Protein AF-0000000065978478 (afdb_homodimer)

Organism: Pisum sativum (NCBI:txid3888)

Secondary structure (DSSP, 8-state):
---------------------EEEEEEEEEESS--TT-TTEEEEET-EE-TTS-EE-SSTTSSS------EEEEEEESSPEE-B-TTT--B-EEEEEEEEEEE-TT-S----EEEEEEE-TT--PPTT-SGGGTTT--TT------EEEEEESS--TTS-SS-EEEEEESSSS-SEEEE----TT-EEEEEEEEEGGGTEEEEEEE-TTS-EEEEEEE--HHHHS-SEEEEEEEEEESSS-EEEEEEEEEEEEEEEE--------/---------------------EEEEEEEEEESS--TT-TTEEEEET-EE-TTS-EE-SSTTSSS------EEEEEEESSPEE-B-TTT--B-EEEEEEEEEEE-TT-S-----EEEEEE-TT--PPTT-SGGGTTT--TT------EEEEEESS--TTS-SS-EEEEEESSSS-SEEEE----TT-EEEEEEEEEGGGTEEEEEEE-TTS-EEEEEEE--HHHHS-SEEEEEEEEEESSS-EEEEEEEEEEEEEEEE--------

Nearest PDB structures (foldseek):
  5kxd-assembly1_C  TM=9.407E-01  e=1.431E-25  Wisteria floribunda
  5kxb-assembly1_A  TM=9.320E-01  e=4.629E-25  Wisteria floribunda
  2gn3-assembly1_B  TM=9.327E-01  e=1.744E-23  Pterocarpus angolensis
  2gmp-assembly1_B  TM=9.156E-01  e=1.398E-22  Pterocarpus angolensis
  6xt6-assembly1_A  TM=8.685E-01  e=2.277E-23  Canavalia ensiformis

Solvent-accessible surface area (backbone atoms only — not comparable to full-atom values): 28072 Å² total; per-residue (Å²): 136,84,81,77,78,75,79,76,76,77,76,79,77,79,78,78,77,76,77,68,51,76,36,74,53,70,49,75,53,75,28,80,52,38,59,65,83,47,74,60,50,41,67,36,78,45,26,41,62,36,93,88,14,37,38,19,20,14,51,50,88,38,85,79,37,83,55,55,57,70,26,40,9,26,41,28,46,55,65,70,41,78,37,40,32,88,89,78,64,36,51,32,28,37,39,38,37,36,28,34,32,43,38,49,76,80,69,58,84,56,45,29,25,41,28,43,36,38,29,44,60,86,71,66,74,39,66,71,6,58,35,94,32,28,36,70,34,32,77,87,50,80,83,45,59,37,42,31,48,33,42,34,53,46,56,53,92,79,44,61,98,47,35,25,31,27,41,22,67,42,38,87,60,47,82,43,74,41,79,45,92,80,54,70,66,40,51,36,39,37,41,39,40,34,21,42,93,67,23,34,38,36,36,40,37,38,41,70,89,63,50,64,50,58,48,63,46,81,46,66,57,74,83,62,45,60,44,44,22,26,43,36,40,24,17,14,11,50,34,32,36,26,41,33,38,45,29,44,33,39,37,36,36,24,68,30,72,51,76,79,75,75,71,86,124,136,84,80,75,78,77,78,76,76,78,76,76,77,76,77,76,75,78,76,66,51,76,36,74,52,70,50,73,51,76,27,78,51,39,59,64,85,48,74,60,49,41,70,38,78,45,26,40,61,36,93,88,14,37,39,19,19,14,48,51,89,38,87,80,37,83,53,54,56,71,27,42,9,27,41,28,46,55,65,69,41,75,37,39,32,89,88,79,64,36,50,31,28,36,41,36,36,34,28,34,33,44,38,49,78,81,70,58,85,57,45,29,27,40,30,42,36,38,29,46,58,86,70,66,76,39,65,72,6,59,35,93,33,29,36,71,34,33,77,88,50,80,81,47,58,38,41,31,48,32,42,35,52,46,57,52,92,78,44,62,97,47,34,26,31,25,41,22,65,43,39,87,60,47,81,44,75,43,79,45,92,80,54,70,65,39,53,34,37,37,41,39,40,33,21,42,95,67,23,33,38,37,35,41,38,37,42,70,89,65,49,64,50,60,48,63,45,80,48,66,56,75,83,62,45,58,43,46,22,26,45,36,39,24,17,13,11,51,35,32,36,26,42,32,38,44,29,44,33,37,38,35,36,24,68,30,73,51,77,79,76,76,72,84,122

Structure (mmCIF, N/CA/C/O backbone):
data_AF-0000000065978478-model_v1
#
loop_
_entity.id
_entity.type
_entity.pdbx_description
1 polymer 'Non-seed lectin'
#
loop_
_atom_site.group_PDB
_atom_site.id
_atom_site.type_symbol
_atom_site.label_atom_id
_atom_site.label_alt_id
_atom_site.label_comp_id
_atom_site.label_asym_id
_atom_site.label_entity_id
_atom_site.label_seq_id
_atom_site.pdbx_PDB_ins_code
_atom_site.Cartn_x
_atom_site.Cartn_y
_atom_site.Cartn_z
_atom_site.occupancy
_atom_site.B_iso_or_equiv
_atom_site.auth_seq_id
_atom_site.auth_comp_id
_atom_site.auth_asym_id
_atom_site.auth_atom_id
_atom_site.pdbx_PDB_model_num
ATOM 1 N N . MET A 1 1 ? -64.812 -35.031 42.344 1 32.25 1 MET A N 1
ATOM 2 C CA . MET A 1 1 ? -63.469 -34.469 42.312 1 32.25 1 MET A CA 1
ATOM 3 C C . MET A 1 1 ? -63 -34.281 40.875 1 32.25 1 MET A C 1
ATOM 5 O O . MET A 1 1 ? -62.688 -35.25 40.188 1 32.25 1 MET A O 1
ATOM 9 N N . ALA A 1 2 ? -63.594 -33.219 40.156 1 39.66 2 ALA A N 1
ATOM 10 C CA . ALA A 1 2 ? -63.344 -32.875 38.75 1 39.66 2 ALA A CA 1
ATOM 11 C C . ALA A 1 2 ? -61.906 -32.438 38.531 1 39.66 2 ALA A C 1
ATOM 13 O O . ALA A 1 2 ? -61.344 -31.672 39.312 1 39.66 2 ALA A O 1
ATOM 14 N N . LEU A 1 3 ? -61.094 -33.281 37.844 1 37.06 3 LEU A N 1
ATOM 15 C CA . LEU A 1 3 ? -59.75 -33.094 37.344 1 37.06 3 LEU A CA 1
ATOM 16 C C . LEU A 1 3 ? -59.656 -31.844 36.469 1 37.06 3 LEU A C 1
ATOM 18 O O . LEU A 1 3 ? -60.281 -31.766 35.406 1 37.06 3 LEU A O 1
ATOM 22 N N . TYR A 1 4 ? -59.531 -30.641 36.969 1 40.62 4 TYR A N 1
ATOM 23 C CA . TYR A 1 4 ? -59.25 -29.422 36.188 1 40.62 4 TYR A CA 1
ATOM 24 C C . TYR A 1 4 ? -57.969 -29.562 35.438 1 40.62 4 TYR A C 1
ATOM 26 O O . TYR A 1 4 ? -56.906 -29.75 36.031 1 40.62 4 TYR A O 1
ATOM 34 N N . ARG A 1 5 ? -57.938 -30.047 34.219 1 39.91 5 ARG A N 1
ATOM 35 C CA . ARG A 1 5 ? -56.812 -30.016 33.281 1 39.91 5 ARG A CA 1
ATOM 36 C C . ARG A 1 5 ? -56.312 -28.594 33.094 1 39.91 5 ARG A C 1
ATOM 38 O O . ARG A 1 5 ? -57.062 -27.703 32.719 1 39.91 5 ARG A O 1
ATOM 45 N N . THR A 1 6 ? -55.312 -28.172 33.844 1 41.75 6 THR A N 1
ATOM 46 C CA . THR A 1 6 ? -54.594 -26.922 33.688 1 41.75 6 THR A CA 1
ATOM 47 C C . THR A 1 6 ? -54 -26.828 32.281 1 41.75 6 THR A C 1
ATOM 49 O O . THR A 1 6 ? -53.25 -27.703 31.875 1 41.75 6 THR A O 1
ATOM 52 N N . LYS A 1 7 ? -54.656 -26.141 31.328 1 45 7 LYS A N 1
ATOM 53 C CA . LYS A 1 7 ? -54.094 -25.781 30.031 1 45 7 LYS A CA 1
ATOM 54 C C . LYS A 1 7 ? -52.781 -25.031 30.188 1 45 7 LYS A C 1
ATOM 56 O O . LYS A 1 7 ? -52.75 -23.953 30.797 1 45 7 LYS A O 1
ATOM 61 N N . GLU A 1 8 ? -51.688 -25.734 30.328 1 45.84 8 GLU A N 1
ATOM 62 C CA . GLU A 1 8 ? -50.406 -25.062 30.219 1 45.84 8 GLU A CA 1
ATOM 63 C C . GLU A 1 8 ? -50.312 -24.281 28.906 1 45.84 8 GLU A C 1
ATOM 65 O O . GLU A 1 8 ? -50.469 -24.844 27.828 1 45.84 8 GLU A O 1
ATOM 70 N N . LEU A 1 9 ? -50.656 -23.031 28.859 1 46.94 9 LEU A N 1
ATOM 71 C CA . LEU A 1 9 ? -50.344 -22.125 27.75 1 46.94 9 LEU A CA 1
ATOM 72 C C . LEU A 1 9 ? -48.875 -22.109 27.453 1 46.94 9 LEU A C 1
ATOM 74 O O . LEU A 1 9 ? -48.062 -21.656 28.281 1 46.94 9 LEU A O 1
ATOM 78 N N . VAL A 1 10 ? -48.344 -22.984 26.625 1 49.81 10 VAL A N 1
ATOM 79 C CA . VAL A 1 10 ? -47 -22.844 26.047 1 49.81 10 VAL A CA 1
ATOM 80 C C . VAL A 1 10 ? -46.875 -21.516 25.328 1 49.81 10 VAL A C 1
ATOM 82 O O . VAL A 1 10 ? -47.594 -21.266 24.344 1 49.81 10 VAL A O 1
ATOM 85 N N . SER A 1 11 ? -46.562 -20.453 26.047 1 47.94 11 SER A N 1
ATOM 86 C CA . SER A 1 11 ? -46.156 -19.203 25.375 1 47.94 11 SER A CA 1
ATOM 87 C C . SER A 1 11 ? -45.062 -19.453 24.375 1 47.94 11 SER A C 1
ATOM 89 O O . SER A 1 11 ? -44 -19.969 24.734 1 47.94 11 SER A O 1
ATOM 91 N N . LEU A 1 12 ? -45.375 -19.641 23.141 1 49.38 12 LEU A N 1
ATOM 92 C CA . LEU A 1 12 ? -44.406 -19.625 22.047 1 49.38 12 LEU A CA 1
ATOM 93 C C . LEU A 1 12 ? -43.625 -18.312 22.062 1 49.38 12 LEU A C 1
ATOM 95 O O . LEU A 1 12 ? -44.188 -17.25 21.797 1 49.38 12 LEU A O 1
ATOM 99 N N . VAL A 1 13 ? -42.562 -18.234 22.812 1 50.62 13 VAL A N 1
ATOM 100 C CA . VAL A 1 13 ? -41.594 -17.156 22.688 1 50.62 13 VAL A CA 1
ATOM 101 C C . VAL A 1 13 ? -41.031 -17.141 21.266 1 50.62 13 VAL A C 1
ATOM 103 O O . VAL A 1 13 ? -40.344 -18.078 20.859 1 50.62 13 VAL A O 1
ATOM 106 N N . SER A 1 14 ? -41.625 -16.406 20.359 1 47.84 14 SER A N 1
ATOM 107 C CA . SER A 1 14 ? -41.031 -16.141 19.047 1 47.84 14 SER A CA 1
ATOM 108 C C . SER A 1 14 ? -39.625 -15.531 19.203 1 47.84 14 SER A C 1
ATOM 110 O O . SER A 1 14 ? -39.469 -14.445 19.766 1 47.84 14 SER A O 1
ATOM 112 N N . ILE A 1 15 ? -38.594 -16.344 19.141 1 51 15 ILE A N 1
ATOM 113 C CA . ILE A 1 15 ? -37.25 -15.836 19.031 1 51 15 ILE A CA 1
ATOM 114 C C . ILE A 1 15 ? -37.094 -15.07 17.719 1 51 15 ILE A C 1
ATOM 116 O O . ILE A 1 15 ? -37.188 -15.641 16.625 1 51 15 ILE A O 1
ATOM 120 N N . MET A 1 16 ? -37.312 -13.789 17.688 1 46.84 16 MET A N 1
ATOM 121 C CA . MET A 1 16 ? -36.969 -12.906 16.578 1 46.84 16 MET A CA 1
ATOM 122 C C . MET A 1 16 ? -35.469 -12.977 16.266 1 46.84 16 MET A C 1
ATOM 124 O O . MET A 1 16 ? -34.656 -12.602 17.078 1 46.84 16 MET A O 1
ATOM 128 N N . PHE A 1 17 ? -35.125 -13.82 15.328 1 49.94 17 PHE A N 1
ATOM 129 C CA . PHE A 1 17 ? -33.781 -13.75 14.789 1 49.94 17 PHE A CA 1
ATOM 130 C C . PHE A 1 17 ? -33.562 -12.453 14.023 1 49.94 17 PHE A C 1
ATOM 132 O O . PHE A 1 17 ? -34.156 -12.234 12.977 1 49.94 17 PHE A O 1
ATOM 139 N N . VAL A 1 18 ? -33.125 -11.445 14.648 1 49.72 18 VAL A N 1
ATOM 140 C CA . VAL A 1 18 ? -32.656 -10.227 13.984 1 49.72 18 VAL A CA 1
ATOM 141 C C . VAL A 1 18 ? -31.5 -10.555 13.055 1 49.72 18 VAL A C 1
ATOM 143 O O . VAL A 1 18 ? -30.438 -10.961 13.508 1 49.72 18 VAL A O 1
ATOM 146 N N . LEU A 1 19 ? -31.844 -10.977 11.859 1 52.22 19 LEU A N 1
ATOM 147 C CA . LEU A 1 19 ? -30.781 -11.031 10.852 1 52.22 19 LEU A CA 1
ATOM 148 C C . LEU A 1 19 ? -30.172 -9.648 10.633 1 52.22 19 LEU A C 1
ATOM 150 O O . LEU A 1 19 ? -30.812 -8.773 10.047 1 52.22 19 LEU A O 1
ATOM 154 N N . LEU A 1 20 ? -29.266 -9.281 11.438 1 53.94 20 LEU A N 1
ATOM 155 C CA . LEU A 1 20 ? -28.516 -8.055 11.211 1 53.94 20 LEU A CA 1
ATOM 156 C C . LEU A 1 20 ? -27.797 -8.094 9.867 1 53.94 20 LEU A C 1
ATOM 158 O O . LEU A 1 20 ? -26.891 -8.906 9.656 1 53.94 20 LEU A O 1
ATOM 162 N N . ALA A 1 21 ? -28.469 -7.535 8.844 1 62.34 21 ALA A N 1
ATOM 163 C CA . ALA A 1 21 ? -27.844 -7.398 7.531 1 62.34 21 ALA A CA 1
ATOM 164 C C . ALA A 1 21 ? -26.609 -6.516 7.602 1 62.34 21 ALA A C 1
ATOM 166 O O . ALA A 1 21 ? -26.641 -5.434 8.195 1 62.34 21 ALA A O 1
ATOM 167 N N . THR A 1 22 ? -25.422 -7.059 7.383 1 68.81 22 THR A N 1
ATOM 168 C CA . THR A 1 22 ? -24.172 -6.309 7.32 1 68.81 22 THR A CA 1
ATOM 169 C C . THR A 1 22 ? -24.109 -5.453 6.059 1 68.81 22 THR A C 1
ATOM 171 O O . THR A 1 22 ? -24.484 -5.914 4.973 1 68.81 22 THR A O 1
ATOM 174 N N . ASN A 1 23 ? -24.219 -4.062 6.352 1 80.38 23 ASN A N 1
ATOM 175 C CA . ASN A 1 23 ? -24.016 -3.137 5.242 1 80.38 23 ASN A CA 1
ATOM 176 C C . ASN A 1 23 ? -22.578 -2.615 5.199 1 80.38 23 ASN A C 1
ATOM 178 O O . ASN A 1 23 ? -21.953 -2.436 6.242 1 80.38 23 ASN A O 1
ATOM 182 N N . ILE A 1 24 ? -22.016 -2.623 4.012 1 81.94 24 ILE A N 1
ATOM 183 C CA . ILE A 1 24 ? -20.719 -2.01 3.822 1 81.94 24 ILE A CA 1
ATOM 184 C C . ILE A 1 24 ? -20.875 -0.527 3.496 1 81.94 24 ILE A C 1
ATOM 186 O O . ILE A 1 24 ? -21.562 -0.168 2.535 1 81.94 24 ILE A O 1
ATOM 190 N N . GLU A 1 25 ? -20.391 0.331 4.398 1 86.94 25 GLU A N 1
ATOM 191 C CA . GLU A 1 25 ? -20.281 1.757 4.105 1 86.94 25 GLU A CA 1
ATOM 192 C C . GLU A 1 25 ? -18.953 2.084 3.432 1 86.94 25 GLU A C 1
ATOM 194 O O . GLU A 1 25 ? -17.891 1.983 4.055 1 86.94 25 GLU A O 1
ATOM 199 N N . ALA A 1 26 ? -19.078 2.477 2.184 1 90.06 26 ALA A N 1
ATOM 200 C CA . ALA A 1 26 ? -17.891 2.807 1.408 1 90.06 26 ALA A CA 1
ATOM 201 C C . ALA A 1 26 ? -17.797 4.309 1.146 1 90.06 26 ALA A C 1
ATOM 203 O O . ALA A 1 26 ? -18.812 4.957 0.881 1 90.06 26 ALA A O 1
ATOM 204 N N . LEU A 1 27 ? -16.672 4.91 1.35 1 95.12 27 LEU A N 1
ATOM 205 C CA . LEU A 1 27 ? -16.375 6.289 0.987 1 95.12 27 LEU A CA 1
ATOM 206 C C . LEU A 1 27 ? -15.148 6.359 0.084 1 95.12 27 LEU A C 1
ATOM 208 O O . LEU A 1 27 ? -14.141 5.695 0.347 1 95.12 27 LEU A O 1
ATOM 212 N N . SER A 1 28 ? -15.359 7.113 -1.033 1 96.88 28 SER A N 1
ATOM 213 C CA . SER A 1 28 ? -14.25 7.227 -1.969 1 96.88 28 SER A CA 1
ATOM 214 C C . SER A 1 28 ? -14.227 8.602 -2.635 1 96.88 28 SER A C 1
ATOM 216 O O . SER A 1 28 ? -15.281 9.148 -2.965 1 96.88 28 SER A O 1
ATOM 218 N N . PHE A 1 29 ? -13.016 9.133 -2.75 1 96.75 29 PHE A N 1
ATOM 219 C CA . PHE A 1 29 ? -12.805 10.305 -3.592 1 96.75 29 PHE A CA 1
ATOM 220 C C . PHE A 1 29 ? -11.469 10.219 -4.316 1 96.75 29 PHE A C 1
ATOM 222 O O . PHE A 1 29 ? -10.57 9.484 -3.893 1 96.75 29 PHE A O 1
ATOM 229 N N . ASN A 1 30 ? -11.359 10.891 -5.398 1 96.44 30 ASN A N 1
ATOM 230 C CA . ASN A 1 30 ? -10.156 10.938 -6.227 1 96.44 30 ASN A CA 1
ATOM 231 C C . ASN A 1 30 ? -9.969 12.305 -6.863 1 96.44 30 ASN A C 1
ATOM 233 O O . ASN A 1 30 ? -10.758 12.719 -7.715 1 96.44 30 ASN A O 1
ATOM 237 N N . PHE A 1 31 ? -8.883 12.953 -6.453 1 97 31 PHE A N 1
ATOM 238 C CA . PHE A 1 31 ? -8.477 14.242 -7.016 1 97 31 PHE A CA 1
ATOM 239 C C . PHE A 1 31 ? -7.164 14.109 -7.777 1 97 31 PHE A C 1
ATOM 241 O O . PHE A 1 31 ? -6.094 14.375 -7.227 1 97 31 PHE A O 1
ATOM 248 N N . PRO A 1 32 ? -7.227 13.75 -9.039 1 94.62 32 PRO A N 1
ATOM 249 C CA . PRO A 1 32 ? -5.977 13.75 -9.805 1 94.62 32 PRO A CA 1
ATOM 250 C C . PRO A 1 32 ? -5.375 15.148 -9.938 1 94.62 32 PRO A C 1
ATOM 252 O O . PRO A 1 32 ? -4.16 15.281 -10.117 1 94.62 32 PRO A O 1
ATOM 255 N N . LYS A 1 33 ? -6.223 16.047 -9.938 1 91.44 33 LYS A N 1
ATOM 256 C CA . LYS A 1 33 ? -5.984 17.484 -9.797 1 91.44 33 LYS A CA 1
ATOM 257 C C . LYS A 1 33 ? -7.051 18.125 -8.914 1 91.44 33 LYS A C 1
ATOM 259 O O . LYS A 1 33 ? -8.156 17.594 -8.773 1 91.44 33 LYS A O 1
ATOM 264 N N . ILE A 1 34 ? -6.582 19.156 -8.266 1 90.69 34 ILE A N 1
ATOM 265 C CA . ILE A 1 34 ? -7.555 19.797 -7.391 1 90.69 34 ILE A CA 1
ATOM 266 C C . ILE A 1 34 ? -8.109 21.047 -8.07 1 90.69 34 ILE A C 1
ATOM 268 O O . ILE A 1 34 ? -7.371 22 -8.328 1 90.69 34 ILE A O 1
ATOM 272 N N . THR A 1 35 ? -9.297 21.016 -8.352 1 86.38 35 THR A N 1
ATOM 273 C CA . THR A 1 35 ? -9.938 22.141 -9.039 1 86.38 35 THR A CA 1
ATOM 274 C C . THR A 1 35 ? -10.188 23.297 -8.07 1 86.38 35 THR A C 1
ATOM 276 O O . THR A 1 35 ? -10.695 23.094 -6.965 1 86.38 35 THR A O 1
ATOM 279 N N . PRO A 1 36 ? -9.891 24.484 -8.555 1 85.12 36 PRO A N 1
ATOM 280 C CA . PRO A 1 36 ? -10.195 25.625 -7.695 1 85.12 36 PRO A CA 1
ATOM 281 C C . PRO A 1 36 ? -11.672 25.719 -7.332 1 85.12 36 PRO A C 1
ATOM 283 O O . PRO A 1 36 ? -12.539 25.453 -8.172 1 85.12 36 PRO A O 1
ATOM 286 N N . GLY A 1 37 ? -12 26.016 -6.137 1 83.31 37 GLY A N 1
ATOM 287 C CA . GLY A 1 37 ? -13.375 26.109 -5.676 1 83.31 37 GLY A CA 1
ATOM 288 C C . GLY A 1 37 ? -13.977 24.781 -5.301 1 83.31 37 GLY A C 1
ATOM 289 O O . GLY A 1 37 ? -15.18 24.672 -5.047 1 83.31 37 GLY A O 1
ATOM 290 N N . ASN A 1 38 ? -13.188 23.812 -5.293 1 85.81 38 ASN A N 1
ATOM 291 C CA . ASN A 1 38 ? -13.688 22.5 -4.906 1 85.81 38 ASN A CA 1
ATOM 292 C C . ASN A 1 38 ? -14.227 22.5 -3.48 1 85.81 38 ASN A C 1
ATOM 294 O O . ASN A 1 38 ? -13.469 22.641 -2.521 1 85.81 38 ASN A O 1
ATOM 298 N N . THR A 1 39 ? -15.469 22.281 -3.279 1 91.94 39 THR A N 1
ATOM 299 C CA . THR A 1 39 ? -16.109 22.359 -1.969 1 91.94 39 THR A CA 1
ATOM 300 C C . THR A 1 39 ? -15.859 21.094 -1.168 1 91.94 39 THR A C 1
ATOM 302 O O . THR A 1 39 ? -16.156 21.031 0.028 1 91.94 39 THR A O 1
ATOM 305 N N . ALA A 1 40 ? -15.289 20.156 -1.803 1 96.06 40 ALA A N 1
ATOM 306 C CA . ALA A 1 40 ? -14.992 18.906 -1.104 1 96.06 40 ALA A CA 1
ATOM 307 C C . ALA A 1 40 ? -13.742 19.047 -0.239 1 96.06 40 ALA A C 1
ATOM 309 O O . ALA A 1 40 ? -13.391 18.125 0.5 1 96.06 40 ALA A O 1
ATOM 310 N N . ILE A 1 41 ? -13.133 20.203 -0.354 1 97.38 41 ILE A N 1
ATOM 311 C CA . ILE A 1 41 ? -11.922 20.453 0.43 1 97.38 41 ILE A CA 1
ATOM 312 C C . ILE A 1 41 ? -12.117 21.688 1.302 1 97.38 41 ILE A C 1
ATOM 314 O O . ILE A 1 41 ? -12.484 22.75 0.802 1 97.38 41 ILE A O 1
ATOM 318 N N . THR A 1 42 ? -11.875 21.531 2.555 1 97.5 42 THR A N 1
ATOM 319 C CA . THR A 1 42 ? -11.867 22.641 3.502 1 97.5 42 THR A CA 1
ATOM 320 C C . THR A 1 42 ? -10.445 23.141 3.734 1 97.5 42 THR A C 1
ATOM 322 O O . THR A 1 42 ? -9.562 22.359 4.098 1 97.5 42 THR A O 1
ATOM 325 N N . LEU A 1 43 ? -10.273 24.406 3.57 1 97.5 43 LEU A N 1
ATOM 326 C CA . LEU A 1 43 ? -8.953 25.016 3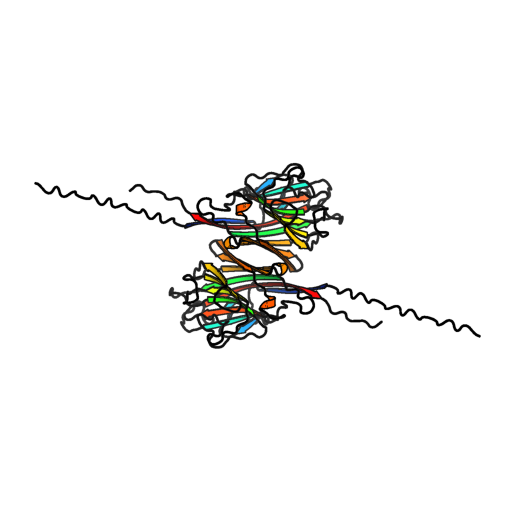.734 1 97.5 43 LEU A CA 1
ATOM 327 C C . LEU A 1 43 ? -8.859 25.766 5.059 1 97.5 43 LEU A C 1
ATOM 329 O O . LEU A 1 43 ? -9.82 26.422 5.477 1 97.5 43 LEU A O 1
ATOM 333 N N . GLN A 1 44 ? -7.762 25.609 5.746 1 98.12 44 GLN A N 1
ATOM 334 C CA . GLN A 1 44 ? -7.461 26.359 6.965 1 98.12 44 GLN A CA 1
ATOM 335 C C . GLN A 1 44 ? -6.113 27.062 6.852 1 98.12 44 GLN A C 1
ATOM 337 O O . GLN A 1 44 ? -5.203 26.578 6.18 1 98.12 44 GLN A O 1
ATOM 342 N N . GLY A 1 45 ? -5.996 28.188 7.504 1 97.44 45 GLY A N 1
ATOM 343 C CA . GLY A 1 45 ? -4.746 28.922 7.531 1 97.44 45 GLY A CA 1
ATOM 344 C C . GLY A 1 45 ? -4.32 29.422 6.168 1 97.44 45 GLY A C 1
ATOM 345 O O . GLY A 1 45 ? -5.109 30.047 5.453 1 97.44 45 GLY A O 1
ATOM 346 N N . ASN A 1 46 ? -3.053 29.141 5.812 1 95.62 46 ASN A N 1
ATOM 347 C CA . ASN A 1 46 ? -2.451 29.703 4.605 1 95.62 46 ASN A CA 1
ATOM 348 C C . ASN A 1 46 ? -2.713 28.812 3.387 1 95.62 46 ASN A C 1
ATOM 350 O O . ASN A 1 46 ? -2.254 29.125 2.285 1 95.62 46 ASN A O 1
ATOM 354 N N . ALA A 1 47 ? -3.441 27.766 3.562 1 96.94 47 ALA A N 1
ATOM 355 C CA . ALA A 1 47 ? -3.658 26.828 2.461 1 96.94 47 ALA A CA 1
ATOM 356 C C . ALA A 1 47 ? -4.512 27.469 1.365 1 96.94 47 ALA A C 1
ATOM 358 O O . ALA A 1 47 ? -5.465 28.188 1.653 1 96.94 47 ALA A O 1
ATOM 359 N N . LYS A 1 48 ? -4.137 27.203 0.095 1 95.5 48 LYS A N 1
ATOM 360 C CA . LYS A 1 48 ? -4.867 27.688 -1.071 1 95.5 48 LYS A CA 1
ATOM 361 C C . LYS A 1 48 ? -4.828 26.672 -2.207 1 95.5 48 LYS A C 1
ATOM 363 O O . LYS A 1 48 ? -3.838 25.969 -2.375 1 95.5 48 LYS A O 1
ATOM 368 N N . ILE A 1 49 ? -5.887 26.625 -2.932 1 95.88 49 ILE A N 1
ATOM 369 C CA . ILE A 1 49 ? -5.859 25.906 -4.203 1 95.88 49 ILE A CA 1
ATOM 370 C C . ILE A 1 49 ? -5.453 26.859 -5.324 1 95.88 49 ILE A C 1
ATOM 372 O O . ILE A 1 49 ? -6.156 27.844 -5.598 1 95.88 49 ILE A O 1
ATOM 376 N N . LEU A 1 50 ? -4.371 26.578 -5.906 1 94.12 50 LEU A N 1
ATOM 377 C CA . LEU A 1 50 ? -3.844 27.438 -6.961 1 94.12 50 LEU A CA 1
ATOM 378 C C . LEU A 1 50 ? -4.59 27.203 -8.273 1 94.12 50 LEU A C 1
ATOM 380 O O . LEU A 1 50 ? -5.293 26.203 -8.422 1 94.12 50 LEU A O 1
ATOM 384 N N . ALA A 1 51 ? -4.34 28.094 -9.242 1 91.44 51 ALA A N 1
ATOM 385 C CA . ALA A 1 51 ? -5.059 28.062 -10.516 1 91.44 51 ALA A CA 1
ATOM 386 C C . ALA A 1 51 ? -4.746 26.797 -11.289 1 91.44 51 ALA A C 1
ATOM 388 O O . ALA A 1 51 ? -5.594 26.281 -12.031 1 91.44 51 ALA A O 1
ATOM 389 N N . ASN A 1 52 ? -3.631 26.297 -11.141 1 91.88 52 ASN A N 1
ATOM 390 C CA . ASN A 1 52 ? -3.225 25.125 -11.891 1 91.88 52 ASN A CA 1
ATOM 391 C C . ASN A 1 52 ? -3.666 23.828 -11.203 1 91.88 52 ASN A C 1
ATOM 393 O O . ASN A 1 52 ? -3.295 22.734 -11.625 1 91.88 52 ASN A O 1
ATOM 397 N N . GLY A 1 53 ? -4.324 23.969 -10.094 1 93.25 53 GLY A N 1
ATOM 398 C CA . GLY A 1 53 ? -4.906 22.812 -9.438 1 93.25 53 GLY A CA 1
ATOM 399 C C . GLY A 1 53 ? -4.039 22.25 -8.32 1 93.25 53 GLY A C 1
ATOM 400 O O . GLY A 1 53 ? -4.363 21.219 -7.73 1 93.25 53 GLY A O 1
ATOM 401 N N . VAL A 1 54 ? -2.977 22.938 -8.055 1 95.56 54 VAL A N 1
ATOM 402 C CA . VAL A 1 54 ? -2.098 22.531 -6.965 1 95.56 54 VAL A CA 1
ATOM 403 C C . VAL A 1 54 ? -2.656 23.031 -5.637 1 95.56 54 VAL A C 1
ATOM 405 O O . VAL A 1 54 ? -3.104 24.188 -5.535 1 95.56 54 VAL A O 1
ATOM 408 N N . LEU A 1 55 ? -2.729 22.141 -4.645 1 97.38 55 LEU A N 1
ATOM 409 C CA . LEU A 1 55 ? -3.084 22.516 -3.277 1 97.38 55 LEU A CA 1
ATOM 410 C C . LEU A 1 55 ? -1.848 22.938 -2.49 1 97.38 55 LEU A C 1
ATOM 412 O O . LEU A 1 55 ? -1.098 22.078 -2.002 1 97.38 55 LEU A O 1
ATOM 416 N N . ALA A 1 56 ? -1.659 24.25 -2.34 1 96.62 56 ALA A N 1
ATOM 417 C CA . ALA A 1 56 ? -0.514 24.797 -1.615 1 96.62 56 ALA A CA 1
ATOM 418 C C . ALA A 1 56 ? -0.851 25.016 -0.143 1 96.62 56 ALA A C 1
ATOM 420 O O . ALA A 1 56 ? -1.763 25.766 0.184 1 96.62 56 ALA A O 1
ATOM 421 N N . LEU A 1 57 ? -0.085 24.328 0.712 1 97.25 57 LEU A N 1
ATOM 422 C CA . LEU A 1 57 ? -0.399 24.422 2.133 1 97.25 57 LEU A CA 1
ATOM 423 C C . LEU A 1 57 ? 0.337 25.578 2.781 1 97.25 57 LEU A C 1
ATOM 425 O O . LEU A 1 57 ? -0.195 26.234 3.684 1 97.25 57 LEU A O 1
ATOM 429 N N . THR A 1 58 ? 1.59 25.75 2.365 1 95.31 58 THR A N 1
ATOM 430 C CA . THR A 1 58 ? 2.375 26.844 2.92 1 95.31 58 THR A CA 1
ATOM 431 C C . THR A 1 58 ? 2.932 27.719 1.806 1 95.31 58 THR A C 1
ATOM 433 O O . THR A 1 58 ? 3.113 27.266 0.676 1 95.31 58 THR A O 1
ATOM 436 N N . ASN A 1 59 ? 3.076 29.094 2.197 1 87.75 59 ASN A N 1
ATOM 437 C CA . ASN A 1 59 ? 3.625 30.078 1.264 1 87.75 59 ASN A CA 1
ATOM 438 C C . ASN A 1 59 ? 2.922 30.016 -0.09 1 87.75 59 ASN A C 1
ATOM 440 O O . ASN A 1 59 ? 3.578 29.969 -1.132 1 87.75 59 ASN A O 1
ATOM 444 N N . SER A 1 60 ? 1.662 30.047 -0.049 1 80.12 60 SER A N 1
ATOM 445 C CA . SER A 1 60 ? 0.803 29.703 -1.177 1 80.12 60 SER A CA 1
ATOM 446 C C . SER A 1 60 ? 0.613 30.906 -2.111 1 80.12 60 SER A C 1
ATOM 448 O O . SER A 1 60 ? 0.08 30.75 -3.213 1 80.12 60 SER A O 1
ATOM 450 N N . THR A 1 61 ? 1.127 32 -1.701 1 78.81 61 THR A N 1
ATOM 451 C CA . THR A 1 61 ? 0.878 33.188 -2.492 1 78.81 61 THR A CA 1
ATOM 452 C C . THR A 1 61 ? 1.883 33.312 -3.637 1 78.81 61 THR A C 1
ATOM 454 O O . THR A 1 61 ? 1.647 34.031 -4.609 1 78.81 61 THR A O 1
ATOM 457 N N . GLN A 1 62 ? 3.027 32.656 -3.416 1 77.12 62 GLN A N 1
ATOM 458 C CA . GLN A 1 62 ? 4.066 32.688 -4.438 1 77.12 62 GLN A CA 1
ATOM 459 C C . GLN A 1 62 ? 4.824 31.359 -4.473 1 77.12 62 GLN A C 1
ATOM 461 O O . GLN A 1 62 ? 5.535 31.016 -3.521 1 77.12 62 GLN A O 1
ATOM 466 N N . ILE A 1 63 ? 4.766 30.734 -5.543 1 77.62 63 ILE A N 1
ATOM 467 C CA . ILE A 1 63 ? 5.469 29.469 -5.727 1 77.62 63 ILE A CA 1
ATOM 468 C C . ILE A 1 63 ? 6.359 29.547 -6.969 1 77.62 63 ILE A C 1
ATOM 470 O O . ILE A 1 63 ? 5.859 29.656 -8.086 1 77.62 63 ILE A O 1
ATOM 474 N N . PRO A 1 64 ? 7.688 29.578 -6.781 1 81.81 64 PRO A N 1
ATOM 475 C CA . PRO A 1 64 ? 8.438 29.344 -5.547 1 81.81 64 PRO A CA 1
ATOM 476 C C . PRO A 1 64 ? 8.383 30.531 -4.59 1 81.81 64 PRO A C 1
ATOM 478 O O . PRO A 1 64 ? 8.258 31.672 -5.031 1 81.81 64 PRO A O 1
ATOM 481 N N . PRO A 1 65 ? 8.484 30.156 -3.248 1 82.5 65 PRO A N 1
ATOM 482 C CA . PRO A 1 65 ? 8.344 31.219 -2.262 1 82.5 65 PRO A CA 1
ATOM 483 C C . PRO A 1 65 ? 9.586 32.094 -2.164 1 82.5 65 PRO A C 1
ATOM 485 O O . PRO A 1 65 ? 10.703 31.609 -2.322 1 82.5 65 PRO A O 1
ATOM 488 N N . THR A 1 66 ? 9.32 33.344 -1.948 1 75 66 THR A N 1
ATOM 489 C CA . THR A 1 66 ? 10.43 34.25 -1.772 1 75 66 THR A CA 1
ATOM 490 C C . THR A 1 66 ? 10.445 34.812 -0.35 1 75 66 THR A C 1
ATOM 492 O O . THR A 1 66 ? 11.453 35.375 0.092 1 75 66 THR A O 1
ATOM 495 N N . THR A 1 67 ? 9.281 34.625 0.252 1 67.88 67 THR A N 1
ATOM 496 C CA . THR A 1 67 ? 9.164 35.188 1.585 1 67.88 67 THR A CA 1
ATOM 497 C C . THR A 1 67 ? 9.523 34.156 2.656 1 67.88 67 THR A C 1
ATOM 499 O O . THR A 1 67 ? 9.414 32.969 2.426 1 67.88 67 THR A O 1
ATOM 502 N N . THR A 1 68 ? 9.938 34.688 3.721 1 71.25 68 THR A N 1
ATOM 503 C CA . THR A 1 68 ? 10.469 33.875 4.812 1 71.25 68 THR A CA 1
ATOM 504 C C . THR A 1 68 ? 9.57 33.969 6.043 1 71.25 68 THR A C 1
ATOM 506 O O . THR A 1 68 ? 10.023 33.75 7.168 1 71.25 68 THR A O 1
ATOM 509 N N . PHE A 1 69 ? 8.289 34.188 5.852 1 79.25 69 PHE A N 1
ATOM 510 C CA . PHE A 1 69 ? 7.469 34.281 7.055 1 79.25 69 PHE A CA 1
ATOM 511 C C . PHE A 1 69 ? 6.922 32.906 7.441 1 79.25 69 PHE A C 1
ATOM 513 O O . PHE A 1 69 ? 6.68 32.062 6.578 1 79.25 69 PHE A O 1
ATOM 520 N N . PRO A 1 70 ? 6.75 32.781 8.766 1 89.19 70 PRO A N 1
ATOM 521 C CA . PRO A 1 70 ? 6.129 31.547 9.203 1 89.19 70 PRO A CA 1
ATOM 522 C C . PRO A 1 70 ? 4.77 31.297 8.555 1 89.19 70 PRO A C 1
ATOM 524 O O . PRO A 1 70 ? 3.994 32.219 8.367 1 89.19 70 PRO A O 1
ATOM 527 N N . SER A 1 71 ? 4.555 30.141 8.156 1 92.88 71 SER A N 1
ATOM 528 C CA . SER A 1 71 ? 3.336 29.766 7.445 1 92.88 71 SER A CA 1
ATOM 529 C C . SER A 1 71 ? 2.803 28.422 7.938 1 92.88 71 SER A C 1
ATOM 531 O O . SER A 1 71 ? 3.57 27.484 8.141 1 92.88 71 SER A O 1
ATOM 533 N N . THR A 1 72 ? 1.529 28.359 8.289 1 96.56 72 THR A N 1
ATOM 534 C CA . THR A 1 72 ? 0.805 27.141 8.641 1 96.56 72 THR A CA 1
ATOM 535 C C . THR A 1 72 ? -0.453 27 7.785 1 96.56 72 THR A C 1
ATOM 537 O O . THR A 1 72 ? -1.24 27.938 7.672 1 96.56 72 THR A O 1
ATOM 540 N N . GLY 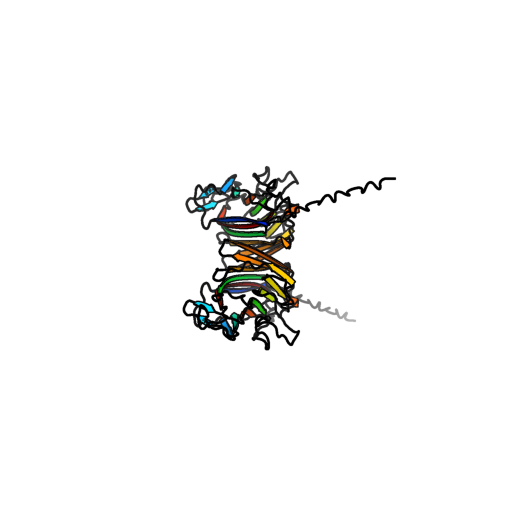A 1 73 ? -0.619 25.844 7.176 1 97.75 73 GLY A N 1
ATOM 541 C CA . GLY A 1 73 ? -1.812 25.578 6.383 1 97.75 73 GLY A CA 1
ATOM 542 C C . GLY A 1 73 ? -2.26 24.125 6.441 1 97.75 73 GLY A C 1
ATOM 543 O O . GLY A 1 73 ? -1.433 23.219 6.566 1 97.75 73 GLY A O 1
ATOM 544 N N . ARG A 1 74 ? -3.609 23.984 6.367 1 98.56 74 ARG A N 1
ATOM 545 C CA . ARG A 1 74 ? -4.211 22.641 6.355 1 98.56 74 ARG A CA 1
ATOM 546 C C . ARG A 1 74 ? -5.258 22.531 5.254 1 98.56 74 ARG A C 1
ATOM 548 O O . ARG A 1 74 ? -5.848 23.531 4.84 1 98.56 74 ARG A O 1
ATOM 555 N N . ALA A 1 75 ? -5.414 21.406 4.785 1 98.38 75 ALA A N 1
ATOM 556 C CA . ALA A 1 75 ? -6.492 21.047 3.875 1 98.38 75 ALA A CA 1
ATOM 557 C C . ALA A 1 75 ? -7.133 19.719 4.289 1 98.38 75 ALA A C 1
ATOM 559 O O . ALA A 1 75 ? -6.438 18.719 4.469 1 98.38 75 ALA A O 1
ATOM 560 N N . LEU A 1 76 ? -8.43 19.734 4.43 1 98.56 76 LEU A N 1
ATOM 561 C CA . LEU A 1 76 ? -9.172 18.562 4.891 1 98.56 76 LEU A CA 1
ATOM 562 C C . LEU A 1 76 ? -10.258 18.172 3.885 1 98.56 76 LEU A C 1
ATOM 564 O O . LEU A 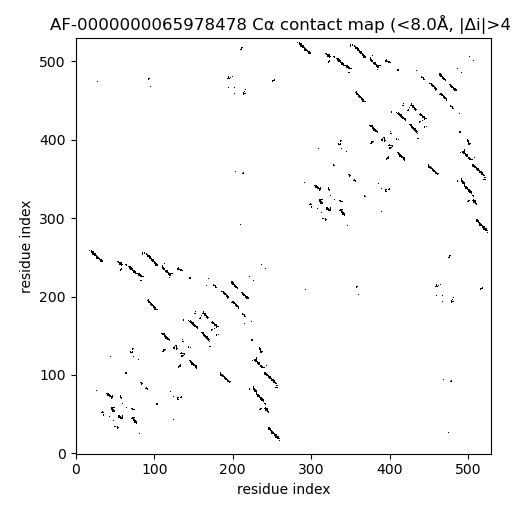1 76 ? -10.859 19.047 3.25 1 98.56 76 LEU A O 1
ATOM 568 N N . TYR A 1 77 ? -10.461 16.844 3.727 1 98.38 77 TYR A N 1
ATOM 569 C CA . TYR A 1 77 ? -11.703 16.438 3.084 1 98.38 77 TYR A CA 1
ATOM 570 C C . TYR A 1 77 ? -12.906 16.891 3.896 1 98.38 77 TYR A C 1
ATOM 572 O O . TYR A 1 77 ? -12.969 16.672 5.109 1 98.38 77 TYR A O 1
ATOM 580 N N . SER A 1 78 ? -13.875 17.484 3.221 1 97.62 78 SER A N 1
ATOM 581 C CA . SER A 1 78 ? -14.93 18.219 3.914 1 97.62 78 SER A CA 1
ATOM 582 C C . SER A 1 78 ? -15.93 17.281 4.562 1 97.62 78 SER A C 1
ATOM 584 O O . SER A 1 78 ? -16.562 17.625 5.562 1 97.62 78 SER A O 1
ATOM 586 N N . THR A 1 79 ? -16.109 16.141 4.02 1 96.56 79 THR A N 1
ATOM 587 C CA . THR A 1 79 ? -17.062 15.172 4.539 1 96.56 79 THR A CA 1
ATOM 588 C C . THR A 1 79 ? -16.406 14.258 5.566 1 96.56 79 THR A C 1
ATOM 590 O O . THR A 1 79 ? -15.352 13.664 5.293 1 96.56 79 THR A O 1
ATOM 593 N N . PRO A 1 80 ? -17.016 14.18 6.719 1 97.38 80 PRO A N 1
ATOM 594 C CA . PRO A 1 80 ? -16.438 13.242 7.688 1 97.38 80 PRO A CA 1
ATOM 595 C C . PRO A 1 80 ? -16.391 11.812 7.156 1 97.38 80 PRO A C 1
ATOM 597 O O . PRO A 1 80 ? -17.312 11.367 6.465 1 97.38 80 PRO A O 1
ATOM 600 N N . VAL A 1 81 ? -15.367 11.094 7.527 1 97.69 81 VAL A N 1
ATOM 601 C CA . VAL A 1 81 ? -15.156 9.711 7.121 1 97.69 81 VAL A CA 1
ATOM 602 C C . VAL A 1 81 ? -15.547 8.773 8.266 1 97.69 81 VAL A C 1
ATOM 604 O O . VAL A 1 81 ? -15.016 8.875 9.375 1 97.69 81 VAL A O 1
ATOM 607 N N . PRO A 1 82 ? -16.469 7.836 8.008 1 97.25 82 PRO A N 1
ATOM 608 C CA . PRO A 1 82 ? -16.734 6.84 9.047 1 97.25 82 PRO A CA 1
ATOM 609 C C . PRO A 1 82 ? -15.547 5.918 9.297 1 97.25 82 PRO A C 1
ATOM 611 O O . PRO A 1 82 ? -15.047 5.285 8.367 1 97.25 82 PRO A O 1
ATOM 614 N N . LEU A 1 83 ? -15.148 5.828 10.547 1 98.19 83 LEU A N 1
ATOM 615 C CA . LEU A 1 83 ? -13.953 5.062 10.867 1 98.19 83 LEU A CA 1
ATOM 616 C C . LEU A 1 83 ? -14.305 3.76 11.578 1 98.19 83 LEU A C 1
ATOM 618 O O . LEU A 1 83 ? -13.711 2.717 11.312 1 98.19 83 LEU A O 1
ATOM 622 N N . TRP A 1 84 ? -15.195 3.779 12.508 1 97.44 84 TRP A N 1
ATOM 623 C CA . TRP A 1 84 ? -15.617 2.533 13.148 1 97.44 84 TRP A CA 1
ATOM 624 C C . TRP A 1 84 ? -17.078 2.605 13.578 1 97.44 84 TRP A C 1
ATOM 626 O O . TRP A 1 84 ? -17.641 3.695 13.688 1 97.44 84 TRP A O 1
ATOM 636 N N . ASP A 1 85 ? -17.656 1.448 13.68 1 95.56 85 ASP A N 1
ATOM 637 C CA . ASP A 1 85 ? -19.078 1.309 13.984 1 95.56 85 ASP A CA 1
ATOM 638 C C . ASP A 1 85 ? -19.312 1.043 15.469 1 95.56 85 ASP A C 1
ATOM 640 O O . ASP A 1 85 ? -18.781 0.071 16.016 1 95.56 85 ASP A O 1
ATOM 644 N N . SER A 1 86 ? -20.156 1.832 16.062 1 92.38 86 SER A N 1
ATOM 645 C CA . SER A 1 86 ? -20.344 1.753 17.5 1 92.38 86 SER A CA 1
ATOM 646 C C . SER A 1 86 ? -21.109 0.496 17.891 1 92.38 86 SER A C 1
ATOM 648 O O . SER A 1 86 ? -20.953 -0.019 19 1 92.38 86 SER A O 1
ATOM 650 N N . ALA A 1 87 ? -21.891 -0.008 16.969 1 91.12 87 ALA A N 1
ATOM 651 C CA . ALA A 1 87 ? -22.719 -1.181 17.25 1 91.12 87 ALA A CA 1
ATOM 652 C C . ALA A 1 87 ? -21.891 -2.461 17.188 1 91.12 87 ALA A C 1
ATOM 654 O O . ALA A 1 87 ? -22.031 -3.338 18.047 1 91.12 87 ALA A O 1
ATOM 655 N N . THR A 1 88 ? -20.984 -2.541 16.312 1 91.75 88 THR A N 1
ATOM 656 C CA . THR A 1 88 ? -20.266 -3.793 16.078 1 91.75 88 THR A CA 1
ATOM 657 C C . THR A 1 88 ? -18.828 -3.701 16.562 1 91.75 88 THR A C 1
ATOM 659 O O . THR A 1 88 ? -18.188 -4.723 16.844 1 91.75 88 THR A O 1
ATOM 662 N N . GLY A 1 89 ? -18.344 -2.506 16.594 1 94.81 89 GLY A N 1
ATOM 663 C CA . GLY A 1 89 ? -16.938 -2.312 16.906 1 94.81 89 GLY A CA 1
ATOM 664 C C . GLY A 1 89 ? -16.016 -2.484 15.719 1 94.81 89 GLY A C 1
ATOM 665 O O . GLY A 1 89 ? -14.805 -2.301 15.828 1 94.81 89 GLY A O 1
ATOM 666 N N . ASN A 1 90 ? -16.594 -2.725 14.57 1 95.94 90 ASN A N 1
ATOM 667 C CA . ASN A 1 90 ? -15.789 -2.875 13.359 1 95.94 90 ASN A CA 1
ATOM 668 C C . ASN A 1 90 ? -15.102 -1.567 12.984 1 95.94 90 ASN A C 1
ATOM 670 O O . ASN A 1 90 ? -15.672 -0.489 13.148 1 95.94 90 ASN A O 1
ATOM 674 N N . VAL A 1 91 ? -13.906 -1.703 12.547 1 98.19 91 VAL A N 1
ATOM 675 C CA . VAL A 1 91 ? -13.117 -0.551 12.117 1 98.19 91 VAL A CA 1
ATOM 676 C C . VAL A 1 91 ? -12.914 -0.594 10.609 1 98.19 91 VAL A C 1
ATOM 678 O O . VAL A 1 91 ? -12.727 -1.668 10.031 1 98.19 91 VAL A O 1
ATOM 681 N N . ALA A 1 92 ? -12.922 0.542 9.992 1 98.25 92 ALA A N 1
ATOM 682 C CA . ALA A 1 92 ? -12.75 0.624 8.539 1 98.25 92 ALA A CA 1
ATOM 683 C C . ALA A 1 92 ? -11.312 0.333 8.141 1 98.25 92 ALA A C 1
ATOM 685 O O . ALA A 1 92 ? -10.375 0.773 8.805 1 98.25 92 ALA A O 1
ATOM 686 N N . SER A 1 93 ? -11.164 -0.423 7.074 1 98.62 93 SER A N 1
ATOM 687 C CA . SER A 1 93 ? -9.914 -0.404 6.324 1 98.62 93 SER A CA 1
ATOM 688 C C . SER A 1 93 ? -9.914 0.709 5.285 1 98.62 93 SER A C 1
ATOM 690 O O . SER A 1 93 ? -10.969 1.127 4.809 1 98.62 93 SER A O 1
ATOM 692 N N . PHE A 1 94 ? -8.664 1.206 4.953 1 98.81 94 PHE A N 1
ATOM 693 C CA . PHE A 1 94 ? -8.633 2.236 3.922 1 98.81 94 PHE A CA 1
ATOM 694 C C . PHE A 1 94 ? -7.301 2.232 3.186 1 98.81 94 PHE A C 1
ATOM 696 O O . PHE A 1 94 ? -6.332 1.63 3.652 1 98.81 94 PHE A O 1
ATOM 703 N N . VAL A 1 95 ? -7.336 2.857 2.059 1 98.88 95 VAL A N 1
ATOM 704 C CA . VAL A 1 95 ? -6.141 3.219 1.3 1 98.88 95 VAL A CA 1
ATOM 705 C C . VAL A 1 95 ? -6.227 4.684 0.873 1 98.88 95 VAL A C 1
ATOM 707 O O . VAL A 1 95 ? -7.301 5.172 0.516 1 98.88 95 VAL A O 1
ATOM 710 N N . THR A 1 96 ? -5.168 5.371 1.041 1 98.88 96 THR A N 1
ATOM 711 C CA . THR A 1 96 ? -5.039 6.719 0.5 1 98.88 96 THR A CA 1
ATOM 712 C C . THR A 1 96 ? -3.717 6.879 -0.246 1 98.88 96 THR A C 1
ATOM 714 O O . THR A 1 96 ? -2.707 6.285 0.14 1 98.88 96 THR A O 1
ATOM 717 N N . SER A 1 97 ? -3.773 7.59 -1.332 1 98.81 97 SER A N 1
ATOM 718 C CA . SER A 1 97 ? -2.594 7.93 -2.119 1 98.81 97 SER A CA 1
ATOM 719 C C . SER A 1 97 ? -2.549 9.422 -2.428 1 98.81 97 SER A C 1
ATOM 721 O O . SER A 1 97 ? -3.586 10.039 -2.682 1 98.81 97 SER A O 1
ATOM 723 N N . PHE A 1 98 ? -1.339 9.93 -2.422 1 98.88 98 PHE A N 1
ATOM 724 C CA . PHE A 1 98 ? -1.157 11.328 -2.779 1 98.88 98 PHE A CA 1
ATOM 725 C C . PHE A 1 98 ? 0.253 11.578 -3.301 1 98.88 98 PHE A C 1
ATOM 727 O O . PHE A 1 98 ? 1.145 10.742 -3.113 1 98.88 98 PHE A O 1
ATOM 734 N N . SER A 1 99 ? 0.372 12.656 -3.963 1 98.75 99 SER A N 1
ATOM 735 C CA . SER A 1 99 ? 1.679 13.117 -4.418 1 98.75 99 SER A CA 1
ATOM 736 C C . SER A 1 99 ? 1.909 14.578 -4.031 1 98.75 99 SER A C 1
ATOM 738 O O . SER A 1 99 ? 0.961 15.359 -3.949 1 98.75 99 SER A O 1
ATOM 740 N N . PHE A 1 100 ? 3.137 14.875 -3.773 1 98.5 100 PHE A N 1
ATOM 741 C CA . PHE A 1 100 ? 3.432 16.234 -3.365 1 98.5 100 PHE A CA 1
ATOM 742 C C . PHE A 1 100 ? 4.852 16.625 -3.762 1 98.5 100 PHE A C 1
ATOM 744 O O . PHE A 1 100 ? 5.668 15.766 -4.094 1 98.5 100 PHE A O 1
ATOM 751 N N . VAL A 1 101 ? 5.047 17.938 -3.779 1 97.44 101 VAL A N 1
ATOM 752 C CA . VAL A 1 101 ? 6.355 18.547 -3.973 1 97.44 101 VAL A CA 1
ATOM 753 C C . VAL A 1 101 ? 6.617 19.562 -2.863 1 97.44 101 VAL A C 1
ATOM 755 O O . VAL A 1 101 ? 5.766 20.406 -2.568 1 97.44 101 VAL A O 1
ATOM 758 N N . ILE A 1 102 ? 7.75 19.438 -2.223 1 96.5 102 ILE A N 1
ATOM 759 C CA . ILE A 1 102 ? 8.234 20.469 -1.313 1 96.5 102 ILE A CA 1
ATOM 760 C C . ILE A 1 102 ? 9.336 21.281 -1.991 1 96.5 102 ILE A C 1
ATOM 762 O O . ILE A 1 102 ? 10.289 20.703 -2.529 1 96.5 102 ILE A O 1
ATOM 766 N N . LEU A 1 103 ? 9.133 22.578 -2.018 1 94.69 103 LEU A N 1
ATOM 767 C CA . LEU A 1 103 ? 10.102 23.469 -2.639 1 94.69 103 LEU A CA 1
ATOM 768 C C . LEU A 1 103 ? 10.852 24.281 -1.583 1 94.69 103 LEU A C 1
ATOM 770 O O . LEU A 1 103 ? 10.227 24.969 -0.775 1 94.69 103 LEU A O 1
ATOM 774 N N . ASN A 1 104 ? 12.094 24.094 -1.628 1 92.19 104 ASN A N 1
ATOM 775 C CA . ASN A 1 104 ? 13.008 24.891 -0.821 1 92.19 104 ASN A CA 1
ATOM 776 C C . ASN A 1 104 ? 13.984 25.672 -1.691 1 92.19 104 ASN A C 1
ATOM 778 O O . ASN A 1 104 ? 15.18 25.359 -1.725 1 92.19 104 ASN A O 1
ATOM 782 N N . PRO A 1 105 ? 13.617 26.812 -2.18 1 86.88 105 PRO A N 1
ATOM 783 C CA . PRO A 1 105 ? 14.445 27.531 -3.16 1 86.88 105 PRO A CA 1
ATOM 784 C C . PRO A 1 105 ? 15.664 28.203 -2.533 1 86.88 105 PRO A C 1
ATOM 786 O O . PRO A 1 105 ? 16.656 28.438 -3.221 1 86.88 105 PRO A O 1
ATOM 789 N N . SER A 1 106 ? 15.68 28.531 -1.299 1 79.88 106 SER A N 1
ATOM 790 C CA . SER A 1 106 ? 16.781 29.266 -0.675 1 79.88 106 SER A CA 1
ATOM 791 C C . SER A 1 106 ? 18 28.375 -0.489 1 79.88 106 SER A C 1
ATOM 793 O O . SER A 1 106 ? 19.125 28.859 -0.336 1 79.88 106 SER A O 1
ATOM 795 N N . GLY A 1 107 ? 17.766 27.109 -0.452 1 77.62 107 GLY A N 1
ATOM 796 C CA . GLY A 1 107 ? 18.859 26.172 -0.197 1 77.62 107 GLY A CA 1
ATOM 797 C C . GLY A 1 107 ? 19.25 26.094 1.268 1 77.62 107 GLY A C 1
ATOM 798 O O . GLY A 1 107 ? 20.094 25.297 1.649 1 77.62 107 GLY A O 1
ATOM 799 N N . ARG A 1 108 ? 18.656 26.984 1.99 1 79.31 108 ARG A N 1
ATOM 800 C CA . ARG A 1 108 ? 18.906 26.906 3.426 1 79.31 108 ARG A CA 1
ATOM 801 C C . ARG A 1 108 ? 18.312 25.641 4.02 1 79.31 108 ARG A C 1
ATOM 803 O O . ARG A 1 108 ? 17.531 24.938 3.359 1 79.31 108 ARG A O 1
ATOM 810 N N . VAL A 1 109 ? 18.797 25.375 5.211 1 83.06 109 VAL A N 1
ATOM 811 C CA . VAL A 1 109 ? 18.219 24.219 5.883 1 83.06 109 VAL A CA 1
ATOM 812 C C . VAL A 1 109 ? 16.719 24.375 6.016 1 83.06 109 VAL A C 1
ATOM 814 O O . VAL A 1 109 ? 16.234 25.328 6.633 1 83.06 109 VAL A O 1
ATOM 817 N N . PRO A 1 110 ? 16.047 23.547 5.316 1 83 110 PRO A N 1
ATOM 818 C CA . PRO A 1 110 ? 14.594 23.688 5.398 1 83 110 PRO A CA 1
ATOM 819 C C . PRO A 1 110 ? 14.055 23.375 6.797 1 83 110 PRO A C 1
ATOM 821 O O . PRO A 1 110 ? 14.609 22.531 7.504 1 83 110 PRO A O 1
ATOM 824 N N . THR A 1 111 ? 13.203 24.281 7.23 1 78.12 111 THR A N 1
ATOM 825 C CA . THR A 1 111 ? 12.562 24.062 8.523 1 78.12 111 THR A CA 1
ATOM 826 C C . THR A 1 111 ? 11.094 23.703 8.344 1 78.12 111 THR A C 1
ATOM 828 O O . THR A 1 111 ? 10.445 24.188 7.41 1 78.12 111 THR A O 1
ATOM 831 N N . ASP A 1 112 ? 10.75 22.625 9.094 1 83.69 112 ASP A N 1
ATOM 832 C CA . ASP A 1 112 ? 9.359 22.219 9.312 1 83.69 112 ASP A CA 1
ATOM 833 C C . ASP A 1 112 ? 8.906 21.203 8.258 1 83.69 112 ASP A C 1
ATOM 835 O O . ASP A 1 112 ? 9.656 20.891 7.332 1 83.69 112 ASP A O 1
ATOM 839 N N . GLY A 1 113 ? 7.617 20.688 8.188 1 96.19 113 GLY A N 1
ATOM 840 C CA . GLY A 1 113 ? 7.289 19.484 7.453 1 96.19 113 GLY A CA 1
ATOM 841 C C . GLY A 1 113 ? 5.828 19.391 7.062 1 96.19 113 GLY A C 1
ATOM 842 O O . GLY A 1 113 ? 5.117 20.406 7.07 1 96.19 113 GLY A O 1
ATOM 843 N N . LEU A 1 114 ? 5.539 18.344 6.566 1 98.38 114 LEU A N 1
ATOM 844 C CA . LEU A 1 114 ? 4.215 17.969 6.09 1 98.38 114 LEU A CA 1
ATOM 845 C C . LEU A 1 114 ? 3.715 16.719 6.82 1 98.38 114 LEU A C 1
ATOM 847 O O . LEU A 1 114 ? 4.488 15.797 7.086 1 98.38 114 LEU A O 1
ATOM 851 N N . VAL A 1 115 ? 2.449 16.719 7.176 1 98.81 115 VAL A N 1
ATOM 852 C CA . VAL A 1 115 ? 1.87 15.523 7.781 1 98.81 115 VAL A CA 1
ATOM 853 C C . VAL A 1 115 ? 0.517 15.227 7.141 1 98.81 115 VAL A C 1
ATOM 855 O O . VAL A 1 115 ? -0.326 16.109 7.008 1 98.81 115 VAL A O 1
ATOM 858 N N . PHE A 1 116 ? 0.331 14.062 6.594 1 98.94 116 PHE A N 1
ATOM 859 C CA . PHE A 1 116 ? -1.011 13.523 6.426 1 98.94 116 PHE A CA 1
ATOM 860 C C . PHE A 1 116 ? -1.566 13.031 7.758 1 98.94 116 PHE A C 1
ATOM 862 O O . PHE A 1 116 ? -0.884 12.312 8.492 1 98.94 116 PHE A O 1
ATOM 869 N N . PHE A 1 117 ? -2.857 13.367 8.031 1 98.81 117 PHE A N 1
ATOM 870 C CA . PHE A 1 117 ? -3.311 12.984 9.359 1 98.81 117 PHE A CA 1
ATOM 871 C C . PHE A 1 117 ? -4.809 12.695 9.359 1 98.81 117 PHE A C 1
ATOM 873 O O . PHE A 1 117 ? -5.523 13.117 8.453 1 98.81 117 PHE A O 1
ATOM 880 N N . ILE A 1 118 ? -5.23 11.938 10.289 1 98.88 118 ILE A N 1
ATOM 881 C CA . ILE A 1 118 ? -6.609 11.617 10.656 1 98.88 118 ILE A CA 1
ATOM 882 C C . ILE A 1 118 ? -6.906 12.156 12.055 1 98.88 118 ILE A C 1
ATOM 884 O O . ILE A 1 118 ? -6.121 11.945 12.984 1 98.88 118 ILE A O 1
ATOM 888 N N . ALA A 1 119 ? -7.984 12.898 12.18 1 98.5 119 ALA A N 1
ATOM 889 C CA . ALA A 1 119 ? -8.305 13.555 13.445 1 98.5 119 ALA A CA 1
ATOM 890 C C . ALA A 1 119 ? -9.82 13.648 13.648 1 98.5 119 ALA A C 1
ATOM 892 O O . ALA A 1 119 ? -10.594 13.328 12.742 1 98.5 119 ALA A O 1
ATOM 893 N N . PRO A 1 120 ? -10.219 14.008 14.828 1 97.88 120 PRO A N 1
ATOM 894 C CA . PRO A 1 120 ? -11.656 14.211 15.031 1 97.88 120 PRO A CA 1
ATOM 895 C C . PRO A 1 120 ? -12.25 15.211 14.047 1 97.88 120 PRO A C 1
ATOM 897 O O . PRO A 1 120 ? -11.539 16.078 13.539 1 97.88 120 PRO A O 1
ATOM 900 N N . PRO A 1 121 ? -13.531 15.055 13.898 1 96.5 121 PRO A N 1
ATOM 901 C CA . PRO A 1 121 ? -14.18 15.984 12.977 1 96.5 121 PRO A CA 1
ATOM 902 C C . PRO A 1 121 ? -14.078 17.438 13.43 1 96.5 121 PRO A C 1
ATOM 904 O O . PRO A 1 121 ? -13.992 17.703 14.633 1 96.5 121 PRO A O 1
ATOM 907 N N . ASP A 1 122 ? -14.062 18.344 12.594 1 91.56 122 ASP A N 1
ATOM 908 C CA . ASP A 1 122 ? -14.062 19.781 12.828 1 91.56 122 ASP A CA 1
ATOM 909 C C . ASP A 1 122 ? -12.75 20.25 13.461 1 91.56 122 ASP A C 1
ATOM 911 O O .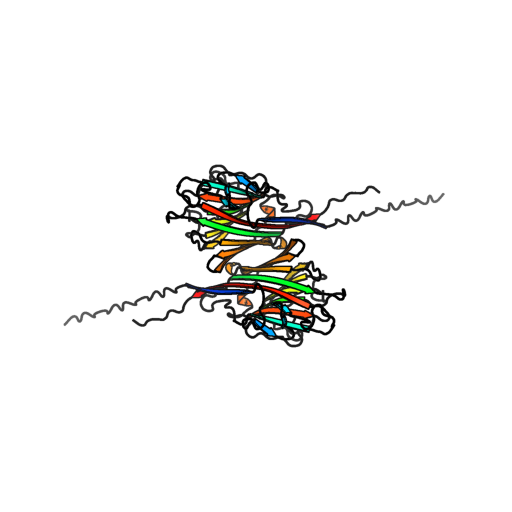 ASP A 1 122 ? -12.719 21.266 14.164 1 91.56 122 ASP A O 1
ATOM 915 N N . THR A 1 123 ? -11.742 19.375 13.312 1 96.25 123 THR A N 1
ATOM 916 C CA . THR A 1 123 ? -10.422 19.797 13.773 1 96.25 123 THR A CA 1
ATOM 917 C C . THR A 1 123 ? -10.031 21.141 13.164 1 96.25 123 THR A C 1
ATOM 919 O O . THR A 1 123 ? -10.344 21.406 12 1 96.25 123 THR A O 1
ATOM 922 N N . GLU A 1 124 ? -9.398 21.953 13.977 1 96.62 124 GLU A N 1
ATOM 923 C CA . GLU A 1 124 ? -8.844 23.234 13.57 1 96.62 124 GLU A CA 1
ATOM 924 C C . GLU A 1 124 ? -7.355 23.328 13.906 1 96.62 124 GLU A C 1
ATOM 926 O O . GLU A 1 124 ? -6.836 22.516 14.672 1 96.62 124 GLU A O 1
ATOM 931 N N . ILE A 1 125 ? -6.711 24.312 13.297 1 97.38 125 ILE A N 1
ATOM 932 C CA . ILE A 1 125 ? -5.312 24.531 13.648 1 97.38 125 ILE A CA 1
ATOM 933 C C . ILE A 1 125 ? -5.203 24.859 15.141 1 97.38 125 ILE A C 1
ATOM 935 O O . ILE A 1 125 ? -5.734 25.875 15.594 1 97.38 125 ILE A O 1
ATOM 939 N N . PRO A 1 126 ? -4.438 24.047 15.828 1 96.25 126 PRO A N 1
ATOM 940 C CA . PRO A 1 126 ? -4.289 24.375 17.25 1 96.25 126 PRO A CA 1
ATOM 941 C C . PRO A 1 126 ? -3.486 25.656 17.469 1 96.25 126 PRO A C 1
ATOM 943 O O . PRO A 1 126 ? -2.629 26 16.656 1 96.25 126 PRO A O 1
ATOM 946 N N . ASN A 1 127 ? -3.787 26.219 18.609 1 93.62 127 ASN A N 1
ATOM 947 C CA . ASN A 1 127 ? -2.895 27.297 19.031 1 93.62 127 ASN A CA 1
ATOM 948 C C . ASN A 1 127 ? -1.47 26.797 19.234 1 93.62 127 ASN A C 1
ATOM 950 O O . ASN A 1 127 ? -1.26 25.609 19.547 1 93.62 127 ASN A O 1
ATOM 954 N N . ASN A 1 128 ? -0.508 27.625 19.016 1 94 128 ASN A N 1
ATOM 955 C CA . ASN A 1 128 ? 0.896 27.328 19.297 1 94 128 ASN A CA 1
ATOM 956 C C . ASN A 1 128 ? 1.381 26.125 18.484 1 94 128 ASN A C 1
ATOM 958 O O . ASN A 1 128 ? 2.166 25.312 18.984 1 94 128 ASN A O 1
ATOM 962 N N . SER A 1 129 ? 0.814 25.906 17.312 1 94.94 129 SER A N 1
ATOM 963 C CA . SER A 1 129 ? 1.115 24.688 16.562 1 94.94 129 SER A CA 1
ATOM 964 C C . SER A 1 129 ? 2.02 24.969 15.375 1 94.94 129 SER A C 1
ATOM 966 O O . SER A 1 129 ? 2.176 24.125 14.484 1 94.94 129 SER A O 1
ATOM 968 N N . GLN A 1 130 ? 2.676 26.109 15.312 1 93.31 130 GLN A N 1
ATOM 969 C CA . GLN A 1 130 ? 3.572 26.469 14.219 1 93.31 130 GLN A CA 1
ATOM 970 C C . GLN A 1 130 ? 4.883 25.688 14.305 1 93.31 130 GLN A C 1
ATOM 972 O O . GLN A 1 130 ? 5.109 24.938 15.258 1 93.31 130 GLN A O 1
ATOM 977 N N . SER A 1 131 ? 5.668 25.75 13.281 1 92.81 131 SER A N 1
ATOM 978 C CA . SER A 1 131 ? 7.016 25.203 13.227 1 92.81 131 SER A CA 1
ATOM 979 C C . SER A 1 131 ? 7.012 23.703 13.5 1 92.81 131 SER A C 1
ATOM 981 O O . SER A 1 131 ? 6.262 22.953 12.867 1 92.81 131 SER A O 1
ATOM 983 N N . GLN A 1 132 ? 7.754 23.266 14.562 1 93.81 132 GLN A N 1
ATOM 984 C CA . GLN A 1 132 ? 8 21.844 14.844 1 93.81 132 GLN A CA 1
ATOM 985 C C . GLN A 1 132 ? 6.711 21.125 15.219 1 93.81 132 GLN A C 1
ATOM 987 O O . GLN A 1 132 ? 6.672 19.891 15.273 1 93.81 132 GLN A O 1
ATOM 992 N N . TYR A 1 133 ? 5.613 21.812 15.359 1 95.62 133 TYR A N 1
ATOM 993 C CA . TYR A 1 133 ? 4.363 21.203 15.805 1 95.62 133 TYR A CA 1
ATOM 994 C C . TYR A 1 133 ? 3.418 20.984 14.633 1 95.62 133 TYR A C 1
ATOM 996 O O . TYR A 1 133 ? 2.285 20.531 14.828 1 95.62 133 TYR A O 1
ATOM 1004 N N . LEU A 1 134 ? 3.775 21.328 13.484 1 97.19 134 LEU A N 1
ATOM 1005 C CA . LEU A 1 134 ? 3.27 20.953 12.164 1 97.19 134 LEU A CA 1
ATOM 1006 C C . LEU A 1 134 ? 1.779 21.25 12.047 1 97.19 134 LEU A C 1
ATOM 1008 O O . LEU A 1 134 ? 1.071 20.609 11.273 1 97.19 134 LEU A O 1
ATOM 1012 N N . GLY A 1 135 ? 1.262 22.109 12.805 1 97.25 135 GLY A N 1
ATOM 1013 C CA . GLY A 1 135 ? -0.132 22.516 12.711 1 97.25 135 GLY A CA 1
ATOM 1014 C C . GLY A 1 135 ? -1.094 21.469 13.234 1 97.25 135 GLY A C 1
ATOM 1015 O O . GLY A 1 135 ? -2.293 21.516 12.945 1 97.25 135 GLY A O 1
ATOM 1016 N N . VAL A 1 136 ? -0.562 20.438 14.086 1 97.19 136 VAL A N 1
ATOM 1017 C CA . VAL A 1 136 ? -1.462 19.375 14.516 1 97.19 136 VAL A CA 1
ATOM 1018 C C . VAL A 1 136 ? -1.374 19.203 16.031 1 97.19 136 VAL A C 1
ATOM 1020 O O . VAL A 1 136 ? -2.234 18.578 16.641 1 97.19 136 VAL A O 1
ATOM 1023 N N . VAL A 1 137 ? -0.354 19.766 16.672 1 95.75 137 VAL A N 1
ATOM 1024 C CA . VAL A 1 137 ? -0.203 19.641 18.109 1 95.75 137 VAL A CA 1
ATOM 1025 C C . VAL A 1 137 ? -0.02 21.016 18.734 1 95.75 137 VAL A C 1
ATOM 1027 O O . VAL A 1 137 ? 0.661 21.875 18.172 1 95.75 137 VAL A O 1
ATOM 1030 N N . ASP A 1 138 ? -0.646 21.188 19.891 1 93.5 138 ASP A N 1
ATOM 1031 C CA . ASP A 1 138 ? -0.435 22.375 20.703 1 93.5 138 ASP A CA 1
ATOM 1032 C C . ASP A 1 138 ? 0.747 22.188 21.656 1 93.5 138 ASP A C 1
ATOM 1034 O O . ASP A 1 138 ? 0.744 21.281 22.484 1 93.5 138 ASP A O 1
ATOM 1038 N N . SER A 1 139 ? 1.687 23.047 21.547 1 88.25 139 SER A N 1
ATOM 1039 C CA . SER A 1 139 ? 2.91 22.922 22.344 1 88.25 139 SER A CA 1
ATOM 1040 C C . SER A 1 139 ? 2.621 23.062 23.828 1 88.25 139 SER A C 1
ATOM 1042 O O . SER A 1 139 ? 3.463 22.719 24.656 1 88.25 139 SER A O 1
ATOM 1044 N N . LYS A 1 140 ? 1.513 23.547 24.219 1 87.81 140 LYS A N 1
ATOM 1045 C CA . LYS A 1 140 ? 1.216 23.859 25.609 1 87.81 140 LYS A CA 1
ATOM 1046 C C . LYS A 1 140 ? 0.301 22.797 26.219 1 87.81 140 LYS A C 1
ATOM 1048 O O . LYS A 1 140 ? -0.011 22.859 27.406 1 87.81 140 LYS A O 1
ATOM 1053 N N . THR A 1 141 ? -0.203 21.969 25.344 1 81.94 141 THR A N 1
ATOM 1054 C CA . THR A 1 141 ? -1.053 20.906 25.875 1 81.94 141 THR A CA 1
ATOM 1055 C C . THR A 1 141 ? -0.568 19.531 25.406 1 81.94 141 THR A C 1
ATOM 1057 O O . THR A 1 141 ? 0.087 19.422 24.375 1 81.94 141 THR A O 1
ATOM 1060 N N . SER A 1 142 ? -0.898 18.672 26.266 1 74.69 142 SER A N 1
ATOM 1061 C CA . SER A 1 142 ? -0.473 17.312 25.938 1 74.69 142 SER A CA 1
ATOM 1062 C C . SER A 1 142 ? -1.621 16.5 25.344 1 74.69 142 SER A C 1
ATOM 1064 O O . SER A 1 142 ? -1.43 15.359 24.938 1 74.69 142 SER A O 1
ATOM 1066 N N . ILE A 1 143 ? -2.678 17.188 25.25 1 75.44 143 ILE A N 1
ATOM 1067 C CA . ILE A 1 143 ? -3.814 16.391 24.812 1 75.44 143 ILE A CA 1
ATOM 1068 C C . ILE A 1 143 ? -4.035 16.594 23.312 1 75.44 143 ILE A C 1
ATOM 1070 O O . ILE A 1 143 ? -4.438 17.672 22.875 1 75.44 143 ILE A O 1
ATOM 1074 N N . ASN A 1 144 ? -3.654 15.695 22.547 1 87.94 144 ASN A N 1
ATOM 1075 C CA . ASN A 1 144 ? -3.844 15.641 21.109 1 87.94 144 ASN A CA 1
ATOM 1076 C C . ASN A 1 144 ? -4.512 14.336 20.672 1 87.94 144 ASN A C 1
ATOM 1078 O O . ASN A 1 144 ? -4.418 13.328 21.375 1 87.94 144 ASN A O 1
ATOM 1082 N N . ARG A 1 145 ? -5.332 14.438 19.703 1 94.19 145 ARG A N 1
ATOM 1083 C CA . ARG A 1 145 ? -5.945 13.234 19.156 1 94.19 145 ARG A CA 1
ATOM 1084 C C . ARG A 1 145 ? -5.797 13.188 17.641 1 94.19 145 ARG A C 1
ATOM 1086 O O . ARG A 1 145 ? -6.527 13.867 16.922 1 94.19 145 ARG A O 1
ATOM 1093 N N . PHE A 1 146 ? -4.828 12.406 17.203 1 97.88 146 PHE A N 1
ATOM 1094 C CA . PHE A 1 146 ? -4.637 12.219 15.773 1 97.88 146 PHE A CA 1
ATOM 1095 C C . PHE A 1 146 ? -3.701 11.047 15.5 1 97.88 146 PHE A C 1
ATOM 1097 O O . PHE A 1 146 ? -3 10.586 16.406 1 97.88 146 PHE A O 1
ATOM 1104 N N . VAL A 1 147 ? -3.773 10.477 14.352 1 98.75 147 VAL A N 1
ATOM 1105 C CA . VAL A 1 147 ? -2.795 9.578 13.758 1 98.75 147 VAL A CA 1
ATOM 1106 C C . VAL A 1 147 ? -2.289 10.156 12.438 1 98.75 147 VAL A C 1
ATOM 1108 O O . VAL A 1 147 ? -3.07 10.695 11.656 1 98.75 147 VAL A O 1
ATOM 1111 N N . GLY A 1 148 ? -0.981 10.117 12.219 1 98.69 148 GLY A N 1
ATOM 1112 C CA . GLY A 1 148 ? -0.49 10.75 11.008 1 98.69 148 GLY A CA 1
ATOM 1113 C C . GLY A 1 148 ? 0.804 10.141 10.5 1 98.69 148 GLY A C 1
ATOM 1114 O O . GLY A 1 148 ? 1.45 9.367 11.203 1 98.69 148 GLY A O 1
ATOM 1115 N N . LEU A 1 149 ? 1.1 10.367 9.266 1 98.94 149 LEU A N 1
ATOM 1116 C CA . LEU A 1 149 ? 2.395 10.148 8.633 1 98.94 149 LEU A CA 1
ATOM 1117 C C . LEU A 1 149 ? 3.1 11.477 8.359 1 98.94 149 LEU A C 1
ATOM 1119 O O . LEU A 1 149 ? 2.66 12.25 7.512 1 98.94 149 LEU A O 1
ATOM 1123 N N . GLU A 1 150 ? 4.207 11.688 9.031 1 98.56 150 GLU A N 1
ATOM 1124 C CA . GLU A 1 150 ? 4.902 12.969 8.969 1 98.56 150 GLU A CA 1
ATOM 1125 C C . GLU A 1 150 ? 6.113 12.891 8.047 1 98.56 150 GLU A C 1
ATOM 1127 O O . GLU A 1 150 ? 6.816 11.883 8.016 1 98.56 150 GLU A O 1
ATOM 1132 N N . PHE A 1 151 ? 6.27 13.898 7.312 1 98.62 151 PHE A N 1
ATOM 1133 C CA . PHE A 1 151 ? 7.492 14.203 6.57 1 98.62 151 PHE A CA 1
ATOM 1134 C C . PHE A 1 151 ? 8.203 15.414 7.16 1 98.62 151 PHE A C 1
ATOM 1136 O O . PHE A 1 151 ? 7.816 16.547 6.891 1 98.62 151 PHE A O 1
ATOM 1143 N N . ASP A 1 152 ? 9.234 15.086 7.914 1 97.56 152 ASP A N 1
ATOM 1144 C CA . ASP A 1 152 ? 9.891 16.109 8.719 1 97.56 152 ASP A CA 1
ATOM 1145 C C . ASP A 1 152 ? 11.242 16.5 8.117 1 97.56 152 ASP A C 1
ATOM 1147 O O . ASP A 1 152 ? 12.109 15.641 7.934 1 97.56 152 ASP A O 1
ATOM 1151 N N . LEU A 1 153 ? 11.422 17.75 7.848 1 96.06 153 LEU A N 1
ATOM 1152 C CA . LEU A 1 153 ? 12.609 18.219 7.145 1 96.06 153 LEU A CA 1
ATOM 1153 C C . LEU A 1 153 ? 13.68 18.688 8.125 1 96.06 153 LEU A C 1
ATOM 1155 O O . LEU A 1 153 ? 14.828 18.906 7.742 1 96.06 153 LEU A O 1
ATOM 1159 N N . TYR A 1 154 ? 13.328 18.797 9.352 1 94.19 154 TYR A N 1
ATOM 1160 C CA . TYR A 1 154 ? 14.242 19.359 10.344 1 94.19 154 TYR A CA 1
ATOM 1161 C C . TYR A 1 154 ? 14.219 18.547 11.633 1 94.19 154 TYR A C 1
ATOM 1163 O O . TYR A 1 154 ? 13.141 18.266 12.172 1 94.19 154 TYR A O 1
ATOM 1171 N N . ALA A 1 155 ? 15.375 18.25 12.172 1 93.94 155 ALA A N 1
ATOM 1172 C CA . ALA A 1 155 ? 15.484 17.453 13.391 1 93.94 155 ALA A CA 1
ATOM 1173 C C . ALA A 1 155 ? 15.484 18.344 14.625 1 93.94 155 ALA A C 1
ATOM 1175 O O . ALA A 1 155 ? 16.516 18.953 14.969 1 93.94 155 ALA A O 1
ATOM 1176 N N . ASN A 1 156 ? 14.414 18.359 15.305 1 93.5 156 ASN A N 1
ATOM 1177 C CA . ASN A 1 156 ? 14.359 19.016 16.609 1 93.5 156 ASN A CA 1
ATOM 1178 C C . ASN A 1 156 ? 14.828 18.094 17.719 1 93.5 156 ASN A C 1
ATOM 1180 O O . ASN A 1 156 ? 15.258 16.969 17.469 1 93.5 156 ASN A O 1
ATOM 1184 N N . SER A 1 157 ? 14.695 18.516 18.984 1 92.06 157 SER A N 1
ATOM 1185 C CA . SER A 1 157 ? 15.273 17.797 20.109 1 92.06 157 SER A CA 1
ATOM 1186 C C . SER A 1 157 ? 14.57 16.469 20.344 1 92.06 157 SER A C 1
ATOM 1188 O O . SER A 1 157 ? 15.18 15.5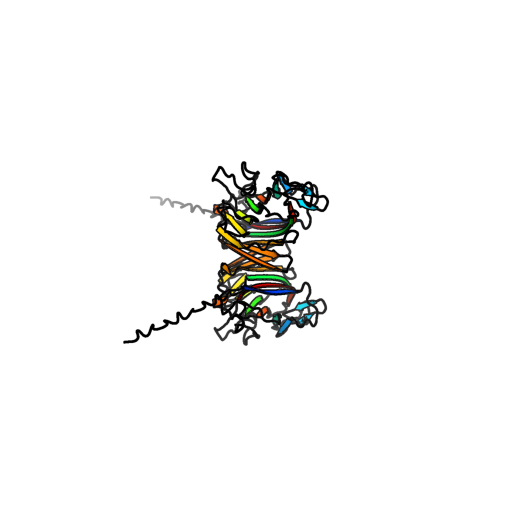16 20.828 1 92.06 157 SER A O 1
ATOM 1190 N N . PHE A 1 158 ? 13.305 16.328 20 1 93.19 158 PHE A N 1
ATOM 1191 C CA . PHE A 1 158 ? 12.562 15.086 20.25 1 93.19 158 PHE A CA 1
ATOM 1192 C C . PHE A 1 158 ? 12.539 14.211 19 1 93.19 158 PHE A C 1
ATOM 1194 O O . PHE A 1 158 ? 11.891 13.164 18.969 1 93.19 158 PHE A O 1
ATOM 1201 N N . ASP A 1 159 ? 13.297 14.625 17.953 1 95.19 159 ASP A N 1
ATOM 1202 C CA . ASP A 1 159 ? 13.359 13.898 16.688 1 95.19 159 ASP A CA 1
ATOM 1203 C C . ASP A 1 159 ? 14.625 13.047 16.609 1 95.19 159 ASP A C 1
ATOM 1205 O O . ASP A 1 159 ? 15.609 13.312 17.297 1 95.19 159 ASP A O 1
ATOM 1209 N N . PRO A 1 160 ? 14.562 11.984 15.742 1 94.88 160 PRO A N 1
ATOM 1210 C CA . PRO A 1 160 ? 15.859 11.422 15.359 1 94.88 160 PRO A CA 1
ATOM 1211 C C . PRO A 1 160 ? 16.75 12.445 14.656 1 94.88 160 PRO A C 1
ATOM 1213 O O . PRO A 1 160 ? 16.25 13.414 14.078 1 94.88 160 PRO A O 1
ATOM 1216 N N . TYR A 1 161 ? 18.031 12.258 14.688 1 92.88 161 TYR A N 1
ATOM 1217 C CA . TYR A 1 161 ? 18.984 13.219 14.125 1 92.88 161 TYR A CA 1
ATOM 1218 C C . TYR A 1 161 ? 19.047 13.086 12.609 1 92.88 161 TYR A C 1
ATOM 1220 O O . TYR A 1 161 ? 20.141 12.906 12.047 1 92.88 161 TYR A O 1
ATOM 1228 N N . MET A 1 162 ? 18 13.156 11.961 1 93.38 162 MET A N 1
ATOM 1229 C CA . MET A 1 162 ? 17.875 13.086 10.508 1 93.38 162 MET A CA 1
ATOM 1230 C C . MET A 1 162 ? 16.5 13.555 10.055 1 93.38 162 MET A C 1
ATOM 1232 O O . MET A 1 162 ? 15.539 13.516 10.828 1 93.38 162 MET A O 1
ATOM 1236 N N . ARG A 1 163 ? 16.438 14.094 8.82 1 96.06 163 ARG A N 1
ATOM 1237 C CA . ARG A 1 163 ? 15.117 14.188 8.203 1 96.06 163 ARG A CA 1
ATOM 1238 C C . ARG A 1 163 ? 14.422 12.836 8.188 1 96.06 163 ARG A C 1
ATOM 1240 O O . ARG A 1 163 ? 15.047 11.812 7.902 1 96.06 163 ARG A O 1
ATOM 1247 N N . HIS A 1 164 ? 13.18 12.852 8.562 1 98 164 HIS A N 1
ATOM 1248 C CA . HIS A 1 164 ? 12.586 11.531 8.703 1 98 164 HIS A CA 1
ATOM 1249 C C . HIS A 1 164 ? 11.109 11.539 8.312 1 98 164 HIS A C 1
ATOM 1251 O O . HIS A 1 164 ? 10.5 12.602 8.227 1 98 164 HIS A O 1
ATOM 1257 N N . ILE A 1 165 ? 10.664 10.406 7.93 1 98.69 165 ILE A N 1
ATOM 1258 C CA . ILE A 1 165 ? 9.25 10.039 7.867 1 98.69 165 ILE A CA 1
ATOM 1259 C C . ILE A 1 165 ? 8.852 9.305 9.148 1 98.69 165 ILE A C 1
ATOM 1261 O O . ILE A 1 165 ? 9.586 8.43 9.617 1 98.69 165 ILE A O 1
ATOM 1265 N N . GLY A 1 166 ? 7.738 9.711 9.75 1 98.69 166 GLY A N 1
ATOM 1266 C CA . GLY A 1 166 ? 7.359 9.102 11.016 1 98.69 166 GLY A CA 1
ATOM 1267 C C . GLY A 1 166 ? 5.867 8.836 11.125 1 98.69 166 GLY A C 1
ATOM 1268 O O . GLY A 1 166 ? 5.055 9.609 10.617 1 98.69 166 GLY A O 1
ATOM 1269 N N . ILE A 1 167 ? 5.527 7.727 11.742 1 98.88 167 ILE A N 1
ATOM 1270 C CA . ILE A 1 167 ? 4.148 7.48 12.148 1 98.88 167 ILE A CA 1
ATOM 1271 C C . ILE A 1 167 ? 3.904 8.078 13.531 1 98.88 167 ILE A C 1
ATOM 1273 O O . ILE A 1 167 ? 4.629 7.773 14.484 1 98.88 167 ILE A O 1
ATOM 1277 N N . ASP A 1 168 ? 2.891 8.922 13.594 1 98.25 168 ASP A N 1
ATOM 1278 C CA . ASP A 1 168 ? 2.584 9.672 14.805 1 98.25 168 ASP A CA 1
ATOM 1279 C C . ASP A 1 168 ? 1.237 9.25 15.391 1 98.25 168 ASP A C 1
ATOM 1281 O O . ASP A 1 168 ? 0.25 9.125 14.664 1 98.25 168 ASP A O 1
ATOM 1285 N N . ILE A 1 169 ? 1.252 9.016 16.688 1 97.81 169 ILE A N 1
ATOM 1286 C CA . ILE A 1 169 ? 0.031 8.703 17.422 1 97.81 169 ILE A CA 1
ATOM 1287 C C . ILE A 1 169 ? -0.116 9.664 18.609 1 97.81 169 ILE A C 1
ATOM 1289 O O . ILE A 1 169 ? 0.616 9.555 19.594 1 97.81 169 ILE A O 1
ATOM 1293 N N . ASN A 1 170 ? -0.991 10.578 18.5 1 96.19 170 ASN A N 1
ATOM 1294 C CA . ASN A 1 170 ? -1.315 11.594 19.5 1 96.19 170 ASN A CA 1
ATOM 1295 C C . ASN A 1 170 ? -0.091 12.43 19.875 1 96.19 170 ASN A C 1
ATOM 1297 O O . ASN A 1 170 ? -0.08 13.094 20.906 1 96.19 170 ASN A O 1
ATOM 1301 N N . SER A 1 171 ? 0.928 12.305 19.125 1 95.25 171 SER A N 1
ATOM 1302 C CA . SER A 1 171 ? 2.186 13 19.391 1 95.25 171 SER A CA 1
ATOM 1303 C C . SER A 1 171 ? 3.041 13.086 18.125 1 95.25 171 SER A C 1
ATOM 1305 O O . SER A 1 171 ? 2.889 12.281 17.203 1 95.25 171 SER A O 1
ATOM 1307 N N . LEU A 1 172 ? 3.885 14.109 18.109 1 96 172 LEU A N 1
ATOM 1308 C CA . LEU A 1 172 ? 4.824 14.219 16.984 1 96 172 LEU A CA 1
ATOM 1309 C C . LEU A 1 172 ? 6.133 13.508 17.312 1 96 172 LEU A C 1
ATOM 1311 O O . LEU A 1 172 ? 7.059 13.516 16.5 1 96 172 LEU A O 1
ATOM 1315 N N . ILE A 1 173 ? 6.219 13.008 18.547 1 96.25 173 ILE A N 1
ATOM 1316 C CA . ILE A 1 173 ? 7.242 11.992 18.781 1 96.25 173 ILE A CA 1
ATOM 1317 C C . ILE A 1 173 ? 6.84 10.695 18.078 1 96.25 173 ILE A C 1
ATOM 1319 O O . ILE A 1 173 ? 6.039 9.922 18.609 1 96.25 173 ILE A O 1
ATOM 1323 N N . SER A 1 174 ? 7.438 10.477 16.984 1 97.62 174 SER A N 1
ATOM 1324 C CA . SER A 1 174 ? 7.027 9.375 16.109 1 97.62 174 SER A CA 1
ATOM 1325 C C . SER A 1 174 ? 7.262 8.023 16.781 1 97.62 174 SER A C 1
ATOM 1327 O O . SER A 1 174 ? 8.281 7.828 17.453 1 97.62 174 SER A O 1
ATOM 1329 N N . THR A 1 175 ? 6.355 7.117 16.656 1 97.94 175 THR A N 1
ATOM 1330 C CA . THR A 1 175 ? 6.477 5.766 17.188 1 97.94 175 THR A CA 1
ATOM 1331 C C . THR A 1 175 ? 7.375 4.906 16.312 1 97.94 175 THR A C 1
ATOM 1333 O O . THR A 1 175 ? 7.918 3.896 16.75 1 97.94 175 THR A O 1
ATOM 1336 N N . LYS A 1 176 ? 7.469 5.195 15.086 1 98.25 176 LYS A N 1
ATOM 1337 C CA . LYS A 1 176 ? 8.336 4.586 14.078 1 98.25 176 LYS A CA 1
ATOM 1338 C C . LYS A 1 176 ? 8.875 5.629 13.102 1 98.25 176 LYS A C 1
ATOM 1340 O O . LYS A 1 176 ? 8.148 6.539 12.703 1 98.25 176 LYS A O 1
ATOM 1345 N N . THR A 1 177 ? 10.172 5.52 12.742 1 98.25 177 THR A N 1
ATOM 1346 C CA . THR A 1 177 ? 10.75 6.484 11.812 1 98.25 177 THR A CA 1
ATOM 1347 C C . THR A 1 177 ? 11.594 5.773 10.758 1 98.25 177 THR A C 1
ATOM 1349 O O . THR A 1 177 ? 12.094 4.672 10.984 1 98.25 177 THR A O 1
ATOM 1352 N N . VAL A 1 178 ? 11.641 6.367 9.625 1 97.62 178 VAL A N 1
ATOM 1353 C CA . VAL A 1 178 ? 12.609 6.035 8.586 1 97.62 178 VAL A CA 1
ATOM 1354 C C . VAL A 1 178 ? 13.203 7.316 8 1 97.62 178 VAL A C 1
ATOM 1356 O O . VAL A 1 178 ? 12.617 8.391 8.125 1 97.62 178 VAL A O 1
ATOM 1359 N N . ARG A 1 179 ? 14.367 7.207 7.457 1 96 179 ARG A N 1
ATOM 1360 C CA . ARG A 1 179 ? 15.008 8.375 6.855 1 96 179 ARG A CA 1
ATOM 1361 C C . ARG A 1 179 ? 14.188 8.906 5.688 1 96 179 ARG A C 1
ATOM 1363 O O . ARG A 1 179 ? 13.672 8.133 4.879 1 96 179 ARG A O 1
ATOM 1370 N N . TYR A 1 180 ? 14.07 10.172 5.594 1 97.38 180 TYR A N 1
ATOM 1371 C CA . TYR A 1 180 ? 13.422 10.844 4.469 1 97.38 180 TYR A CA 1
ATOM 1372 C C . TYR A 1 180 ? 14.453 11.328 3.459 1 97.38 180 TYR A C 1
ATOM 1374 O O . TYR A 1 180 ? 15.18 12.297 3.717 1 97.38 180 TYR A O 1
ATOM 1382 N N . ASN A 1 181 ? 14.477 10.703 2.225 1 95.06 181 ASN A N 1
ATOM 1383 C CA . ASN A 1 181 ? 15.414 11.102 1.172 1 95.06 181 ASN A CA 1
ATOM 1384 C C . ASN A 1 181 ? 14.875 12.281 0.364 1 95.06 181 ASN A C 1
ATOM 1386 O O . ASN A 1 181 ? 14.641 12.156 -0.839 1 95.06 181 ASN A O 1
ATOM 1390 N N . PHE A 1 182 ? 14.906 13.398 1.063 1 95.69 182 PHE A N 1
ATOM 1391 C CA . PHE A 1 182 ? 14.297 14.617 0.543 1 95.69 182 PHE A CA 1
ATOM 1392 C C . PHE A 1 182 ? 15.18 15.242 -0.531 1 95.69 182 PHE A C 1
ATOM 1394 O O . PHE A 1 182 ? 16.391 15.406 -0.336 1 95.69 182 PHE A O 1
ATOM 1401 N N . VAL A 1 183 ? 14.57 15.594 -1.637 1 95.38 183 VAL A N 1
ATOM 1402 C CA . VAL A 1 183 ? 15.141 16.422 -2.686 1 95.38 183 VAL A CA 1
ATOM 1403 C C . VAL A 1 183 ? 14.164 17.531 -3.055 1 95.38 183 VAL A C 1
ATOM 1405 O O . VAL A 1 183 ? 13.062 17.266 -3.541 1 95.38 183 VAL A O 1
ATOM 1408 N N . SER A 1 184 ? 14.586 18.797 -2.863 1 95.06 184 SER A N 1
ATOM 1409 C CA . SER A 1 184 ? 13.727 19.922 -3.174 1 95.06 184 SER A CA 1
ATOM 1410 C C . SER A 1 184 ? 13.242 19.875 -4.621 1 95.06 184 SER A C 1
ATOM 1412 O O . SER A 1 184 ? 14.031 19.641 -5.535 1 95.06 184 SER A O 1
ATOM 1414 N N . GLY A 1 185 ? 11.953 20.047 -4.758 1 95.81 185 GLY A N 1
ATOM 1415 C CA . GLY A 1 185 ? 11.391 20.156 -6.098 1 95.81 185 GLY A CA 1
ATOM 1416 C C . GLY A 1 185 ? 11.062 18.812 -6.711 1 95.81 185 GLY A C 1
ATOM 1417 O O . GLY A 1 185 ? 10.477 18.734 -7.793 1 95.81 185 GLY A O 1
ATOM 1418 N N . SER A 1 186 ? 11.414 17.766 -6.012 1 97.44 186 SER A N 1
ATOM 1419 C CA . SER A 1 186 ? 11.164 16.422 -6.539 1 97.44 186 SER A CA 1
ATOM 1420 C C . SER A 1 186 ? 9.781 15.922 -6.137 1 97.44 186 SER A C 1
ATOM 1422 O O . SER A 1 186 ? 9.352 16.125 -4.996 1 97.44 186 SER A O 1
ATOM 1424 N N . LEU A 1 187 ? 9.148 15.297 -7.117 1 98.38 187 LEU A N 1
ATOM 1425 C CA . LEU A 1 187 ? 7.836 14.719 -6.852 1 98.38 187 LEU A CA 1
ATOM 1426 C C . LEU A 1 187 ? 7.953 13.492 -5.957 1 98.38 187 LEU A C 1
ATOM 1428 O O . LEU A 1 187 ? 8.766 12.602 -6.219 1 98.38 187 LEU A O 1
ATOM 1432 N N . THR A 1 188 ? 7.191 13.438 -4.902 1 98.56 188 THR A N 1
ATOM 1433 C CA . THR A 1 188 ? 7.078 12.297 -3.996 1 98.56 188 THR A CA 1
ATOM 1434 C C . THR A 1 188 ? 5.672 11.703 -4.043 1 98.56 188 THR A C 1
ATOM 1436 O O . THR A 1 188 ? 4.684 12.43 -3.938 1 98.56 188 THR A O 1
ATOM 1439 N N . LYS A 1 189 ? 5.578 10.391 -4.258 1 98.75 189 LYS A N 1
ATOM 1440 C CA . LYS A 1 189 ? 4.301 9.688 -4.23 1 98.75 189 LYS A CA 1
ATOM 1441 C C . LYS A 1 189 ? 4.188 8.805 -2.99 1 98.75 189 LYS A C 1
ATOM 1443 O O . LYS A 1 189 ? 5.16 8.164 -2.584 1 98.75 189 LYS A O 1
ATOM 1448 N N . VAL A 1 190 ? 3.004 8.82 -2.404 1 98.94 190 VAL A N 1
ATOM 1449 C CA . VAL A 1 190 ? 2.797 8.086 -1.16 1 98.94 190 VAL A CA 1
ATOM 1450 C C . VAL A 1 190 ? 1.521 7.25 -1.258 1 98.94 190 VAL A C 1
ATOM 1452 O O . VAL A 1 190 ? 0.506 7.715 -1.781 1 98.94 190 VAL A O 1
ATOM 1455 N N . THR A 1 191 ? 1.579 6.023 -0.854 1 98.94 191 THR A N 1
ATOM 1456 C CA . THR A 1 191 ? 0.402 5.207 -0.59 1 98.94 191 THR A CA 1
ATOM 1457 C C . THR A 1 191 ? 0.399 4.711 0.854 1 98.94 191 THR A C 1
ATOM 1459 O O . THR A 1 191 ? 1.407 4.195 1.34 1 98.94 191 THR A O 1
ATOM 1462 N N . ILE A 1 192 ? -0.696 4.922 1.548 1 98.94 192 ILE A N 1
ATOM 1463 C CA . ILE A 1 192 ? -0.907 4.438 2.908 1 98.94 192 ILE A CA 1
ATOM 1464 C C . ILE A 1 192 ? -2.047 3.422 2.924 1 98.94 192 ILE A C 1
ATOM 1466 O O . ILE A 1 192 ? -3.121 3.676 2.375 1 98.94 192 ILE A O 1
ATOM 1470 N N . ILE A 1 193 ? -1.802 2.242 3.5 1 98.94 193 ILE A N 1
ATOM 1471 C CA . ILE A 1 193 ? -2.818 1.213 3.68 1 98.94 193 ILE A CA 1
ATOM 1472 C C . ILE A 1 193 ? -3.043 0.963 5.172 1 98.94 193 ILE A C 1
ATOM 1474 O O . ILE A 1 193 ? -2.084 0.816 5.934 1 98.94 193 ILE A O 1
ATOM 1478 N N . TYR A 1 194 ? -4.258 1.003 5.578 1 98.94 194 TYR A N 1
ATOM 1479 C CA . TYR A 1 194 ? -4.617 0.532 6.91 1 98.94 194 TYR A CA 1
ATOM 1480 C C . TYR A 1 194 ? -5.453 -0.741 6.832 1 98.94 194 TYR A C 1
ATOM 1482 O O . TYR A 1 194 ? -6.539 -0.743 6.25 1 98.94 194 TYR A O 1
ATOM 1490 N N . ASP A 1 195 ? -4.902 -1.772 7.363 1 98.81 195 ASP A N 1
ATOM 1491 C CA . ASP A 1 195 ? -5.609 -3.041 7.508 1 98.81 195 ASP A CA 1
ATOM 1492 C C . ASP A 1 195 ? -6.23 -3.17 8.898 1 98.81 195 ASP A C 1
ATOM 1494 O O . ASP A 1 195 ? -5.539 -3.492 9.867 1 98.81 195 ASP A O 1
ATOM 1498 N N . SER A 1 196 ? -7.516 -3.039 8.938 1 97.94 196 SER A N 1
ATOM 1499 C CA . SER A 1 196 ? -8.18 -2.953 10.242 1 97.94 196 SER A CA 1
ATOM 1500 C C . SER A 1 196 ? -8.117 -4.289 10.977 1 97.94 196 SER A C 1
ATOM 1502 O O . SER A 1 196 ? -7.891 -4.324 12.188 1 97.94 196 SER A O 1
ATOM 1504 N N . PRO A 1 197 ? -8.266 -5.387 10.281 1 95.69 197 PRO A N 1
ATOM 1505 C CA . PRO A 1 197 ? -8.25 -6.641 11.047 1 95.69 197 PRO A CA 1
ATOM 1506 C C . PRO A 1 197 ? -6.949 -6.852 11.812 1 95.69 197 PRO A C 1
ATOM 1508 O O . PRO A 1 197 ? -6.965 -7.414 12.914 1 95.69 197 PRO A O 1
ATOM 1511 N N . SER A 1 198 ? -5.867 -6.375 11.266 1 97 198 SER A N 1
ATOM 1512 C CA . SER A 1 198 ? -4.59 -6.566 11.945 1 97 198 SER A CA 1
ATOM 1513 C C . SER A 1 198 ? -4.133 -5.289 12.641 1 97 198 SER A C 1
ATOM 1515 O O . SER A 1 198 ? -3.066 -5.262 13.258 1 97 198 SER A O 1
ATOM 1517 N N . ASN A 1 199 ? -4.875 -4.227 12.555 1 98.12 199 ASN A N 1
ATOM 1518 C CA . ASN A 1 199 ? -4.496 -2.92 13.078 1 98.12 199 ASN A CA 1
ATOM 1519 C C . ASN A 1 199 ? -3.143 -2.469 12.539 1 98.12 199 ASN A C 1
ATOM 1521 O O . ASN A 1 199 ? -2.293 -1.997 13.297 1 98.12 199 ASN A O 1
ATOM 1525 N N . THR A 1 200 ? -2.977 -2.645 11.266 1 98.75 200 THR A N 1
ATOM 1526 C CA . THR A 1 200 ? -1.66 -2.354 10.703 1 98.75 200 THR A CA 1
ATOM 1527 C C . THR A 1 200 ? -1.732 -1.174 9.734 1 98.75 200 THR A C 1
ATOM 1529 O O . THR A 1 200 ? -2.508 -1.197 8.781 1 98.75 200 THR A O 1
ATOM 1532 N N . LEU A 1 201 ? -0.936 -0.19 10.031 1 98.88 201 LEU A N 1
ATOM 1533 C CA . LEU A 1 201 ? -0.736 0.941 9.133 1 98.88 201 LEU A CA 1
ATOM 1534 C C . LEU A 1 201 ? 0.587 0.814 8.383 1 98.88 201 LEU A C 1
ATOM 1536 O O . LEU A 1 201 ? 1.648 0.714 9.008 1 98.88 201 LEU A O 1
ATOM 1540 N N . THR A 1 202 ? 0.54 0.759 7.074 1 98.94 202 THR A N 1
ATOM 1541 C CA . THR A 1 202 ? 1.729 0.635 6.238 1 98.94 202 THR A CA 1
ATOM 1542 C C . THR A 1 202 ? 1.743 1.71 5.156 1 98.94 202 THR A C 1
ATOM 1544 O O . THR A 1 202 ? 0.704 2.023 4.57 1 98.94 202 THR A O 1
ATOM 1547 N N . ALA A 1 203 ? 2.951 2.232 4.891 1 98.94 203 ALA A N 1
ATOM 1548 C CA . ALA A 1 203 ? 3.096 3.225 3.828 1 98.94 203 ALA A CA 1
ATOM 1549 C C . ALA A 1 203 ? 4.309 2.918 2.955 1 98.94 203 ALA A C 1
ATOM 1551 O O . ALA A 1 203 ? 5.309 2.375 3.436 1 98.94 203 ALA A O 1
ATOM 1552 N N . VAL A 1 204 ? 4.133 3.268 1.731 1 98.94 204 VAL A N 1
ATOM 1553 C CA . VAL A 1 204 ? 5.266 3.279 0.812 1 98.94 204 VAL A CA 1
ATOM 1554 C C . VAL A 1 204 ? 5.434 4.676 0.216 1 98.94 204 VAL A C 1
ATOM 1556 O O . VAL A 1 204 ? 4.449 5.336 -0.118 1 98.94 204 VAL A O 1
ATOM 1559 N N . ILE A 1 205 ? 6.648 5.125 0.256 1 98.88 205 ILE A N 1
ATOM 1560 C CA . ILE A 1 205 ? 7.055 6.391 -0.342 1 98.88 205 ILE A CA 1
ATOM 1561 C C . ILE A 1 205 ? 7.914 6.129 -1.575 1 98.88 205 ILE A C 1
ATOM 1563 O O . ILE A 1 205 ? 8.938 5.445 -1.492 1 98.88 205 ILE A O 1
ATOM 1567 N N . THR A 1 206 ? 7.488 6.637 -2.682 1 98.5 206 THR A N 1
ATOM 1568 C CA . THR A 1 206 ? 8.242 6.516 -3.924 1 98.5 206 THR A CA 1
ATOM 1569 C C . THR A 1 206 ? 8.812 7.863 -4.348 1 98.5 206 THR A C 1
ATOM 1571 O O . THR A 1 206 ? 8.062 8.805 -4.613 1 98.5 206 THR A O 1
ATOM 1574 N N . TYR A 1 207 ? 10.094 7.855 -4.449 1 97.75 207 TYR A N 1
ATOM 1575 C CA . TYR A 1 207 ? 10.781 9.086 -4.828 1 97.75 207 TYR A CA 1
ATOM 1576 C C . TYR A 1 207 ? 10.898 9.203 -6.344 1 97.75 207 TYR A C 1
ATOM 1578 O O . TYR A 1 207 ? 10.711 8.219 -7.062 1 97.75 207 TYR A O 1
ATOM 1586 N N . GLU A 1 208 ? 11.211 10.398 -6.754 1 97 208 GLU A N 1
ATOM 1587 C CA . GLU A 1 208 ? 11.273 10.656 -8.188 1 97 208 GLU A CA 1
ATOM 1588 C C . GLU A 1 208 ? 12.359 9.82 -8.859 1 97 208 GLU A C 1
ATOM 1590 O O . GLU A 1 208 ? 12.227 9.43 -10.016 1 97 208 GLU A O 1
ATOM 1595 N N . ASN A 1 209 ? 13.398 9.492 -8.18 1 93.94 209 ASN A N 1
ATOM 1596 C CA . ASN A 1 209 ? 14.492 8.711 -8.75 1 93.94 209 ASN A CA 1
ATOM 1597 C C . ASN A 1 209 ? 14.172 7.219 -8.766 1 93.94 209 ASN A C 1
ATOM 1599 O O . ASN A 1 209 ? 15 6.402 -9.164 1 93.94 209 ASN A O 1
ATOM 1603 N N . GLY A 1 210 ? 13.008 6.883 -8.242 1 92.94 210 GLY A N 1
ATOM 1604 C CA . GLY A 1 210 ? 12.562 5.5 -8.32 1 92.94 210 GLY A CA 1
ATOM 1605 C C . GLY A 1 210 ? 12.805 4.727 -7.035 1 92.94 210 GLY A C 1
ATOM 1606 O O . GLY A 1 210 ? 12.273 3.629 -6.855 1 92.94 210 GLY A O 1
ATOM 1607 N N . GLN A 1 211 ? 13.531 5.227 -6.148 1 94.62 211 GLN A N 1
ATOM 1608 C CA . GLN A 1 211 ? 13.75 4.566 -4.863 1 94.62 211 GLN A CA 1
ATOM 1609 C C . GLN A 1 211 ? 12.484 4.609 -4.004 1 94.62 211 GLN A C 1
ATOM 1611 O O . GLN A 1 211 ? 11.602 5.438 -4.23 1 94.62 211 GLN A O 1
ATOM 1616 N N . ILE A 1 212 ? 12.492 3.615 -3.076 1 97.81 212 ILE A N 1
ATOM 1617 C CA . ILE A 1 212 ? 11.32 3.617 -2.207 1 97.81 212 ILE A CA 1
ATOM 1618 C C . ILE A 1 212 ? 11.758 3.588 -0.745 1 97.81 212 ILE A C 1
ATOM 1620 O O . ILE A 1 212 ? 12.883 3.188 -0.439 1 97.81 212 ILE A O 1
ATOM 1624 N N . SER A 1 213 ? 10.945 4.105 0.15 1 97.69 213 SER A N 1
ATOM 1625 C CA . SER A 1 213 ? 10.938 3.861 1.589 1 97.69 213 SER A CA 1
ATOM 1626 C C . SER A 1 213 ? 9.617 3.252 2.041 1 97.69 213 SER A C 1
ATOM 1628 O O . SER A 1 213 ? 8.562 3.553 1.476 1 97.69 213 SER A O 1
ATOM 1630 N N . THR A 1 214 ? 9.719 2.33 2.979 1 98.69 214 THR A N 1
ATOM 1631 C CA . THR A 1 214 ? 8.516 1.771 3.578 1 98.69 214 THR A CA 1
ATOM 1632 C C . THR A 1 214 ? 8.539 1.937 5.094 1 98.69 214 THR A C 1
ATOM 1634 O O . THR A 1 214 ? 9.609 2.039 5.695 1 98.69 214 THR A O 1
ATOM 1637 N N . ILE A 1 215 ? 7.371 1.996 5.641 1 98.81 215 ILE A N 1
ATOM 1638 C CA . ILE A 1 215 ? 7.219 2.1 7.09 1 98.81 215 ILE A CA 1
ATOM 1639 C C . ILE A 1 215 ? 5.91 1.446 7.52 1 98.81 215 ILE A C 1
ATOM 1641 O O . ILE A 1 215 ? 4.887 1.579 6.84 1 98.81 215 ILE A O 1
ATOM 1645 N N . SER A 1 216 ? 5.93 0.692 8.625 1 98.81 216 SER A N 1
ATOM 1646 C CA . SER A 1 216 ? 4.75 -0.009 9.117 1 98.81 216 SER A CA 1
ATOM 1647 C C . SER A 1 216 ? 4.711 -0.016 10.641 1 98.81 216 SER A C 1
ATOM 1649 O O . SER A 1 216 ? 5.75 -0.116 11.297 1 98.81 216 SER A O 1
ATOM 1651 N N . GLN A 1 217 ? 3.514 0.095 11.125 1 98.19 217 GLN A N 1
ATOM 1652 C CA . GLN A 1 217 ? 3.293 0.088 12.562 1 98.19 217 GLN A CA 1
ATOM 1653 C C . GLN A 1 217 ? 1.892 -0.408 12.906 1 98.19 217 GLN A C 1
ATOM 1655 O O . GLN A 1 217 ? 0.934 -0.126 12.18 1 98.19 217 GLN A O 1
ATOM 1660 N N . ASN A 1 218 ? 1.856 -1.184 13.992 1 98.12 218 ASN A N 1
ATOM 1661 C CA . ASN A 1 218 ? 0.534 -1.466 14.547 1 98.12 218 ASN A CA 1
ATOM 1662 C C . ASN A 1 218 ? -0.089 -0.223 15.172 1 98.12 218 ASN A C 1
ATOM 1664 O O . ASN A 1 218 ? 0.535 0.433 16.016 1 98.12 218 ASN A O 1
ATOM 1668 N N . VAL A 1 219 ? -1.261 0.097 14.727 1 98.44 219 VAL A N 1
ATOM 1669 C CA . VAL A 1 219 ? -1.998 1.246 15.242 1 98.44 219 VAL A CA 1
ATOM 1670 C C . VAL A 1 219 ? -3.451 0.855 15.5 1 98.44 219 VAL A C 1
ATOM 1672 O O . VAL A 1 219 ? -4.188 0.529 14.562 1 98.44 219 VAL A O 1
ATOM 1675 N N . ASP A 1 220 ? -3.895 0.911 16.734 1 98.44 220 ASP A N 1
ATOM 1676 C CA . ASP A 1 220 ? -5.305 0.724 17.062 1 98.44 220 ASP A CA 1
ATOM 1677 C C . ASP A 1 220 ? -6.086 2.023 16.891 1 98.44 220 ASP A C 1
ATOM 1679 O O . ASP A 1 220 ? -6.203 2.816 17.828 1 98.44 220 ASP A O 1
ATOM 1683 N N . LEU A 1 221 ? -6.672 2.191 15.75 1 98.62 221 LEU A N 1
ATOM 1684 C CA . LEU A 1 221 ? -7.305 3.467 15.43 1 98.62 221 LEU A CA 1
ATOM 1685 C C . LEU A 1 221 ? -8.508 3.715 16.328 1 98.62 221 LEU A C 1
ATOM 1687 O O . LEU A 1 221 ? -8.789 4.855 16.703 1 98.62 221 LEU A O 1
ATOM 1691 N N . LYS A 1 222 ? -9.234 2.699 16.609 1 97.81 222 LYS A N 1
ATOM 1692 C CA . LYS A 1 222 ? -10.43 2.852 17.438 1 97.81 222 LYS A CA 1
ATOM 1693 C C . LYS A 1 222 ? -10.078 3.332 18.844 1 97.81 222 LYS A C 1
ATOM 1695 O O . LYS A 1 222 ? -10.852 4.062 19.469 1 97.81 222 LYS A O 1
ATOM 1700 N N . ALA A 1 223 ? -8.938 2.967 19.328 1 97.5 223 ALA A N 1
ATOM 1701 C CA . ALA A 1 223 ? -8.5 3.381 20.656 1 97.5 223 ALA A CA 1
ATOM 1702 C C . ALA A 1 223 ? -8.102 4.855 20.672 1 97.5 223 ALA A C 1
ATOM 1704 O O . ALA A 1 223 ? -8.086 5.492 21.719 1 97.5 223 ALA A O 1
ATOM 1705 N N . VAL A 1 224 ? -7.852 5.406 19.516 1 97.19 224 VAL A N 1
ATOM 1706 C CA . VAL A 1 224 ? -7.27 6.742 19.453 1 97.19 224 VAL A CA 1
ATOM 1707 C C . VAL A 1 224 ? -8.305 7.738 18.938 1 97.19 224 VAL A C 1
ATOM 1709 O O . VAL A 1 224 ? -8.328 8.891 19.359 1 97.19 224 VAL A O 1
ATOM 1712 N N . LEU A 1 225 ? -9.148 7.289 18.016 1 98.38 225 LEU A N 1
ATOM 1713 C CA . LEU A 1 225 ? -9.984 8.219 17.25 1 98.38 225 LEU A CA 1
ATOM 1714 C C . LEU A 1 225 ? -11.461 7.914 17.453 1 98.38 225 LEU A C 1
ATOM 1716 O O . LEU A 1 225 ? -11.836 6.773 17.75 1 98.38 225 LEU A O 1
ATOM 1720 N N . PRO A 1 226 ? -12.328 8.984 17.266 1 98.06 226 PRO A N 1
ATOM 1721 C CA . PRO A 1 226 ? -13.773 8.75 17.328 1 98.06 226 PRO A CA 1
ATOM 1722 C C . PRO A 1 226 ? -14.312 8.039 16.094 1 98.06 226 PRO A C 1
ATOM 1724 O O . PRO A 1 226 ? -13.555 7.746 15.156 1 98.06 226 PRO A O 1
ATOM 1727 N N . LYS A 1 227 ? -15.594 7.734 16.078 1 97.31 227 LYS A N 1
ATOM 1728 C CA . LYS A 1 227 ? -16.219 6.922 15.031 1 97.31 227 LYS A CA 1
ATOM 1729 C C . LYS A 1 227 ? -16.156 7.625 13.68 1 97.31 227 LYS A C 1
ATOM 1731 O O . LYS A 1 227 ? -16.078 6.973 12.641 1 97.31 227 LYS A O 1
ATOM 1736 N N . ASP A 1 228 ? -16.328 8.961 13.727 1 97.88 228 ASP A N 1
ATOM 1737 C CA . ASP A 1 228 ? -16.172 9.766 12.523 1 97.88 228 ASP A CA 1
ATOM 1738 C C . ASP A 1 228 ? -14.906 10.633 12.609 1 97.88 228 ASP A C 1
ATOM 1740 O O . ASP A 1 228 ? -14.578 11.156 13.672 1 97.88 228 ASP A O 1
ATOM 1744 N N . VAL A 1 229 ? -14.297 10.75 11.391 1 98.69 229 VAL A N 1
ATOM 1745 C CA . VAL A 1 229 ? -13.031 11.469 11.461 1 98.69 229 VAL A CA 1
ATOM 1746 C C . VAL A 1 229 ? -12.898 12.391 10.25 1 98.69 229 VAL A C 1
ATOM 1748 O O . VAL A 1 229 ? -13.633 12.25 9.266 1 98.69 229 VAL A O 1
ATOM 1751 N N . SER A 1 230 ? -11.992 13.344 10.391 1 98.44 230 SER A N 1
ATOM 1752 C CA . SER A 1 230 ? -11.469 14.133 9.281 1 98.44 230 SER A CA 1
ATOM 1753 C C . SER A 1 230 ? -10.125 13.586 8.797 1 98.44 230 SER A C 1
ATOM 1755 O O . SER A 1 230 ? -9.305 13.148 9.609 1 98.44 230 SER A O 1
ATOM 1757 N N . VAL A 1 231 ? -9.93 13.602 7.504 1 98.81 231 VAL A N 1
ATOM 1758 C CA . VAL A 1 231 ? -8.633 13.258 6.926 1 98.81 231 VAL A CA 1
ATOM 1759 C C . VAL A 1 231 ? -8.094 14.43 6.117 1 98.81 231 VAL A C 1
ATOM 1761 O O . VAL A 1 231 ? -8.859 15.148 5.469 1 98.81 231 VAL A O 1
ATOM 1764 N N . GLY A 1 232 ? -6.797 14.641 6.203 1 98.81 232 GLY A N 1
ATOM 1765 C CA . GLY A 1 232 ? -6.242 15.75 5.441 1 98.81 232 GLY A CA 1
ATOM 1766 C C . GLY A 1 232 ? -4.75 15.938 5.66 1 98.81 232 GLY A C 1
ATOM 1767 O O . GLY A 1 232 ? -4.047 14.992 6.02 1 98.81 232 GLY A O 1
ATOM 1768 N N . PHE A 1 233 ? -4.328 17.141 5.297 1 98.88 233 PHE A N 1
ATOM 1769 C CA . PHE A 1 233 ? -2.918 17.516 5.332 1 98.88 233 PHE A CA 1
ATOM 1770 C C . PHE A 1 233 ? -2.701 18.734 6.223 1 98.88 233 PHE A C 1
ATOM 1772 O O . PHE A 1 233 ? -3.568 19.609 6.312 1 98.88 233 PHE A O 1
ATOM 1779 N N . SER A 1 234 ? -1.533 18.719 6.836 1 98.75 234 SER A N 1
ATOM 1780 C CA . SER A 1 234 ? -1.057 19.891 7.555 1 98.75 234 SER A CA 1
ATOM 1781 C C . SER A 1 234 ? 0.424 20.141 7.285 1 98.75 234 SER A C 1
ATOM 1783 O O . SER A 1 234 ? 1.21 19.188 7.188 1 98.75 234 SER A O 1
ATOM 1785 N N . ALA A 1 235 ? 0.734 21.406 7.156 1 98.12 235 ALA A N 1
ATOM 1786 C CA . ALA A 1 235 ? 2.141 21.734 6.945 1 98.12 235 ALA A CA 1
ATOM 1787 C C . ALA A 1 235 ? 2.498 23.047 7.633 1 98.12 235 ALA A C 1
ATOM 1789 O O . ALA A 1 235 ? 1.638 23.922 7.82 1 98.12 235 ALA A O 1
ATOM 1790 N N . THR A 1 236 ? 3.74 23.094 8.023 1 96.56 236 THR A N 1
ATOM 1791 C CA . THR A 1 236 ? 4.297 24.312 8.57 1 96.56 236 THR A CA 1
ATOM 1792 C C . THR A 1 236 ? 5.641 24.641 7.922 1 96.56 236 THR A C 1
ATOM 1794 O O . THR A 1 236 ? 6.336 23.734 7.449 1 96.56 236 THR A O 1
ATOM 1797 N N . SER A 1 237 ? 5.922 25.859 7.828 1 92.81 237 SER A N 1
ATOM 1798 C CA . SER A 1 237 ? 7.219 26.359 7.387 1 92.81 237 SER A CA 1
ATOM 1799 C C . SER A 1 237 ? 7.625 27.609 8.164 1 92.81 237 SER A C 1
ATOM 1801 O O . SER A 1 237 ? 6.785 28.438 8.477 1 92.81 237 SER A O 1
ATOM 1803 N N . THR A 1 238 ? 8.945 27.688 8.555 1 86 238 THR A N 1
ATOM 1804 C CA . THR A 1 238 ? 9.438 28.906 9.211 1 86 238 THR A CA 1
ATOM 1805 C C . THR A 1 238 ? 10.211 29.781 8.234 1 86 238 THR A C 1
ATOM 1807 O O . THR A 1 238 ? 10.539 30.922 8.539 1 86 238 THR A O 1
ATOM 1810 N N . ILE A 1 239 ? 10.555 29.203 7.16 1 83.44 239 ILE A N 1
ATOM 1811 C CA . ILE A 1 239 ? 11.25 29.922 6.102 1 83.44 239 ILE A CA 1
ATOM 1812 C C . ILE A 1 239 ? 10.531 29.719 4.773 1 83.44 239 ILE A C 1
ATOM 1814 O O . ILE A 1 239 ? 9.383 29.266 4.746 1 83.44 239 ILE A O 1
ATOM 1818 N N . ALA A 1 240 ? 11.172 30.078 3.664 1 86 240 ALA A N 1
ATOM 1819 C CA . ALA A 1 240 ? 10.547 30.062 2.344 1 86 240 ALA A CA 1
ATOM 1820 C C . ALA A 1 240 ? 10.516 28.656 1.769 1 86 240 ALA A C 1
ATOM 1822 O O . ALA A 1 240 ? 11.148 28.375 0.749 1 86 240 ALA A O 1
ATOM 1823 N N . VAL A 1 241 ? 9.781 27.812 2.455 1 92.31 241 VAL A N 1
ATOM 1824 C CA . VAL A 1 241 ? 9.523 26.469 1.958 1 92.31 241 VAL A CA 1
ATOM 1825 C C . VAL A 1 241 ? 8.031 26.297 1.649 1 92.31 241 VAL A C 1
ATOM 1827 O O . VAL A 1 241 ? 7.184 26.766 2.414 1 92.31 241 VAL A O 1
ATOM 1830 N N . SER A 1 242 ? 7.719 25.766 0.522 1 94.31 242 SER A N 1
ATOM 1831 C CA . SER A 1 242 ? 6.32 25.5 0.194 1 94.31 242 SER A CA 1
ATOM 1832 C C . SER A 1 242 ? 6.031 24.016 0.131 1 94.31 242 SER A C 1
ATOM 1834 O O . SER A 1 242 ? 6.895 23.219 -0.263 1 94.31 242 SER A O 1
ATOM 1836 N N . HIS A 1 243 ? 4.922 23.641 0.55 1 97.06 243 HIS A N 1
ATOM 1837 C CA . HIS A 1 243 ? 4.402 22.281 0.539 1 97.06 243 HIS A CA 1
ATOM 1838 C C . HIS A 1 243 ? 3.182 22.156 -0.366 1 97.06 243 HIS A C 1
ATOM 1840 O O . HIS A 1 243 ? 2.109 22.672 -0.039 1 97.06 243 HIS A O 1
ATOM 1846 N N . ASN A 1 244 ? 3.33 21.391 -1.467 1 97.25 244 ASN A N 1
ATOM 1847 C CA . ASN A 1 244 ? 2.344 21.438 -2.541 1 97.25 244 ASN A CA 1
ATOM 1848 C C . ASN A 1 244 ? 1.825 20.047 -2.885 1 97.25 244 ASN A C 1
ATOM 1850 O O . ASN A 1 244 ? 2.574 19.203 -3.383 1 97.25 244 ASN A O 1
ATOM 1854 N N . ILE A 1 245 ? 0.549 19.812 -2.637 1 98.5 245 ILE A N 1
ATOM 1855 C CA . ILE A 1 245 ? -0.092 18.547 -2.957 1 98.5 245 ILE A CA 1
ATOM 1856 C C . ILE A 1 245 ? -0.583 18.562 -4.402 1 98.5 245 ILE A C 1
ATOM 1858 O O . ILE A 1 245 ? -1.275 19.5 -4.816 1 98.5 245 ILE A O 1
ATOM 1862 N N . HIS A 1 246 ? -0.284 17.531 -5.121 1 98 246 HIS A N 1
ATOM 1863 C CA . HIS A 1 246 ? -0.589 17.516 -6.547 1 98 246 HIS A CA 1
ATOM 1864 C C . HIS A 1 246 ? -1.763 16.594 -6.848 1 98 246 HIS A C 1
ATOM 1866 O O . HIS A 1 246 ? -2.494 16.812 -7.82 1 98 246 HIS A O 1
ATOM 1872 N N . SER A 1 247 ? -1.896 15.586 -6.145 1 98.38 247 SER A N 1
ATOM 1873 C CA . SER A 1 247 ? -3 14.641 -6.281 1 98.38 247 SER A CA 1
ATOM 1874 C C . SER A 1 247 ? -3.346 13.992 -4.945 1 98.38 247 SER A C 1
ATOM 1876 O O . SER A 1 247 ? -2.514 13.953 -4.035 1 98.38 247 SER A O 1
ATOM 1878 N N . TRP A 1 248 ? -4.617 13.531 -4.84 1 98.56 248 TRP A N 1
ATOM 1879 C CA . TRP A 1 248 ? -5.051 12.93 -3.58 1 98.56 248 TRP A CA 1
ATOM 1880 C C . TRP A 1 248 ? -6.258 12.023 -3.793 1 98.56 248 TRP A C 1
ATOM 1882 O O . TRP A 1 248 ? -7.262 12.445 -4.375 1 98.56 248 TRP A O 1
ATOM 1892 N N . SER A 1 249 ? -6.121 10.789 -3.391 1 98.38 249 SER A N 1
ATOM 1893 C CA . SER A 1 249 ? -7.246 9.859 -3.41 1 98.38 249 SER A CA 1
ATOM 1894 C C . SER A 1 249 ? -7.395 9.141 -2.074 1 98.38 249 SER A C 1
ATOM 1896 O O . SER A 1 249 ? -6.43 9.023 -1.314 1 98.38 249 SER A O 1
ATOM 1898 N N . PHE A 1 250 ? -8.586 8.688 -1.819 1 98.56 250 PHE A N 1
ATOM 1899 C CA . PHE A 1 250 ? -8.93 8 -0.578 1 98.56 250 PHE A CA 1
ATOM 1900 C C . PHE A 1 250 ? -10.117 7.062 -0.787 1 98.56 250 PHE A C 1
ATOM 1902 O O . PHE A 1 250 ? -11.094 7.426 -1.436 1 98.56 250 PHE A O 1
ATOM 1909 N N . THR A 1 251 ? -9.953 5.832 -0.304 1 98.5 251 THR A N 1
ATOM 1910 C CA . THR A 1 251 ? -11.055 4.871 -0.29 1 98.5 251 THR A CA 1
ATOM 1911 C C . THR A 1 251 ? -11.086 4.113 1.034 1 98.5 251 THR A C 1
ATOM 1913 O O . THR A 1 251 ? -10.055 3.637 1.513 1 98.5 251 THR A O 1
ATOM 1916 N N . SER A 1 252 ? -12.227 4.012 1.644 1 97.88 252 SER A N 1
ATOM 1917 C CA . SER A 1 252 ? -12.414 3.256 2.879 1 97.88 252 SER A CA 1
ATOM 1918 C C . SER A 1 252 ? -13.664 2.383 2.814 1 97.88 252 SER A C 1
ATOM 1920 O O . SER A 1 252 ? -14.617 2.709 2.105 1 97.88 252 SER A O 1
ATOM 1922 N N . ASN A 1 253 ? -13.609 1.24 3.477 1 95.56 253 ASN A N 1
ATOM 1923 C CA . ASN A 1 253 ? -14.742 0.337 3.67 1 95.56 253 ASN A CA 1
ATOM 1924 C C . ASN A 1 253 ? -14.953 0.017 5.145 1 95.56 253 ASN A C 1
ATOM 1926 O O . ASN A 1 253 ? -14.031 -0.432 5.828 1 95.56 253 ASN A O 1
ATOM 1930 N N . LEU A 1 254 ? -16.141 0.206 5.543 1 95.06 254 LEU A N 1
ATOM 1931 C CA . LEU A 1 254 ? -16.547 -0.127 6.906 1 95.06 254 LEU A CA 1
ATOM 1932 C C . LEU A 1 254 ? -17.719 -1.095 6.902 1 95.06 254 LEU A C 1
ATOM 1934 O O . LEU A 1 254 ? -18.766 -0.804 6.32 1 95.06 254 LEU A O 1
ATOM 1938 N N . GLU A 1 255 ? -17.5 -2.221 7.438 1 89.19 255 GLU A N 1
ATOM 1939 C CA . GLU A 1 255 ? -18.625 -3.131 7.641 1 89.19 255 GLU A CA 1
ATOM 1940 C C . GLU A 1 255 ? -19.484 -2.693 8.82 1 89.19 255 GLU A C 1
ATOM 1942 O O . GLU A 1 255 ? -19.078 -2.822 9.977 1 89.19 255 GLU A O 1
ATOM 1947 N N . ALA A 1 256 ? -20.656 -2.129 8.453 1 84.12 256 ALA A N 1
ATOM 1948 C CA . ALA A 1 256 ? -21.531 -1.609 9.492 1 84.12 256 ALA A CA 1
ATOM 1949 C C . ALA A 1 256 ? -22.859 -2.359 9.508 1 84.12 256 ALA A C 1
ATOM 1951 O O . ALA A 1 256 ? -23.234 -3.01 8.523 1 84.12 256 ALA A O 1
ATOM 1952 N N . THR A 1 257 ? -23.484 -2.539 10.711 1 73.06 257 THR A N 1
ATOM 1953 C CA . THR A 1 257 ? -24.797 -3.143 10.805 1 73.06 257 THR A CA 1
ATOM 1954 C C . THR A 1 257 ? -25.891 -2.117 10.492 1 73.06 257 THR A C 1
ATOM 1956 O O . THR A 1 257 ? -25.75 -0.936 10.812 1 73.06 257 THR A O 1
ATOM 1959 N N . THR A 1 258 ? -26.797 -2.436 9.547 1 60.88 258 THR A N 1
ATOM 1960 C CA . THR A 1 258 ? -27.969 -1.593 9.375 1 60.88 258 THR A CA 1
ATOM 1961 C C . THR A 1 258 ? -28.969 -1.823 10.5 1 60.88 258 THR A C 1
ATOM 1963 O O . THR A 1 258 ? -29.172 -2.959 10.938 1 60.88 258 THR A O 1
ATOM 1966 N N . GLY A 1 259 ? -29.266 -0.902 11.273 1 49.25 259 GLY A N 1
ATOM 1967 C CA . GLY A 1 259 ? -30.297 -0.934 12.297 1 49.25 259 GLY A CA 1
ATOM 1968 C C . GLY A 1 259 ? -31.547 -1.685 11.875 1 49.25 259 GLY A C 1
ATOM 1969 O O . GLY A 1 259 ? -31.859 -1.761 10.68 1 49.25 259 GLY A O 1
ATOM 1970 N N . ASN A 1 260 ? -32.031 -2.596 12.703 1 44.31 260 ASN A N 1
ATOM 1971 C CA . ASN A 1 260 ? -33.281 -3.326 12.664 1 44.31 260 ASN A CA 1
ATOM 1972 C C . ASN A 1 260 ? -34.469 -2.387 12.445 1 44.31 260 ASN A C 1
ATOM 1974 O O . ASN A 1 260 ? -34.688 -1.469 13.234 1 44.31 260 ASN A O 1
ATOM 1978 N N . ILE A 1 261 ? -34.875 -2.111 11.203 1 38.59 261 ILE A N 1
ATOM 1979 C CA . ILE A 1 261 ? -36.25 -1.665 11.18 1 38.59 261 ILE A CA 1
ATOM 1980 C C . ILE A 1 261 ? -37.156 -2.77 11.719 1 38.59 261 ILE A C 1
ATOM 1982 O O . ILE A 1 261 ? -37.188 -3.871 11.172 1 38.59 261 ILE A O 1
ATOM 1986 N N . VAL A 1 262 ? -37.406 -2.854 13.008 1 36.22 262 VAL A N 1
ATOM 1987 C CA . VAL A 1 262 ? -38.469 -3.654 13.578 1 36.22 262 VAL A CA 1
ATOM 1988 C C . VAL A 1 262 ? -39.781 -3.381 12.828 1 36.22 262 VAL A C 1
ATOM 1990 O O . VAL A 1 262 ? -40.281 -2.262 12.852 1 36.22 262 VAL A O 1
ATOM 1993 N N . SER A 1 263 ? -39.906 -4.023 11.719 1 32.19 263 SER A N 1
ATOM 1994 C CA . SER A 1 263 ? -41.312 -3.986 11.305 1 32.19 263 SER A CA 1
ATOM 1995 C C . SER A 1 263 ? -42.188 -4.688 12.328 1 32.19 263 SER A C 1
ATOM 1997 O O . SER A 1 263 ? -41.906 -5.805 12.75 1 32.19 263 SER A O 1
ATOM 1999 N N . GLN A 1 264 ? -42.781 -3.969 13.227 1 31.61 264 GLN A N 1
ATOM 2000 C CA . GLN A 1 264 ? -43.906 -4.496 14 1 31.61 264 GLN A CA 1
ATOM 2001 C C . GLN A 1 264 ? -44.906 -5.238 13.102 1 31.61 264 GLN A C 1
ATOM 2003 O O . GLN A 1 264 ? -45.438 -4.664 12.148 1 31.61 264 GLN A O 1
ATOM 2008 N N . VAL A 1 265 ? -44.688 -6.527 12.93 1 22.86 265 VAL A N 1
ATOM 2009 C CA . VAL A 1 265 ? -45.844 -7.312 12.445 1 22.86 265 VAL A CA 1
ATOM 2010 C C . VAL A 1 265 ? -46.75 -7.66 13.609 1 22.86 265 VAL A C 1
ATOM 2012 O O . VAL A 1 265 ? -46.281 -8.062 14.68 1 22.86 265 VAL A O 1
ATOM 2015 N N . MET B 1 1 ? 80.625 -1.009 29.969 1 31.12 1 MET B N 1
ATOM 2016 C CA . MET B 1 1 ? 79.312 -1.71 29.859 1 31.12 1 MET B CA 1
ATOM 2017 C C . MET B 1 1 ? 78.25 -0.842 29.156 1 31.12 1 MET B C 1
ATOM 2019 O O . MET B 1 1 ? 77.875 0.209 29.672 1 31.12 1 MET B O 1
ATOM 2023 N N . ALA B 1 2 ? 78.312 -0.849 27.703 1 39.66 2 ALA B N 1
ATOM 2024 C CA . ALA B 1 2 ? 77.5 -0.086 26.766 1 39.66 2 ALA B CA 1
ATOM 2025 C C . ALA B 1 2 ? 76.062 -0.438 26.891 1 39.66 2 ALA B C 1
ATOM 2027 O O . ALA B 1 2 ? 75.688 -1.615 26.875 1 39.66 2 ALA B O 1
ATOM 2028 N N . LEU B 1 3 ? 75.25 0.412 27.562 1 35.94 3 LEU B N 1
ATOM 2029 C CA . LEU B 1 3 ? 73.812 0.354 27.703 1 35.94 3 LEU B CA 1
ATOM 2030 C C . LEU B 1 3 ? 73.125 0.27 26.328 1 35.94 3 LEU B C 1
ATOM 2032 O O . LEU B 1 3 ? 73.25 1.166 25.5 1 35.94 3 LEU B O 1
ATOM 2036 N N . TYR B 1 4 ? 72.938 -0.894 25.734 1 39.28 4 TYR B N 1
ATOM 2037 C CA . TYR B 1 4 ? 72.188 -1.122 24.531 1 39.28 4 TYR B CA 1
ATOM 2038 C C . TYR B 1 4 ? 70.75 -0.653 24.703 1 39.28 4 TYR B C 1
ATOM 2040 O O . TYR B 1 4 ? 70 -1.152 25.562 1 39.28 4 TYR B O 1
ATOM 2048 N N . ARG B 1 5 ? 70.375 0.596 24.422 1 39.28 5 ARG B N 1
ATOM 2049 C CA . ARG B 1 5 ? 69 1.109 24.312 1 39.28 5 ARG B CA 1
ATOM 2050 C C . ARG B 1 5 ? 68.188 0.266 23.359 1 39.28 5 ARG B C 1
ATOM 2052 O O . ARG B 1 5 ? 68.562 0.105 22.188 1 39.28 5 ARG B O 1
ATOM 2059 N N . THR B 1 6 ? 67.5 -0.733 23.812 1 40.44 6 THR B N 1
ATOM 2060 C CA . THR B 1 6 ? 66.5 -1.501 23.031 1 40.44 6 THR B CA 1
ATOM 2061 C C . THR B 1 6 ? 65.438 -0.585 22.438 1 40.44 6 THR B C 1
ATOM 2063 O O . THR B 1 6 ? 64.812 0.164 23.172 1 40.44 6 THR B O 1
ATOM 2066 N N . LYS B 1 7 ? 65.562 -0.216 21.156 1 44.53 7 LYS B N 1
ATOM 2067 C CA . LYS B 1 7 ? 64.562 0.465 20.375 1 44.53 7 LYS B CA 1
ATOM 2068 C C . LYS B 1 7 ? 63.219 -0.319 20.391 1 44.53 7 LYS B C 1
ATOM 2070 O O . LYS B 1 7 ? 63.188 -1.456 19.922 1 44.53 7 LYS B O 1
ATOM 2075 N N . GLU B 1 8 ? 62.406 -0.193 21.422 1 45.25 8 GLU B N 1
ATOM 2076 C CA . GLU B 1 8 ? 61.062 -0.731 21.312 1 45.25 8 GLU B CA 1
ATOM 2077 C C . GLU B 1 8 ? 60.375 -0.201 20.062 1 45.25 8 GLU B C 1
ATOM 2079 O O . GLU B 1 8 ? 60.281 1.013 19.859 1 45.25 8 GLU B O 1
ATOM 2084 N N . LEU B 1 9 ? 60.375 -0.888 18.953 1 44.16 9 LEU B N 1
ATOM 2085 C CA . LEU B 1 9 ? 59.562 -0.616 17.766 1 44.16 9 LEU B CA 1
ATOM 2086 C C . LEU B 1 9 ? 58.062 -0.628 18.125 1 44.16 9 LEU B C 1
ATOM 2088 O O . LEU B 1 9 ? 57.531 -1.669 18.5 1 44.16 9 LEU B O 1
ATOM 2092 N N . VAL B 1 10 ? 57.469 0.467 18.531 1 49.28 10 VAL B N 1
ATOM 2093 C CA . VAL B 1 10 ? 56.031 0.629 18.578 1 49.28 10 VAL B CA 1
ATOM 2094 C C . VAL B 1 10 ? 55.406 0.316 17.219 1 49.28 10 VAL B C 1
ATOM 2096 O O . VAL B 1 10 ? 55.688 1.001 16.234 1 49.28 10 VAL B O 1
ATOM 2099 N N . SER B 1 11 ? 55.125 -0.95 16.984 1 46 11 SER B N 1
ATOM 2100 C CA . SER B 1 11 ? 54.312 -1.304 15.82 1 46 11 SER B CA 1
ATOM 2101 C C . SER B 1 11 ? 53 -0.521 15.805 1 46 11 SER B C 1
ATOM 2103 O O . SER B 1 11 ? 52.219 -0.607 16.734 1 46 11 SER B O 1
ATOM 2105 N N . LEU B 1 12 ? 52.969 0.58 15.18 1 47.59 12 LEU B N 1
ATOM 2106 C CA . LEU B 1 12 ? 51.719 1.272 14.859 1 47.59 12 LEU B CA 1
ATOM 2107 C C . LEU B 1 12 ? 50.75 0.348 14.133 1 47.59 12 LEU B C 1
ATOM 2109 O O . LEU B 1 12 ? 51.031 -0.053 12.992 1 47.59 12 LEU B O 1
ATOM 2113 N N . VAL B 1 13 ? 49.969 -0.405 14.859 1 48.84 13 VAL B N 1
ATOM 2114 C CA . VAL B 1 13 ? 48.844 -1.113 14.273 1 48.84 13 VAL B CA 1
ATOM 2115 C C . VAL B 1 13 ? 47.875 -0.115 13.617 1 48.84 13 VAL B C 1
ATOM 2117 O O . VAL B 1 13 ? 47.281 0.72 14.305 1 48.84 13 VAL B O 1
ATOM 2120 N N . SER B 1 14 ? 48.062 0.172 12.383 1 47.5 14 SER B N 1
ATOM 2121 C CA . SER B 1 14 ? 47.062 0.914 11.609 1 47.5 14 SER B CA 1
ATOM 2122 C C . SER B 1 14 ? 45.688 0.236 11.664 1 47.5 14 SER B C 1
ATOM 2124 O O . SER B 1 14 ? 45.531 -0.904 11.227 1 47.5 14 SER B O 1
ATOM 2126 N N . ILE B 1 15 ? 44.844 0.657 12.555 1 50.72 15 ILE B N 1
ATOM 2127 C CA . ILE B 1 15 ? 43.438 0.246 12.531 1 50.72 15 ILE B CA 1
ATOM 2128 C C . ILE B 1 15 ? 42.781 0.725 11.234 1 50.72 15 ILE B C 1
ATOM 2130 O O . ILE B 1 15 ? 42.656 1.931 11 1 50.72 15 ILE B O 1
ATOM 2134 N N . MET B 1 16 ? 42.781 -0.038 10.203 1 47.47 16 MET B N 1
ATOM 2135 C CA . MET B 1 16 ? 42 0.202 8.984 1 47.47 16 MET B CA 1
ATOM 2136 C C . MET B 1 16 ? 40.531 0.286 9.297 1 47.47 16 MET B C 1
ATOM 2138 O O . MET B 1 16 ? 39.906 -0.695 9.734 1 47.47 16 MET B O 1
ATOM 2142 N N . PHE B 1 17 ? 40.031 1.477 9.5 1 50.19 17 PHE B N 1
ATOM 2143 C CA . PHE B 1 17 ? 38.594 1.663 9.523 1 50.19 17 PHE B CA 1
ATOM 2144 C C . PHE B 1 17 ? 38 1.382 8.148 1 50.19 17 PHE B C 1
ATOM 2146 O O . PHE B 1 17 ? 38.219 2.123 7.195 1 50.19 17 PHE B O 1
ATOM 2153 N N . VAL B 1 18 ? 37.594 0.207 7.906 1 49.69 18 VAL B N 1
ATOM 2154 C CA . VAL B 1 18 ? 36.812 -0.129 6.73 1 49.69 18 VAL B CA 1
ATOM 2155 C C . VAL B 1 18 ? 35.469 0.637 6.766 1 49.69 18 VAL B C 1
ATOM 2157 O O . VAL B 1 18 ? 34.656 0.417 7.648 1 49.69 18 VAL B O 1
ATOM 2160 N N . LEU B 1 19 ? 35.5 1.846 6.289 1 52.28 19 LEU B N 1
ATOM 2161 C CA . LEU B 1 19 ? 34.219 2.504 6.039 1 52.28 19 LEU B CA 1
ATOM 2162 C C . LEU B 1 19 ? 33.375 1.713 5.031 1 52.28 19 LEU B C 1
ATOM 2164 O O . LEU B 1 19 ? 33.719 1.679 3.844 1 52.28 19 LEU B O 1
ATOM 2168 N N . LEU B 1 20 ? 32.719 0.756 5.492 1 54.12 20 LEU B N 1
ATOM 2169 C CA . LEU B 1 20 ? 31.75 0.04 4.648 1 54.12 20 LEU B CA 1
ATOM 2170 C C . LEU B 1 20 ? 30.719 0.993 4.074 1 54.12 20 LEU B C 1
ATOM 2172 O O . LEU B 1 20 ? 29.906 1.558 4.816 1 54.12 20 LEU B O 1
ATOM 2176 N N . ALA B 1 21 ? 31 1.476 2.873 1 62.66 21 ALA B N 1
ATOM 2177 C CA . ALA B 1 21 ? 30.031 2.299 2.166 1 62.66 21 ALA B CA 1
ATOM 2178 C C . ALA B 1 21 ? 28.75 1.514 1.887 1 62.66 21 ALA B C 1
ATOM 2180 O O . ALA B 1 21 ? 28.812 0.365 1.442 1 62.66 21 ALA B O 1
ATOM 2181 N N . THR B 1 22 ? 27.609 1.871 2.492 1 68.38 22 THR B N 1
ATOM 2182 C CA . THR B 1 22 ? 26.312 1.278 2.236 1 68.38 22 THR B CA 1
ATOM 2183 C C . THR B 1 22 ? 25.797 1.68 0.858 1 68.38 22 THR B C 1
ATOM 2185 O O . THR B 1 22 ? 25.906 2.842 0.461 1 68.38 22 THR B O 1
ATOM 2188 N N . ASN B 1 23 ? 25.781 0.597 -0.046 1 80.44 23 ASN B N 1
ATOM 2189 C CA . ASN B 1 23 ? 25.156 0.818 -1.349 1 80.44 23 ASN B CA 1
ATOM 2190 C C . ASN B 1 23 ? 23.719 0.327 -1.373 1 80.44 23 ASN B C 1
ATOM 2192 O O . ASN B 1 23 ? 23.375 -0.662 -0.718 1 80.44 23 ASN B O 1
ATOM 2196 N N . ILE B 1 24 ? 22.844 1.16 -1.91 1 81.75 24 ILE B N 1
ATOM 2197 C CA . ILE B 1 24 ? 21.469 0.739 -2.123 1 81.75 24 ILE B CA 1
ATOM 2198 C C . ILE B 1 24 ? 21.344 0.056 -3.482 1 81.75 24 ILE B C 1
ATOM 2200 O O . ILE B 1 24 ? 21.672 0.644 -4.512 1 81.75 24 ILE B O 1
ATOM 2204 N N . GLU B 1 25 ? 21 -1.234 -3.465 1 86.88 25 GLU B N 1
ATOM 2205 C CA . GLU B 1 25 ? 20.625 -1.943 -4.688 1 86.88 25 GLU B CA 1
ATOM 2206 C C . GLU B 1 25 ? 19.141 -1.815 -4.965 1 86.88 25 GLU B C 1
ATOM 2208 O O . GLU B 1 25 ? 18.312 -2.35 -4.223 1 86.88 25 GLU B O 1
ATOM 2213 N N . ALA B 1 26 ? 18.875 -1.116 -6.047 1 90.12 26 ALA B N 1
ATOM 2214 C CA . ALA B 1 26 ? 17.469 -0.899 -6.426 1 90.12 26 ALA B CA 1
ATOM 2215 C C . ALA B 1 26 ? 17.125 -1.669 -7.695 1 90.12 26 ALA B C 1
ATOM 2217 O O . ALA B 1 26 ? 17.922 -1.75 -8.625 1 90.12 26 ALA B O 1
ATOM 2218 N N . LEU B 1 27 ? 16.031 -2.357 -7.723 1 95.12 27 LEU B N 1
ATOM 2219 C CA . LEU B 1 27 ? 15.453 -3.002 -8.898 1 95.12 27 LEU B CA 1
ATOM 2220 C C . LEU B 1 27 ? 14.031 -2.516 -9.148 1 95.12 27 LEU B C 1
ATOM 2222 O O . LEU B 1 27 ? 13.234 -2.422 -8.211 1 95.12 27 LEU B O 1
ATOM 2226 N N . SER B 1 28 ? 13.828 -2.125 -10.43 1 96.88 28 SER B N 1
ATOM 2227 C CA . SER B 1 28 ? 12.5 -1.63 -10.773 1 96.88 28 SER B CA 1
ATOM 2228 C C . SER B 1 28 ? 12.117 -2.002 -12.195 1 96.88 28 SER B C 1
ATOM 2230 O O . SER B 1 28 ? 12.953 -1.972 -13.102 1 96.88 28 SER B O 1
ATOM 2232 N N . PHE B 1 29 ? 10.859 -2.4 -12.336 1 96.75 29 PHE B N 1
ATOM 2233 C CA . PHE B 1 29 ? 10.273 -2.537 -13.664 1 96.75 29 PHE B CA 1
ATOM 2234 C C . PHE B 1 29 ? 8.812 -2.109 -13.664 1 96.75 29 PHE B C 1
ATOM 2236 O O . PHE B 1 29 ? 8.172 -2.074 -12.609 1 96.75 29 PHE B O 1
ATOM 2243 N N . ASN B 1 30 ? 8.328 -1.734 -14.789 1 96.44 30 ASN B N 1
ATOM 2244 C CA . ASN B 1 30 ? 6.949 -1.298 -14.984 1 96.44 30 ASN B CA 1
ATOM 2245 C C . ASN B 1 30 ? 6.418 -1.721 -16.344 1 96.44 30 ASN B C 1
ATOM 2247 O O . ASN B 1 30 ? 6.879 -1.229 -17.375 1 96.44 30 ASN B O 1
ATOM 2251 N N . PHE B 1 31 ? 5.414 -2.592 -16.297 1 97 31 PHE B N 1
ATOM 2252 C CA . PHE B 1 31 ? 4.707 -3.039 -17.484 1 97 31 PHE B CA 1
ATOM 2253 C C . PHE B 1 31 ? 3.266 -2.551 -17.469 1 97 31 PHE B C 1
ATOM 2255 O O . PHE B 1 31 ? 2.361 -3.275 -17.047 1 97 31 PHE B O 1
ATOM 2262 N N . PRO B 1 32 ? 3.031 -1.355 -17.969 1 94.56 32 PRO B N 1
ATOM 2263 C CA . PRO B 1 32 ? 1.631 -0.942 -18.094 1 94.56 32 PRO B CA 1
ATOM 2264 C C . PRO B 1 32 ? 0.837 -1.815 -19.062 1 94.56 32 PRO B C 1
ATOM 2266 O O . PRO B 1 32 ? -0.385 -1.93 -18.938 1 94.56 32 PRO B O 1
ATOM 2269 N N . LYS B 1 33 ? 1.528 -2.277 -19.969 1 91.5 33 LYS B N 1
ATOM 2270 C CA . LYS B 1 33 ? 1.157 -3.336 -20.906 1 91.5 33 LYS B CA 1
ATOM 2271 C C . LYS B 1 33 ? 2.334 -4.273 -21.172 1 91.5 33 LYS B C 1
ATOM 2273 O O . LYS B 1 33 ? 3.49 -3.887 -21 1 91.5 33 LYS B O 1
ATOM 2278 N N . ILE B 1 34 ? 1.935 -5.492 -21.422 1 90.69 34 ILE B N 1
ATOM 2279 C CA . ILE B 1 34 ? 3.02 -6.438 -21.672 1 90.69 34 ILE B CA 1
ATOM 2280 C C . ILE B 1 34 ? 3.195 -6.652 -23.172 1 90.69 34 ILE B C 1
ATOM 2282 O O . ILE B 1 34 ? 2.295 -7.168 -23.844 1 90.69 34 ILE B O 1
ATOM 2286 N N . THR B 1 35 ? 4.254 -6.254 -23.641 1 86.62 35 THR B N 1
ATOM 2287 C CA . THR B 1 35 ? 4.523 -6.363 -25.078 1 86.62 35 THR B CA 1
ATOM 2288 C C . THR B 1 35 ? 4.883 -7.801 -25.438 1 86.62 35 THR B C 1
ATOM 2290 O O . THR B 1 35 ? 5.695 -8.438 -24.766 1 86.62 35 THR B O 1
ATOM 2293 N N . PRO B 1 36 ? 4.316 -8.234 -26.547 1 85.12 36 PRO B N 1
ATOM 2294 C CA . PRO B 1 36 ? 4.695 -9.578 -27 1 85.12 36 PRO B CA 1
ATOM 2295 C C . PRO B 1 36 ? 6.195 -9.711 -27.25 1 85.12 36 PRO B C 1
ATOM 2297 O O . PRO B 1 36 ? 6.82 -8.789 -27.781 1 85.12 36 PRO B O 1
ATOM 2300 N N . GLY B 1 37 ? 6.793 -10.766 -26.859 1 83.31 37 GLY B N 1
ATOM 2301 C CA . GLY B 1 37 ? 8.219 -11 -27.031 1 83.31 37 GLY B CA 1
ATOM 2302 C C . GLY B 1 37 ? 9.07 -10.352 -25.969 1 83.31 37 GLY B C 1
ATOM 2303 O O . GLY B 1 37 ? 10.297 -10.32 -26.062 1 83.31 37 GLY B O 1
ATOM 2304 N N . ASN B 1 38 ? 8.438 -9.828 -25.016 1 85.88 38 ASN B N 1
ATOM 2305 C CA . ASN B 1 38 ? 9.188 -9.219 -23.922 1 85.88 38 ASN B CA 1
ATOM 2306 C C . ASN B 1 38 ? 10.094 -10.227 -23.219 1 85.88 38 ASN B C 1
ATOM 2308 O O . ASN B 1 38 ? 9.602 -11.133 -22.547 1 85.88 38 ASN B O 1
ATOM 2312 N N . THR B 1 39 ? 11.359 -10.094 -23.297 1 92.06 39 THR B N 1
ATOM 2313 C CA . THR B 1 39 ? 12.305 -11.062 -22.75 1 92.06 39 THR B CA 1
ATOM 2314 C C . THR B 1 39 ? 12.453 -10.883 -21.234 1 92.06 39 THR B C 1
ATOM 2316 O O . THR B 1 39 ? 13.062 -11.719 -20.562 1 92.06 39 THR B O 1
ATOM 2319 N N . ALA B 1 40 ? 11.852 -9.883 -20.75 1 96.06 40 ALA B N 1
ATOM 2320 C CA . ALA B 1 40 ? 11.93 -9.648 -19.312 1 96.06 40 ALA B CA 1
ATOM 2321 C C . ALA B 1 40 ? 10.953 -10.547 -18.547 1 96.06 40 ALA B C 1
ATOM 2323 O O . ALA B 1 40 ? 10.938 -10.562 -17.328 1 96.06 40 ALA B O 1
ATOM 2324 N N . ILE B 1 41 ? 10.188 -11.297 -19.344 1 97.38 41 ILE B N 1
ATOM 2325 C CA . ILE B 1 41 ? 9.227 -12.203 -18.734 1 97.38 41 ILE B CA 1
ATOM 2326 C C . ILE B 1 41 ? 9.484 -13.625 -19.203 1 97.38 41 ILE B C 1
ATOM 2328 O O . ILE B 1 41 ? 9.555 -13.883 -20.406 1 97.38 41 ILE B O 1
ATOM 2332 N N . THR B 1 42 ? 9.625 -14.492 -18.266 1 97.5 42 THR B N 1
ATOM 2333 C CA . THR B 1 42 ? 9.727 -15.922 -18.547 1 97.5 42 THR B CA 1
ATOM 2334 C C . THR B 1 42 ? 8.375 -16.609 -18.406 1 97.5 42 THR B C 1
ATOM 2336 O O . THR B 1 42 ? 7.734 -16.5 -17.344 1 97.5 42 THR B O 1
ATOM 2339 N N . LEU B 1 43 ? 8.008 -17.328 -19.422 1 97.44 43 LEU B N 1
ATOM 2340 C CA . LEU B 1 43 ? 6.715 -18 -19.406 1 97.44 43 LEU B CA 1
ATOM 2341 C C . LEU B 1 43 ? 6.891 -19.5 -19.172 1 97.44 43 LEU B C 1
ATOM 2343 O O . LEU B 1 43 ? 7.832 -20.109 -19.688 1 97.44 43 LEU B O 1
ATOM 2347 N N . GLN B 1 44 ? 6.059 -20.062 -18.344 1 98.12 44 GLN B N 1
ATOM 2348 C CA . GLN B 1 44 ? 6.004 -21.5 -18.109 1 98.12 44 GLN B CA 1
ATOM 2349 C C . GLN B 1 44 ? 4.598 -22.047 -18.344 1 98.12 44 GLN B C 1
ATOM 2351 O O . GLN B 1 44 ? 3.611 -21.344 -18.141 1 98.12 44 GLN B O 1
ATOM 2356 N N . GLY B 1 45 ? 4.508 -23.266 -18.766 1 97.38 45 GLY B N 1
ATOM 2357 C CA . GLY B 1 45 ? 3.227 -23.938 -18.969 1 97.38 45 GLY B CA 1
ATOM 2358 C C . GLY B 1 45 ? 2.381 -23.281 -20.047 1 97.38 45 GLY B C 1
ATOM 2359 O O . GLY B 1 45 ? 2.859 -23.031 -21.156 1 97.38 45 GLY B O 1
ATOM 2360 N N . ASN B 1 46 ? 1.117 -22.984 -19.703 1 95.56 46 ASN B N 1
ATOM 2361 C CA . ASN B 1 46 ? 0.144 -22.516 -20.688 1 95.56 46 ASN B CA 1
ATOM 2362 C C . ASN B 1 46 ? 0.177 -20.984 -20.812 1 95.56 46 ASN B C 1
ATOM 2364 O O . ASN B 1 46 ? -0.6 -20.406 -21.578 1 95.56 46 ASN B O 1
ATOM 2368 N N . ALA B 1 47 ? 1.055 -20.359 -20.094 1 96.81 47 ALA B N 1
ATOM 2369 C CA . ALA B 1 47 ? 1.081 -18.906 -20.094 1 96.81 47 ALA B CA 1
ATOM 2370 C C . ALA B 1 47 ? 1.513 -18.359 -21.469 1 96.81 47 ALA B C 1
ATOM 2372 O O . ALA B 1 47 ? 2.406 -18.922 -22.109 1 96.81 47 ALA B O 1
ATOM 2373 N N . LYS B 1 48 ? 0.84 -17.281 -21.906 1 95.38 48 LYS B N 1
ATOM 2374 C CA . LYS B 1 48 ? 1.152 -16.609 -23.172 1 95.38 48 LYS B CA 1
ATOM 2375 C C . LYS B 1 48 ? 0.938 -15.102 -23.062 1 95.38 48 LYS B C 1
ATOM 2377 O O . LYS B 1 48 ? 0.043 -14.648 -22.344 1 95.38 48 LYS B O 1
ATOM 2382 N N . ILE B 1 49 ? 1.747 -14.383 -23.734 1 95.75 49 ILE B N 1
ATOM 2383 C CA . ILE B 1 49 ? 1.47 -12.969 -23.953 1 95.75 49 ILE B CA 1
ATOM 2384 C C . ILE B 1 49 ? 0.649 -12.781 -25.219 1 95.75 49 ILE B C 1
ATOM 2386 O O . ILE B 1 49 ? 1.109 -13.109 -26.312 1 95.75 49 ILE B O 1
ATOM 2390 N N . LEU B 1 50 ? -0.5 -12.297 -25.047 1 94 50 LEU B N 1
ATOM 2391 C CA . LEU B 1 50 ? -1.405 -12.109 -26.188 1 94 50 LEU B CA 1
ATOM 2392 C C . LEU B 1 50 ? -1.019 -10.875 -26.984 1 94 50 LEU B C 1
ATOM 2394 O O . LEU B 1 50 ? -0.256 -10.031 -26.516 1 94 50 LEU B O 1
ATOM 2398 N N . ALA B 1 51 ? -1.633 -10.727 -28.172 1 91.38 51 ALA B N 1
ATOM 2399 C CA . ALA B 1 51 ? -1.291 -9.656 -29.094 1 91.38 51 ALA B CA 1
ATOM 2400 C C . ALA B 1 51 ? -1.637 -8.289 -28.5 1 91.38 51 ALA B C 1
ATOM 2402 O O . ALA B 1 51 ? -0.961 -7.297 -28.781 1 91.38 51 ALA B O 1
ATOM 2403 N N . ASN B 1 52 ? -2.596 -8.242 -27.734 1 91.81 52 ASN B N 1
ATOM 2404 C CA . ASN B 1 52 ? -3.035 -6.969 -27.188 1 91.81 52 ASN B CA 1
ATOM 2405 C C . ASN B 1 52 ? -2.26 -6.617 -25.922 1 91.81 52 ASN B C 1
ATOM 2407 O O . ASN B 1 52 ? -2.59 -5.648 -25.234 1 91.81 52 ASN B O 1
ATOM 2411 N N . GLY B 1 53 ? -1.346 -7.449 -25.547 1 93.12 53 GLY B N 1
ATOM 2412 C CA . GLY B 1 53 ? -0.46 -7.129 -24.438 1 93.12 53 GLY B CA 1
ATOM 2413 C C . GLY B 1 53 ? -0.909 -7.738 -23.125 1 93.12 53 GLY B C 1
ATOM 2414 O O . GLY B 1 53 ? -0.313 -7.473 -22.078 1 93.12 53 GLY B O 1
ATOM 2415 N N . VAL B 1 54 ? -1.934 -8.516 -23.188 1 95.44 54 VAL B N 1
ATOM 2416 C CA . VAL B 1 54 ? -2.424 -9.203 -22 1 95.44 54 VAL B CA 1
ATOM 2417 C C . VAL B 1 54 ? -1.595 -10.461 -21.75 1 95.44 54 VAL B C 1
ATOM 2419 O O . VAL B 1 54 ? -1.292 -11.211 -22.672 1 95.44 54 VAL B O 1
ATOM 2422 N N . LEU B 1 55 ? -1.142 -10.625 -20.5 1 97.31 55 LEU B N 1
ATOM 2423 C CA . LEU B 1 55 ? -0.478 -11.852 -20.062 1 97.31 55 LEU B CA 1
ATOM 2424 C C . LEU B 1 55 ? -1.495 -12.883 -19.578 1 97.31 55 LEU B C 1
ATOM 2426 O O . LEU B 1 55 ? -1.972 -12.797 -18.453 1 97.31 55 LEU B O 1
ATOM 2430 N N . ALA B 1 56 ? -1.797 -13.859 -20.438 1 96.5 56 ALA B N 1
ATOM 2431 C CA . ALA B 1 56 ? -2.762 -14.906 -20.109 1 96.5 56 ALA B CA 1
ATOM 2432 C C . ALA B 1 56 ? -2.068 -16.109 -19.5 1 96.5 56 ALA B C 1
ATOM 2434 O O . ALA B 1 56 ? -1.209 -16.734 -20.125 1 96.5 56 ALA B O 1
ATOM 2435 N N . LEU B 1 57 ? -2.482 -16.422 -18.266 1 97.19 57 LEU B N 1
ATOM 2436 C CA . LEU B 1 57 ? -1.806 -17.516 -17.578 1 97.19 57 LEU B CA 1
ATOM 2437 C C . LEU B 1 57 ? -2.48 -18.859 -17.875 1 97.19 57 LEU B C 1
ATOM 2439 O O . LEU B 1 57 ? -1.812 -19.891 -17.953 1 97.19 57 LEU B O 1
ATOM 2443 N N . THR B 1 58 ? -3.812 -18.812 -17.906 1 95.25 58 THR B N 1
ATOM 2444 C CA . THR B 1 58 ? -4.555 -20.031 -18.188 1 95.25 58 THR B CA 1
ATOM 2445 C C . THR B 1 58 ? -5.504 -19.828 -19.359 1 95.25 58 THR B C 1
ATOM 2447 O O . THR B 1 58 ? -5.934 -18.703 -19.641 1 95.25 58 THR B O 1
ATOM 2450 N N . ASN B 1 59 ? -5.715 -21.016 -20.109 1 87.25 59 ASN B N 1
ATOM 2451 C CA . ASN B 1 59 ? -6.621 -21 -21.266 1 87.25 59 ASN B CA 1
ATOM 2452 C C . ASN B 1 59 ? -6.324 -19.844 -22.203 1 87.25 59 ASN B C 1
ATOM 2454 O O . ASN B 1 59 ? -7.23 -19.109 -22.594 1 87.25 59 ASN B O 1
ATOM 2458 N N . SER B 1 60 ? -5.121 -19.734 -22.562 1 79.19 60 SER B N 1
ATOM 2459 C CA . SER B 1 60 ? -4.57 -18.547 -23.203 1 79.19 60 SER B CA 1
ATOM 2460 C C . SER B 1 60 ? -4.801 -18.578 -24.719 1 79.19 60 SER B C 1
ATOM 2462 O O . SER B 1 60 ? -4.578 -17.578 -25.406 1 79.19 60 SER B O 1
ATOM 2464 N N . THR B 1 61 ? -5.316 -19.656 -25.156 1 77.56 61 THR B N 1
ATOM 2465 C CA . THR B 1 61 ? -5.449 -19.797 -26.609 1 77.56 61 THR B CA 1
ATOM 2466 C C . THR B 1 61 ? -6.723 -19.109 -27.094 1 77.56 61 THR B C 1
ATOM 2468 O O . THR B 1 61 ? -6.84 -18.781 -28.281 1 77.56 61 THR B O 1
ATOM 2471 N N . GLN B 1 62 ? -7.68 -19.031 -26.172 1 76.19 62 GLN B N 1
ATOM 2472 C CA . GLN B 1 62 ? -8.945 -18.375 -26.5 1 76.19 62 GLN B CA 1
ATOM 2473 C C . GLN B 1 62 ? -9.5 -17.609 -25.297 1 76.19 62 GLN B C 1
ATOM 2475 O O . GLN B 1 62 ? -9.852 -18.219 -24.281 1 76.19 62 GLN B O 1
ATOM 2480 N N . ILE B 1 63 ? -9.656 -16.406 -25.484 1 76.31 63 ILE B N 1
ATOM 2481 C CA . ILE B 1 63 ? -10.219 -15.547 -24.453 1 76.31 63 ILE B CA 1
ATOM 2482 C C . ILE B 1 63 ? -11.422 -14.781 -25 1 76.31 63 ILE B C 1
ATOM 2484 O O . ILE B 1 63 ? -11.273 -13.938 -25.875 1 76.31 63 ILE B O 1
ATOM 2488 N N . PRO B 1 64 ? -12.625 -15.109 -24.547 1 80.44 64 PRO B N 1
ATOM 2489 C CA . PRO B 1 64 ? -12.969 -16 -23.438 1 80.44 64 PRO B CA 1
ATOM 2490 C C . PRO B 1 64 ? -12.805 -17.469 -23.797 1 80.44 64 PRO B C 1
ATOM 2492 O O . PRO B 1 64 ? -12.961 -17.859 -24.953 1 80.44 64 PRO B O 1
ATOM 2495 N N . PRO B 1 65 ? -12.484 -18.266 -22.688 1 81.56 65 PRO B N 1
ATOM 2496 C CA . PRO B 1 65 ? -12.211 -19.688 -22.953 1 81.56 65 PRO B CA 1
ATOM 2497 C C . PRO B 1 65 ? -13.484 -20.484 -23.219 1 81.56 65 PRO B C 1
ATOM 2499 O O . PRO B 1 65 ? -14.531 -20.203 -22.656 1 81.56 65 PRO B O 1
ATOM 2502 N N . THR B 1 66 ? -13.32 -21.406 -24.078 1 73.94 66 THR B N 1
ATOM 2503 C CA . THR B 1 66 ? -14.445 -22.281 -24.391 1 73.94 66 THR B CA 1
ATOM 2504 C C . THR B 1 66 ? -14.148 -23.719 -23.969 1 73.94 66 THR B C 1
ATOM 2506 O O . THR B 1 66 ? -15.055 -24.531 -23.859 1 73.94 66 THR B O 1
ATOM 2509 N N . THR B 1 67 ? -12.852 -23.891 -23.766 1 67.31 67 THR B N 1
ATOM 2510 C CA . THR B 1 67 ? -12.453 -25.25 -23.438 1 67.31 67 THR B CA 1
ATOM 2511 C C . THR B 1 67 ? -12.375 -25.453 -21.938 1 67.31 67 THR B C 1
ATOM 2513 O O . THR B 1 67 ? -12.18 -24.484 -21.188 1 67.31 67 THR B O 1
ATOM 2516 N N . THR B 1 68 ? -12.539 -26.641 -21.578 1 70.69 68 THR B N 1
ATOM 2517 C CA . THR B 1 68 ? -12.648 -27.016 -20.172 1 70.69 68 THR B CA 1
ATOM 2518 C C . THR B 1 68 ? -11.469 -27.891 -19.75 1 70.69 68 THR B C 1
ATOM 2520 O O . THR B 1 68 ? -11.562 -28.656 -18.797 1 70.69 68 THR B O 1
ATOM 2523 N N . PHE B 1 69 ? -10.32 -27.719 -20.406 1 79.06 69 PHE B N 1
ATOM 2524 C CA . PHE B 1 69 ? -9.227 -28.578 -19.984 1 79.06 69 PHE B CA 1
ATOM 2525 C C . PHE B 1 69 ? -8.422 -27.922 -18.859 1 79.06 69 PHE B C 1
ATOM 2527 O O . PHE B 1 69 ? -8.312 -26.703 -18.812 1 79.06 69 PHE B O 1
ATOM 2534 N N . PRO B 1 70 ? -7.891 -28.828 -18.031 1 89.12 70 PRO B N 1
ATOM 2535 C CA . PRO B 1 70 ? -7.016 -28.281 -16.984 1 89.12 70 PRO B CA 1
ATOM 2536 C C . PRO B 1 70 ? -5.863 -27.453 -17.562 1 89.12 70 PRO B C 1
ATOM 2538 O O . PRO B 1 70 ? -5.297 -27.812 -18.594 1 89.12 70 PRO B O 1
ATOM 2541 N N . SER B 1 71 ? -5.613 -26.391 -17 1 92.81 71 SER B N 1
ATOM 2542 C CA . SER B 1 71 ? -4.59 -25.453 -17.453 1 92.81 71 SER B CA 1
ATOM 2543 C C . SER B 1 71 ? -3.775 -24.906 -16.297 1 92.81 71 SER B C 1
ATOM 2545 O O . SER B 1 71 ? -4.328 -24.562 -15.25 1 92.81 71 SER B O 1
ATOM 2547 N N . THR B 1 72 ? -2.461 -24.969 -16.391 1 96.56 72 THR B N 1
ATOM 2548 C CA . THR B 1 72 ? -1.52 -24.344 -15.461 1 96.56 72 THR B CA 1
ATOM 2549 C C . THR B 1 72 ? -0.539 -23.453 -16.203 1 96.56 72 THR B C 1
ATOM 2551 O O . THR B 1 72 ? 0.06 -23.859 -17.203 1 96.56 72 THR B O 1
ATOM 2554 N N . GLY B 1 73 ? -0.396 -22.219 -15.727 1 97.69 73 GLY B N 1
ATOM 2555 C CA . GLY B 1 73 ? 0.554 -21.281 -16.328 1 97.69 73 GLY B CA 1
ATOM 2556 C C . GLY B 1 73 ? 1.186 -20.344 -15.312 1 97.69 73 GLY B C 1
ATOM 2557 O O . GLY B 1 73 ? 0.55 -19.969 -14.328 1 97.69 73 GLY B O 1
ATOM 2558 N N . ARG B 1 74 ? 2.477 -20.031 -15.609 1 98.56 74 ARG B N 1
ATOM 2559 C CA . ARG B 1 74 ? 3.221 -19.094 -14.766 1 98.56 74 ARG B CA 1
ATOM 2560 C C . ARG B 1 74 ? 3.932 -18.047 -15.617 1 98.56 74 ARG B C 1
ATOM 2562 O O . ARG B 1 74 ? 4.25 -18.297 -16.781 1 98.56 74 ARG B O 1
ATOM 2569 N N . ALA B 1 75 ? 4.094 -16.953 -15.094 1 98.31 75 ALA B N 1
ATOM 2570 C CA . ALA B 1 75 ? 4.922 -15.883 -15.648 1 98.31 75 ALA B CA 1
ATOM 2571 C C . ALA B 1 75 ? 5.816 -15.273 -14.57 1 98.31 75 ALA B C 1
ATOM 2573 O O . ALA B 1 75 ? 5.336 -14.859 -13.516 1 98.31 75 ALA B O 1
ATOM 2574 N N . LEU B 1 76 ? 7.094 -15.227 -14.859 1 98.56 76 LEU B N 1
ATOM 2575 C CA . LEU B 1 76 ? 8.078 -14.734 -13.906 1 98.56 76 LEU B CA 1
ATOM 2576 C C . LEU B 1 76 ? 8.883 -13.578 -14.508 1 98.56 76 LEU B C 1
ATOM 2578 O O . LEU B 1 76 ? 9.164 -13.578 -15.703 1 98.56 76 LEU B O 1
ATOM 2582 N N . TYR B 1 77 ? 9.195 -12.578 -13.648 1 98.38 77 TYR B N 1
ATOM 2583 C CA . TYR B 1 77 ? 10.258 -11.664 -14.055 1 98.38 77 TYR B CA 1
ATOM 2584 C C . TYR B 1 77 ? 11.57 -12.414 -14.25 1 98.38 77 TYR B C 1
ATOM 2586 O O . TYR B 1 77 ? 11.984 -13.188 -13.391 1 98.38 77 TYR B O 1
ATOM 2594 N N . SER B 1 78 ? 12.234 -12.156 -15.367 1 97.62 78 SER B N 1
ATOM 2595 C CA . SER B 1 78 ? 13.328 -13.016 -15.805 1 97.62 78 SER B CA 1
ATOM 2596 C C . SER B 1 78 ? 14.586 -12.773 -14.984 1 97.62 78 SER B C 1
ATOM 2598 O O . SER B 1 78 ? 15.422 -13.664 -14.836 1 97.62 78 SER B O 1
ATOM 2600 N N . THR B 1 79 ? 14.742 -11.609 -14.484 1 96.56 79 THR B N 1
ATOM 2601 C CA . THR B 1 79 ? 15.922 -11.266 -13.695 1 96.56 79 THR B CA 1
ATOM 2602 C C . THR B 1 79 ? 15.688 -11.539 -12.211 1 96.56 79 THR B C 1
ATOM 2604 O O . THR B 1 79 ? 14.688 -11.102 -11.641 1 96.56 79 THR B O 1
ATOM 2607 N N . PRO B 1 80 ? 16.609 -12.297 -11.641 1 97.31 80 PRO B N 1
ATOM 2608 C CA . PRO B 1 80 ? 16.453 -12.5 -10.195 1 97.31 80 PRO B CA 1
ATOM 2609 C C . PRO B 1 80 ? 16.438 -11.195 -9.414 1 97.31 80 PRO B C 1
ATOM 2611 O O . PRO B 1 80 ? 17.172 -10.266 -9.742 1 97.31 80 PRO B O 1
ATOM 2614 N N . VAL B 1 81 ? 15.664 -11.148 -8.383 1 97.62 81 VAL B N 1
ATOM 2615 C CA . VAL B 1 81 ? 15.539 -9.984 -7.512 1 97.62 81 VAL B CA 1
ATOM 2616 C C . VAL B 1 81 ? 16.344 -10.203 -6.238 1 97.62 81 VAL B C 1
ATOM 2618 O O . VAL B 1 81 ? 16.125 -11.18 -5.516 1 97.62 81 VAL B O 1
ATOM 2621 N N . PRO B 1 82 ? 17.281 -9.281 -5.93 1 97.25 82 PRO B N 1
ATOM 2622 C CA . PRO B 1 82 ? 17.938 -9.406 -4.629 1 97.25 82 PRO B CA 1
ATOM 2623 C C . PRO B 1 82 ? 17 -9.156 -3.457 1 97.25 82 PRO B C 1
ATOM 2625 O O . PRO B 1 82 ? 16.344 -8.109 -3.395 1 97.25 82 PRO B O 1
ATOM 2628 N N . LEU B 1 83 ? 16.969 -10.102 -2.531 1 98.19 83 LEU B N 1
ATOM 2629 C CA . LEU B 1 83 ? 16.016 -10.008 -1.435 1 98.19 83 LEU B CA 1
ATOM 2630 C C . LEU B 1 83 ? 16.719 -9.664 -0.126 1 98.19 83 LEU B C 1
ATOM 2632 O O . LEU B 1 83 ? 16.219 -8.875 0.668 1 98.19 83 LEU B O 1
ATOM 2636 N N . TRP B 1 84 ? 17.828 -10.266 0.169 1 97.44 84 TRP B N 1
ATOM 2637 C CA . TRP B 1 84 ? 18.562 -9.898 1.375 1 97.44 84 TRP B CA 1
ATOM 2638 C C . TRP B 1 84 ? 20.062 -10.086 1.176 1 97.44 84 TRP B C 1
ATOM 2640 O O . TRP B 1 84 ? 20.484 -10.789 0.256 1 97.44 84 TRP B O 1
ATOM 2650 N N . ASP B 1 85 ? 20.797 -9.344 1.953 1 95.56 85 ASP B N 1
ATOM 2651 C CA . ASP B 1 85 ? 22.25 -9.297 1.843 1 95.56 85 ASP B CA 1
ATOM 2652 C C . ASP B 1 85 ? 22.906 -10.227 2.863 1 95.56 85 ASP B C 1
ATOM 2654 O O . ASP B 1 85 ? 22.688 -10.086 4.066 1 95.56 85 ASP B O 1
ATOM 2658 N N . SER B 1 86 ? 23.766 -11.07 2.383 1 92.38 86 SER B N 1
ATOM 2659 C CA . SER B 1 86 ? 24.359 -12.094 3.244 1 92.38 86 SER B CA 1
ATOM 2660 C C . SER B 1 86 ? 25.359 -11.477 4.215 1 92.38 86 SER B C 1
ATOM 2662 O O . SER B 1 86 ? 25.594 -12.016 5.305 1 92.38 86 SER B O 1
ATOM 2664 N N . ALA B 1 87 ? 25.906 -10.352 3.838 1 91.12 87 ALA B N 1
ATOM 2665 C CA . ALA B 1 87 ? 26.922 -9.719 4.672 1 91.12 87 ALA B CA 1
ATOM 2666 C C . ALA B 1 87 ? 26.281 -8.961 5.832 1 91.12 87 ALA B C 1
ATOM 2668 O O . ALA B 1 87 ? 26.766 -9.031 6.969 1 91.12 87 ALA B O 1
ATOM 2669 N N . THR B 1 88 ? 25.188 -8.352 5.621 1 91.81 88 THR B N 1
ATOM 2670 C CA . THR B 1 88 ? 24.609 -7.461 6.621 1 91.81 88 THR B CA 1
ATOM 2671 C C . THR B 1 88 ? 23.359 -8.086 7.238 1 91.81 88 THR B C 1
ATOM 2673 O O . THR B 1 88 ? 22.969 -7.723 8.352 1 91.81 88 THR B O 1
ATOM 2676 N N . GLY B 1 89 ? 22.734 -8.93 6.48 1 94.88 89 GLY B N 1
ATOM 2677 C CA . GLY B 1 89 ? 21.469 -9.477 6.906 1 94.88 89 GLY B CA 1
ATOM 2678 C C . GLY B 1 89 ? 20.281 -8.578 6.578 1 94.88 89 GLY B C 1
ATOM 2679 O O . GLY B 1 89 ? 19.141 -8.938 6.84 1 94.88 89 GLY B O 1
ATOM 2680 N N . ASN B 1 90 ? 20.562 -7.488 5.926 1 95.94 90 ASN B N 1
ATOM 2681 C CA . ASN B 1 90 ? 19.484 -6.586 5.547 1 95.94 90 ASN B CA 1
ATOM 2682 C C . ASN B 1 90 ? 18.547 -7.223 4.52 1 95.94 90 ASN B C 1
ATOM 2684 O O . ASN B 1 90 ? 19 -7.969 3.646 1 95.94 90 ASN B O 1
ATOM 2688 N N . VAL B 1 91 ? 17.312 -6.953 4.691 1 98.19 91 VAL B N 1
ATOM 2689 C CA . VAL B 1 91 ? 16.297 -7.473 3.783 1 98.19 91 VAL B CA 1
ATOM 2690 C C . VAL B 1 91 ? 15.695 -6.324 2.977 1 98.19 91 VAL B C 1
ATOM 2692 O O . VAL B 1 91 ? 15.492 -5.227 3.5 1 98.19 91 VAL B O 1
ATOM 2695 N N . ALA B 1 92 ? 15.383 -6.582 1.744 1 98.25 92 ALA B N 1
ATOM 2696 C CA . ALA B 1 92 ? 14.82 -5.559 0.869 1 98.25 92 ALA B CA 1
ATOM 2697 C C . ALA B 1 92 ? 13.367 -5.254 1.243 1 98.25 92 ALA B C 1
ATOM 2699 O O . ALA B 1 92 ? 12.602 -6.164 1.559 1 98.25 92 ALA B O 1
ATOM 2700 N N . SER B 1 93 ? 13.031 -3.986 1.229 1 98.62 93 SER B N 1
ATOM 2701 C CA . SER B 1 93 ? 11.633 -3.596 1.111 1 98.62 93 SER B CA 1
ATOM 2702 C C . SER B 1 93 ? 11.195 -3.521 -0.349 1 98.62 93 SER B C 1
ATOM 2704 O O . SER B 1 93 ? 12.023 -3.291 -1.235 1 98.62 93 SER B O 1
ATOM 2706 N N . PHE B 1 94 ? 9.859 -3.742 -0.58 1 98.81 94 PHE B N 1
ATOM 2707 C CA . PHE B 1 94 ? 9.414 -3.625 -1.964 1 98.81 94 PHE B CA 1
ATOM 2708 C C . PHE B 1 94 ? 7.945 -3.236 -2.029 1 98.81 94 PHE B C 1
ATOM 2710 O O . PHE B 1 94 ? 7.227 -3.33 -1.031 1 98.81 94 PHE B O 1
ATOM 2717 N N . VAL B 1 95 ? 7.586 -2.779 -3.186 1 98.88 95 VAL B N 1
ATOM 2718 C CA . VAL B 1 95 ? 6.195 -2.592 -3.582 1 98.88 95 VAL B CA 1
ATOM 2719 C C . VAL B 1 95 ? 5.965 -3.193 -4.965 1 98.88 95 VAL B C 1
ATOM 2721 O O . VAL B 1 95 ? 6.828 -3.098 -5.844 1 98.88 95 VAL B O 1
ATOM 2724 N N . THR B 1 96 ? 4.918 -3.895 -5.094 1 98.88 96 THR B N 1
ATOM 2725 C CA . THR B 1 96 ? 4.469 -4.363 -6.398 1 98.88 96 THR B CA 1
ATOM 2726 C C . THR B 1 96 ? 2.984 -4.07 -6.598 1 98.88 96 THR B C 1
ATOM 2728 O O . THR B 1 96 ? 2.203 -4.117 -5.648 1 98.88 96 THR B O 1
ATOM 2731 N N . SER B 1 97 ? 2.646 -3.701 -7.801 1 98.81 97 SER B N 1
ATOM 2732 C CA . SER B 1 97 ? 1.262 -3.48 -8.203 1 98.81 97 SER B CA 1
ATOM 2733 C C . SER B 1 97 ? 0.941 -4.207 -9.508 1 98.81 97 SER B C 1
ATOM 2735 O O . SER B 1 97 ? 1.779 -4.273 -10.406 1 98.81 97 SER B O 1
ATOM 2737 N N . PHE B 1 98 ? -0.272 -4.688 -9.555 1 98.88 98 PHE B N 1
ATOM 2738 C CA . PHE B 1 98 ? -0.725 -5.34 -10.781 1 98.88 98 PHE B CA 1
ATOM 2739 C C . PHE B 1 98 ? -2.244 -5.289 -10.891 1 98.88 98 PHE B C 1
ATOM 2741 O O . PHE B 1 98 ? -2.934 -5.016 -9.906 1 98.88 98 PHE B O 1
ATOM 2748 N N . SER B 1 99 ? -2.674 -5.496 -12.062 1 98.75 99 SER B N 1
ATOM 2749 C CA . SER B 1 99 ? -4.105 -5.621 -12.32 1 98.75 99 SER B CA 1
ATOM 2750 C C . SER B 1 99 ? -4.41 -6.875 -13.141 1 98.75 99 SER B C 1
ATOM 2752 O O . SER B 1 99 ? -3.588 -7.312 -13.945 1 98.75 99 SER B O 1
ATOM 2754 N N . PHE B 1 100 ? -5.551 -7.414 -12.875 1 98.44 100 PHE B N 1
ATOM 2755 C CA . PHE B 1 100 ? -5.898 -8.641 -13.586 1 98.44 100 PHE B CA 1
ATOM 2756 C C . PHE B 1 100 ? -7.41 -8.766 -13.727 1 98.44 100 PHE B C 1
ATOM 2758 O O . PHE B 1 100 ? -8.172 -8.078 -13.047 1 98.44 100 PHE B O 1
ATOM 2765 N N . VAL B 1 101 ? -7.777 -9.602 -14.672 1 97.38 101 VAL B N 1
ATOM 2766 C CA . VAL B 1 101 ? -9.156 -10.023 -14.898 1 97.38 101 VAL B CA 1
ATOM 2767 C C . VAL B 1 101 ? -9.234 -11.547 -14.938 1 97.38 101 VAL B C 1
ATOM 2769 O O . VAL B 1 101 ? -8.453 -12.195 -15.633 1 97.38 101 VAL B O 1
ATOM 2772 N N . ILE B 1 102 ? -10.117 -12.102 -14.156 1 96.38 102 ILE B N 1
ATOM 2773 C CA . ILE B 1 102 ? -10.461 -13.508 -14.266 1 96.38 102 ILE B CA 1
ATOM 2774 C C . ILE B 1 102 ? -11.805 -13.656 -14.977 1 96.38 102 ILE B C 1
ATOM 2776 O O . ILE B 1 102 ? -12.789 -13.008 -14.602 1 96.38 102 ILE B O 1
ATOM 2780 N N . LEU B 1 103 ? -11.789 -14.445 -16.031 1 94.5 103 LEU B N 1
ATOM 2781 C CA . LEU B 1 103 ? -12.992 -14.672 -16.812 1 94.5 103 LEU B CA 1
ATOM 2782 C C . LEU B 1 103 ? -13.523 -16.078 -16.609 1 94.5 103 LEU B C 1
ATOM 2784 O O . LEU B 1 103 ? -12.797 -17.062 -16.828 1 94.5 103 LEU B O 1
ATOM 2788 N N . ASN B 1 104 ? -14.695 -16.094 -16.125 1 92 104 ASN B N 1
ATOM 2789 C CA . ASN B 1 104 ? -15.445 -17.344 -16.016 1 92 104 ASN B CA 1
ATOM 2790 C C . ASN B 1 104 ? -16.719 -17.312 -16.859 1 92 104 ASN B C 1
ATOM 2792 O O . ASN B 1 104 ? -17.828 -17.234 -16.312 1 92 104 ASN B O 1
ATOM 2796 N N . PRO B 1 105 ? -16.656 -17.625 -18.109 1 86.69 105 PRO B N 1
ATOM 2797 C CA . PRO B 1 105 ? -17.797 -17.453 -19.016 1 86.69 105 PRO B CA 1
ATOM 2798 C C . PRO B 1 105 ? -18.875 -18.516 -18.797 1 86.69 105 PRO B C 1
ATOM 2800 O O . PRO B 1 105 ? -20.047 -18.266 -19.125 1 86.69 105 PRO B O 1
ATOM 2803 N N . SER B 1 106 ? -18.594 -19.656 -18.328 1 79.94 106 SER B N 1
ATOM 2804 C CA . SER B 1 106 ? -19.562 -20.75 -18.219 1 79.94 106 SER B CA 1
ATOM 2805 C C . SER B 1 106 ? -20.562 -20.484 -17.094 1 79.94 106 SER B C 1
ATOM 2807 O O . SER B 1 106 ? -21.641 -21.062 -17.078 1 79.94 106 SER B O 1
ATOM 2809 N N . GLY B 1 107 ? -20.172 -19.672 -16.172 1 77.5 107 GLY B N 1
ATOM 2810 C CA . GLY B 1 107 ? -21.016 -19.422 -15.016 1 77.5 107 GLY B CA 1
ATOM 2811 C C . GLY B 1 107 ? -20.984 -20.531 -13.984 1 77.5 107 GLY B C 1
ATOM 2812 O O . GLY B 1 107 ? -21.578 -20.422 -12.914 1 77.5 107 GLY B O 1
ATOM 2813 N N . ARG B 1 108 ? -20.328 -21.578 -14.391 1 79.44 108 ARG B N 1
ATOM 2814 C CA . ARG B 1 108 ? -20.156 -22.641 -13.414 1 79.44 108 ARG B CA 1
ATOM 2815 C C . ARG B 1 108 ? -19.266 -22.203 -12.266 1 79.44 108 ARG B C 1
ATOM 2817 O O . ARG B 1 108 ? -18.625 -21.156 -12.336 1 79.44 108 ARG B O 1
ATOM 2824 N N . VAL B 1 109 ? -19.375 -22.984 -11.234 1 83.25 109 VAL B N 1
ATOM 2825 C CA . VAL B 1 109 ? -18.5 -22.672 -10.102 1 83.25 109 VAL B CA 1
ATOM 2826 C C . VAL B 1 109 ? -17.047 -22.672 -10.562 1 83.25 109 VAL B C 1
ATOM 2828 O O . VAL B 1 109 ? -16.547 -23.688 -11.047 1 83.25 109 VAL B O 1
ATOM 2831 N N . PRO B 1 110 ? -16.5 -21.531 -10.531 1 83.19 110 PRO B N 1
ATOM 2832 C CA . PRO B 1 110 ? -15.117 -21.484 -10.984 1 83.19 110 PRO B CA 1
ATOM 2833 C C . PRO B 1 110 ? -14.172 -22.281 -10.078 1 83.19 110 PRO B C 1
ATOM 2835 O O . PRO B 1 110 ? -14.391 -22.328 -8.859 1 83.19 110 PRO B O 1
ATOM 2838 N N . THR B 1 111 ? -13.367 -23.078 -10.727 1 77.88 111 THR B N 1
ATOM 2839 C CA . THR B 1 111 ? -12.367 -23.828 -9.977 1 77.88 111 THR B CA 1
ATOM 2840 C C . THR B 1 111 ? -10.969 -23.297 -10.234 1 77.88 111 THR B C 1
ATOM 2842 O O . THR B 1 111 ? -10.672 -22.828 -11.336 1 77.88 111 THR B O 1
ATOM 2845 N N . ASP B 1 112 ? -10.289 -23.094 -9.07 1 83.81 112 ASP B N 1
ATOM 2846 C CA . ASP B 1 112 ? -8.859 -22.828 -8.992 1 83.81 112 ASP B CA 1
ATOM 2847 C C . ASP B 1 112 ? -8.57 -21.328 -9 1 83.81 112 ASP B C 1
ATOM 2849 O O . ASP B 1 112 ? -9.484 -20.516 -9.148 1 83.81 112 ASP B O 1
ATOM 2853 N N . GLY B 1 113 ? -7.305 -20.781 -8.984 1 96.19 113 GLY B N 1
ATOM 2854 C CA . GLY B 1 113 ? -7.035 -19.406 -8.594 1 96.19 113 GLY B CA 1
ATOM 2855 C C . GLY B 1 113 ? -5.73 -18.875 -9.156 1 96.19 113 GLY B C 1
ATOM 2856 O O . GLY B 1 113 ? -5.184 -19.438 -10.102 1 96.19 113 GLY B O 1
ATOM 2857 N N . LEU B 1 114 ? -5.461 -17.781 -8.727 1 98.38 114 LEU B N 1
ATOM 2858 C CA . LEU B 1 114 ? -4.277 -17 -9.078 1 98.38 114 LEU B CA 1
ATOM 2859 C C . LEU B 1 114 ? -3.438 -16.703 -7.844 1 98.38 114 LEU B C 1
ATOM 2861 O O . LEU B 1 114 ? -3.98 -16.406 -6.777 1 98.38 114 LEU B O 1
ATOM 2865 N N . VAL B 1 115 ? -2.129 -16.797 -7.977 1 98.81 115 VAL B N 1
ATOM 2866 C CA . VAL B 1 115 ? -1.254 -16.422 -6.871 1 98.81 115 VAL B CA 1
ATOM 2867 C C . VAL B 1 115 ? -0.102 -15.562 -7.395 1 98.81 115 VAL B C 1
ATOM 2869 O O . VAL B 1 115 ? 0.55 -15.922 -8.375 1 98.81 115 VAL B O 1
ATOM 2872 N N . PHE B 1 116 ? 0.071 -14.383 -6.891 1 98.94 116 PHE B N 1
ATOM 2873 C CA . PHE B 1 116 ? 1.375 -13.734 -6.941 1 98.94 116 PHE B CA 1
ATOM 2874 C C . PHE B 1 116 ? 2.334 -14.359 -5.938 1 98.94 116 PHE B C 1
ATOM 2876 O O . PHE B 1 116 ? 1.979 -14.555 -4.773 1 98.94 116 PHE B O 1
ATOM 2883 N N . PHE B 1 117 ? 3.596 -14.609 -6.375 1 98.81 117 PHE B N 1
ATOM 2884 C CA . PHE B 1 117 ? 4.441 -15.32 -5.422 1 98.81 117 PHE B CA 1
ATOM 2885 C C . PHE B 1 117 ? 5.906 -14.938 -5.613 1 98.81 117 PHE B C 1
ATOM 2887 O O . PHE B 1 117 ? 6.285 -14.422 -6.664 1 98.81 117 PHE B O 1
ATOM 2894 N N . ILE B 1 118 ? 6.652 -15.102 -4.617 1 98.88 118 ILE B N 1
ATOM 2895 C CA . ILE B 1 118 ? 8.109 -14.992 -4.531 1 98.88 118 ILE B CA 1
ATOM 2896 C C . ILE B 1 118 ? 8.703 -16.359 -4.188 1 98.88 118 ILE B C 1
ATOM 2898 O O . ILE B 1 118 ? 8.234 -17.031 -3.264 1 98.88 118 ILE B O 1
ATOM 2902 N N . ALA B 1 119 ? 9.672 -16.797 -4.973 1 98.5 119 ALA B N 1
ATOM 2903 C CA . ALA B 1 119 ? 10.242 -18.125 -4.812 1 98.5 119 ALA B CA 1
ATOM 2904 C C . ALA B 1 119 ? 11.727 -18.141 -5.176 1 98.5 119 ALA B C 1
ATOM 2906 O O . ALA B 1 119 ? 12.258 -17.156 -5.68 1 98.5 119 ALA B O 1
ATOM 2907 N N . PRO B 1 120 ? 12.383 -19.219 -4.852 1 97.88 120 PRO B N 1
ATOM 2908 C CA . PRO B 1 120 ? 13.781 -19.312 -5.277 1 97.88 120 PRO B CA 1
ATOM 2909 C C . PRO B 1 120 ? 13.953 -19.141 -6.781 1 97.88 120 PRO B C 1
ATOM 2911 O O . PRO B 1 120 ? 13.023 -19.391 -7.547 1 97.88 120 PRO B O 1
ATOM 2914 N N . PRO B 1 121 ? 15.141 -18.75 -7.098 1 96.44 121 PRO B N 1
ATOM 2915 C CA . PRO B 1 121 ? 15.383 -18.562 -8.531 1 96.44 121 PRO B CA 1
ATOM 2916 C C . PRO B 1 121 ? 15.219 -19.844 -9.336 1 96.44 121 PRO B C 1
ATOM 2918 O O . PRO B 1 121 ? 15.438 -20.938 -8.812 1 96.44 121 PRO B O 1
ATOM 2921 N N . ASP B 1 122 ? 14.859 -19.797 -10.516 1 91.62 122 ASP B N 1
ATOM 2922 C CA . ASP B 1 122 ? 14.734 -20.875 -11.477 1 91.62 122 ASP B CA 1
ATOM 2923 C C . ASP B 1 122 ? 13.602 -21.828 -11.086 1 91.62 122 ASP B C 1
ATOM 2925 O O . ASP B 1 122 ? 13.625 -23.016 -11.43 1 91.62 122 ASP B O 1
ATOM 2929 N N . THR B 1 123 ? 12.711 -21.297 -10.242 1 96.31 123 THR B N 1
ATOM 2930 C CA . THR B 1 123 ? 11.523 -22.078 -9.922 1 96.31 123 THR B CA 1
ATOM 2931 C C . THR B 1 123 ? 10.812 -22.531 -11.195 1 96.31 123 THR B C 1
ATOM 2933 O O . THR B 1 123 ? 10.758 -21.781 -12.172 1 96.31 123 THR B O 1
ATOM 2936 N N . GLU B 1 124 ? 10.328 -23.75 -11.148 1 96.62 124 GLU B N 1
ATOM 2937 C CA . GLU B 1 124 ? 9.523 -24.328 -12.211 1 96.62 124 GLU B CA 1
ATOM 2938 C C . GLU B 1 124 ? 8.188 -24.844 -11.68 1 96.62 124 GLU B C 1
ATOM 2940 O O . GLU B 1 124 ? 8.008 -24.969 -10.469 1 96.62 124 GLU B O 1
ATOM 2945 N N . ILE B 1 125 ? 7.281 -25.094 -12.617 1 97.38 125 ILE B N 1
ATOM 2946 C CA . ILE B 1 125 ? 6.016 -25.688 -12.188 1 97.38 125 ILE B CA 1
ATOM 2947 C C . ILE B 1 125 ? 6.273 -27.031 -11.523 1 97.38 125 ILE B C 1
ATOM 2949 O O . ILE B 1 125 ? 6.773 -27.969 -12.164 1 97.38 125 ILE B O 1
ATOM 2953 N N . PRO B 1 126 ? 5.844 -27.125 -10.281 1 96.25 126 PRO B N 1
ATOM 2954 C CA . PRO B 1 126 ? 6.043 -28.438 -9.656 1 96.25 126 PRO B CA 1
ATOM 2955 C C . PRO B 1 126 ? 5.176 -29.531 -10.273 1 96.25 126 PRO B C 1
ATOM 2957 O O . PRO B 1 126 ? 4.09 -29.25 -10.789 1 96.25 126 PRO B O 1
ATOM 2960 N N . ASN B 1 127 ? 5.695 -30.703 -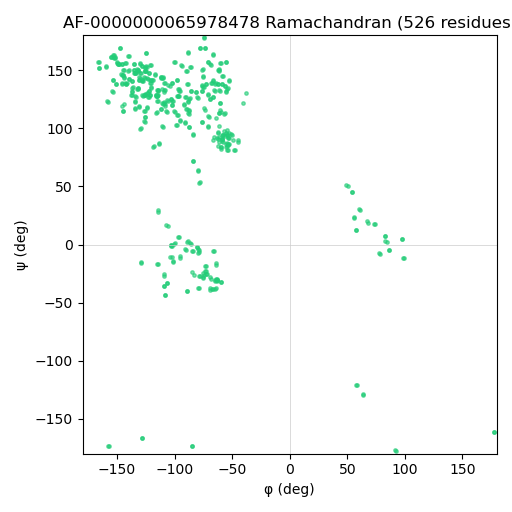10.117 1 93.69 127 ASN B N 1
ATOM 2961 C CA . ASN B 1 127 ? 4.816 -31.828 -10.445 1 93.69 127 ASN B CA 1
ATOM 2962 C C . ASN B 1 127 ? 3.582 -31.859 -9.555 1 93.69 127 ASN B C 1
ATOM 2964 O O . ASN B 1 127 ? 3.619 -31.359 -8.422 1 93.69 127 ASN B O 1
ATOM 2968 N N . ASN B 1 128 ? 2.504 -32.344 -10.031 1 94 128 ASN B N 1
ATOM 2969 C CA . ASN B 1 128 ? 1.278 -32.562 -9.266 1 94 128 ASN B CA 1
ATOM 2970 C C . ASN B 1 128 ? 0.754 -31.234 -8.695 1 94 128 ASN B C 1
ATOM 2972 O O . ASN B 1 128 ? 0.245 -31.203 -7.574 1 94 128 ASN B O 1
ATOM 2976 N N . SER B 1 129 ? 0.996 -30.125 -9.398 1 94.94 129 SER B N 1
ATOM 2977 C CA . SER B 1 129 ? 0.667 -28.828 -8.828 1 94.94 129 SER B CA 1
ATOM 2978 C C . SER B 1 129 ? -0.559 -28.219 -9.508 1 94.94 129 SER B C 1
ATOM 2980 O O . SER B 1 129 ? -0.837 -27.031 -9.352 1 94.94 129 SER B O 1
ATOM 2982 N N . GLN B 1 130 ? -1.354 -28.984 -10.227 1 93.31 130 GLN B N 1
ATOM 2983 C CA . GLN B 1 130 ? -2.557 -28.5 -10.898 1 93.31 130 GLN B CA 1
ATOM 2984 C C . GLN B 1 130 ? -3.678 -28.234 -9.898 1 93.31 130 GLN B C 1
ATOM 2986 O O . GLN B 1 130 ? -3.533 -28.516 -8.703 1 93.31 130 GLN B O 1
ATOM 2991 N N . SER B 1 131 ? -4.719 -27.609 -10.336 1 92.81 131 SER B N 1
ATOM 2992 C CA . SER B 1 131 ? -5.945 -27.391 -9.578 1 92.81 131 SER B CA 1
ATOM 2993 C C . SER B 1 131 ? -5.672 -26.641 -8.281 1 92.81 131 SER B C 1
ATOM 2995 O O . SER B 1 131 ? -5.039 -25.578 -8.289 1 92.81 131 SER B O 1
ATOM 2997 N N . GLN B 1 132 ? -6.023 -27.266 -7.113 1 93.81 132 GLN B N 1
ATOM 2998 C CA . GLN B 1 132 ? -5.992 -26.609 -5.812 1 93.81 132 GLN B CA 1
ATOM 2999 C C . GLN B 1 132 ? -4.562 -26.266 -5.398 1 93.81 132 GLN B C 1
ATOM 3001 O O . GLN B 1 132 ? -4.352 -25.516 -4.449 1 93.81 132 GLN B O 1
ATOM 3006 N N . TYR B 1 133 ? -3.57 -26.672 -6.133 1 95.62 133 TYR B N 1
ATOM 3007 C CA . TYR B 1 133 ? -2.18 -26.469 -5.75 1 95.62 133 TYR B CA 1
ATOM 3008 C C . TYR B 1 133 ? -1.566 -25.312 -6.523 1 95.62 133 TYR B C 1
ATOM 3010 O O . TYR B 1 133 ? -0.377 -25.016 -6.379 1 95.62 133 TYR B O 1
ATOM 3018 N N . LEU B 1 134 ? -2.273 -24.703 -7.371 1 97.19 134 LEU B N 1
ATOM 3019 C CA . LEU B 1 134 ? -2.105 -23.391 -8.008 1 97.19 134 LEU B CA 1
ATOM 3020 C C . LEU B 1 134 ? -0.753 -23.297 -8.703 1 97.19 134 LEU B C 1
ATOM 3022 O O . LEU B 1 134 ? -0.206 -22.203 -8.867 1 97.19 134 LEU B O 1
ATOM 3026 N N . GLY B 1 135 ? -0.155 -24.359 -9.062 1 97.25 135 GLY B N 1
ATOM 3027 C CA . GLY B 1 135 ? 1.095 -24.359 -9.805 1 97.25 135 GLY B CA 1
ATOM 3028 C C . GLY B 1 135 ? 2.291 -23.953 -8.961 1 97.25 135 GLY B C 1
ATOM 3029 O O . GLY B 1 135 ? 3.348 -23.609 -9.5 1 97.25 135 GLY B O 1
ATOM 3030 N N . VAL B 1 136 ? 2.145 -24.016 -7.539 1 97.19 136 VAL B N 1
ATOM 3031 C CA . VAL B 1 136 ? 3.258 -23.547 -6.723 1 97.19 136 VAL B CA 1
ATOM 3032 C C . VAL B 1 136 ? 3.611 -24.609 -5.672 1 97.19 136 VAL B C 1
ATOM 3034 O O . VAL B 1 136 ? 4.68 -24.547 -5.062 1 97.19 136 VAL B O 1
ATOM 3037 N N . VAL B 1 137 ? 2.742 -25.562 -5.438 1 95.69 137 VAL B N 1
ATOM 3038 C CA . VAL B 1 137 ? 3.006 -26.594 -4.441 1 95.69 137 VAL B CA 1
ATOM 3039 C C . VAL B 1 137 ? 2.822 -27.984 -5.07 1 95.69 137 VAL B C 1
ATOM 3041 O O . VAL B 1 137 ? 1.911 -28.188 -5.875 1 95.69 137 VAL B O 1
ATOM 3044 N N . ASP B 1 138 ? 3.707 -28.891 -4.684 1 93.5 138 ASP B N 1
ATOM 3045 C CA . ASP B 1 138 ? 3.574 -30.297 -5.043 1 93.5 138 ASP B CA 1
ATOM 3046 C C . ASP B 1 138 ? 2.73 -31.047 -4.016 1 93.5 138 ASP B C 1
ATOM 3048 O O . ASP B 1 138 ? 3.074 -31.094 -2.834 1 93.5 138 ASP B O 1
ATOM 3052 N N . SER B 1 139 ? 1.701 -31.656 -4.473 1 88.38 139 SER B N 1
ATOM 3053 C CA . SER B 1 139 ? 0.766 -32.344 -3.586 1 88.38 139 SER B CA 1
ATOM 3054 C C . SER B 1 139 ? 1.433 -33.5 -2.877 1 88.38 139 SER B C 1
ATOM 3056 O O . SER B 1 139 ? 0.903 -34.031 -1.893 1 88.38 139 SER B O 1
ATOM 3058 N N . LYS B 1 140 ? 2.533 -33.969 -3.328 1 87.88 140 LYS B N 1
ATOM 3059 C CA . LYS B 1 140 ? 3.162 -35.188 -2.809 1 87.88 140 LYS B CA 1
ATOM 3060 C C . LYS B 1 140 ? 4.332 -34.844 -1.892 1 87.88 140 LYS B C 1
ATOM 3062 O O . LYS B 1 140 ? 4.949 -35.719 -1.307 1 87.88 140 LYS B O 1
ATOM 3067 N N . THR B 1 141 ? 4.684 -33.562 -1.916 1 82.06 141 THR B N 1
ATOM 3068 C CA . THR B 1 141 ? 5.773 -33.188 -1.029 1 82.06 141 THR B CA 1
ATOM 3069 C C . THR B 1 141 ? 5.352 -32.031 -0.135 1 82.06 141 THR B C 1
ATOM 3071 O O . THR B 1 141 ? 4.461 -31.25 -0.491 1 82.06 141 THR B O 1
ATOM 3074 N N . SER B 1 142 ? 6.004 -32.062 0.943 1 74.5 142 SER B N 1
ATOM 3075 C CA . SER B 1 142 ? 5.676 -31.016 1.89 1 74.5 142 SER B CA 1
ATOM 3076 C C . SER B 1 142 ? 6.711 -29.891 1.847 1 74.5 142 SER B C 1
ATOM 3078 O O . SER B 1 142 ? 6.555 -28.875 2.516 1 74.5 142 SER B O 1
ATOM 3080 N N . ILE B 1 143 ? 7.617 -30.125 0.989 1 75.62 143 ILE B N 1
ATOM 3081 C CA . ILE B 1 143 ? 8.688 -29.141 1.024 1 75.62 143 ILE B CA 1
ATOM 3082 C C . ILE B 1 143 ? 8.461 -28.094 -0.07 1 75.62 143 ILE B C 1
ATOM 3084 O O . ILE B 1 143 ? 8.57 -28.406 -1.259 1 75.62 143 ILE B O 1
ATOM 3088 N N . ASN B 1 144 ? 8.023 -27 0.268 1 88 144 ASN B N 1
ATOM 3089 C CA . ASN B 1 144 ? 7.812 -25.844 -0.6 1 88 144 ASN B CA 1
ATOM 3090 C C . ASN B 1 144 ? 8.508 -24.594 -0.053 1 88 144 ASN B C 1
ATOM 3092 O O . ASN B 1 144 ? 8.75 -24.484 1.15 1 88 144 ASN B O 1
ATOM 3096 N N . ARG B 1 145 ? 9 -23.812 -0.935 1 94.25 145 ARG B N 1
ATOM 3097 C CA . ARG B 1 145 ? 9.594 -22.547 -0.519 1 94.25 145 ARG B CA 1
ATOM 3098 C C . ARG B 1 145 ? 9.047 -21.391 -1.343 1 94.25 145 ARG B C 1
ATOM 3100 O O . ARG B 1 145 ? 9.461 -21.188 -2.484 1 94.25 145 ARG B O 1
ATOM 3107 N N . PHE B 1 146 ? 8.094 -20.703 -0.747 1 97.88 146 PHE B N 1
ATOM 3108 C CA . PHE B 1 146 ? 7.551 -19.516 -1.404 1 97.88 146 PHE B CA 1
ATOM 3109 C C . PHE B 1 146 ? 6.734 -18.688 -0.424 1 97.88 146 PHE B C 1
ATOM 3111 O O . PHE B 1 146 ? 6.363 -19.156 0.65 1 97.88 146 PHE B O 1
ATOM 3118 N N . VAL B 1 147 ? 6.574 -17.438 -0.694 1 98.75 147 VAL B N 1
ATOM 3119 C CA . VAL B 1 147 ? 5.594 -16.547 -0.095 1 98.75 147 VAL B CA 1
ATOM 3120 C C . VAL B 1 147 ? 4.68 -15.977 -1.179 1 98.75 147 VAL B C 1
ATOM 3122 O O . VAL B 1 147 ? 5.137 -15.625 -2.27 1 98.75 147 VAL B O 1
ATOM 3125 N N . GLY B 1 148 ? 3.373 -15.945 -0.924 1 98.69 148 GLY B N 1
ATOM 3126 C CA . GLY B 1 148 ? 2.492 -15.492 -1.987 1 98.69 148 GLY B CA 1
ATOM 3127 C C . GLY B 1 148 ? 1.198 -14.891 -1.474 1 98.69 148 GLY B C 1
ATOM 3128 O O . GLY B 1 148 ? 0.879 -15.008 -0.289 1 98.69 148 GLY B O 1
ATOM 3129 N N . LEU B 1 149 ? 0.554 -14.156 -2.299 1 98.94 149 LEU B N 1
ATOM 3130 C CA . LEU B 1 149 ? -0.825 -13.703 -2.152 1 98.94 149 LEU B CA 1
ATOM 3131 C C . LEU B 1 149 ? -1.744 -14.43 -3.123 1 98.94 149 LEU B C 1
ATOM 3133 O O . LEU B 1 149 ? -1.663 -14.227 -4.336 1 98.94 149 LEU B O 1
ATOM 3137 N N . GLU B 1 150 ? -2.639 -15.211 -2.582 1 98.56 150 GLU B N 1
ATOM 3138 C CA . GLU B 1 150 ? -3.486 -16.078 -3.398 1 98.56 150 GLU B CA 1
ATOM 3139 C C . GLU B 1 150 ? -4.883 -15.492 -3.559 1 98.56 150 GLU B C 1
ATOM 3141 O O . GLU B 1 150 ? -5.434 -14.914 -2.615 1 98.56 150 GLU B O 1
ATOM 3146 N N . PHE B 1 151 ? -5.367 -15.602 -4.715 1 98.62 151 PHE B N 1
ATOM 3147 C CA . PHE B 1 151 ? -6.77 -15.383 -5.047 1 98.62 151 PHE B CA 1
ATOM 3148 C C . PHE B 1 151 ? -7.441 -16.703 -5.426 1 98.62 151 PHE B C 1
ATOM 3150 O O . PHE B 1 151 ? -7.301 -17.172 -6.555 1 98.62 151 PHE B O 1
ATOM 3157 N N . ASP B 1 152 ? -8.172 -17.188 -4.453 1 97.56 152 ASP B N 1
ATOM 3158 C CA . ASP B 1 152 ? -8.719 -18.531 -4.578 1 97.56 152 ASP B CA 1
ATOM 3159 C C . ASP B 1 152 ? -10.219 -18.5 -4.848 1 97.56 152 ASP B C 1
ATOM 3161 O O . ASP B 1 152 ? -10.984 -17.938 -4.066 1 97.56 152 ASP B O 1
ATOM 3165 N N . LEU B 1 153 ? -10.633 -19.125 -5.902 1 96 153 LEU B N 1
ATOM 3166 C CA . LEU B 1 153 ? -12.016 -19.047 -6.355 1 96 153 LEU B CA 1
ATOM 3167 C C . LEU B 1 153 ? -12.828 -20.219 -5.824 1 96 153 LEU B C 1
ATOM 3169 O O . LEU B 1 153 ? -14.055 -20.219 -5.895 1 96 153 LEU B O 1
ATOM 3173 N N . TYR B 1 154 ? -12.18 -21.188 -5.285 1 94.12 154 TYR B N 1
ATOM 3174 C CA . TYR B 1 154 ? -12.859 -22.406 -4.871 1 94.12 154 TYR B CA 1
ATOM 3175 C C . TYR B 1 154 ? -12.367 -22.859 -3.5 1 94.12 154 TYR B C 1
ATOM 3177 O O . TYR B 1 154 ? -11.164 -22.969 -3.264 1 94.12 154 TYR B O 1
ATOM 3185 N N . ALA B 1 155 ? -13.289 -23.234 -2.639 1 93.88 155 ALA B N 1
ATOM 3186 C CA . ALA B 1 155 ? -12.953 -23.672 -1.285 1 93.88 155 ALA B CA 1
ATOM 3187 C C . ALA B 1 155 ? -12.734 -25.172 -1.23 1 93.88 155 ALA B C 1
ATOM 3189 O O . ALA B 1 155 ? -13.695 -25.953 -1.201 1 93.88 155 ALA B O 1
ATOM 3190 N N . ASN B 1 156 ? -11.531 -25.562 -1.144 1 93.44 156 ASN B N 1
ATOM 3191 C CA . ASN B 1 156 ? -11.203 -26.953 -0.889 1 93.44 156 ASN B CA 1
ATOM 3192 C C . ASN B 1 156 ? -11.219 -27.266 0.604 1 93.44 156 ASN B C 1
ATOM 3194 O O . ASN B 1 156 ? -11.539 -26.406 1.423 1 93.44 156 ASN B O 1
ATOM 3198 N N . SER B 1 157 ? -10.812 -28.469 0.995 1 92.06 157 SER B N 1
ATOM 3199 C CA . SER B 1 157 ? -10.961 -28.953 2.367 1 92.06 157 SER B CA 1
ATOM 3200 C C . SER B 1 157 ? -10.047 -28.172 3.318 1 92.06 157 SER B C 1
ATOM 3202 O O . SER B 1 157 ? -10.367 -28.016 4.5 1 92.06 157 SER B O 1
ATOM 3204 N N . PHE B 1 158 ? -8.906 -27.672 2.877 1 93.06 158 PHE B N 1
ATOM 3205 C CA . PHE B 1 158 ? -7.969 -26.969 3.75 1 93.06 158 PHE B CA 1
ATOM 3206 C C . PHE B 1 158 ? -8.18 -25.469 3.672 1 93.06 158 PHE B C 1
ATOM 3208 O O . PHE B 1 158 ? -7.438 -24.703 4.285 1 93.06 158 PHE B O 1
ATOM 3215 N N . ASP B 1 159 ? -9.242 -25.031 2.943 1 95.19 159 ASP B N 1
ATOM 3216 C CA . ASP B 1 159 ? -9.555 -23.625 2.77 1 95.19 159 ASP B CA 1
ATOM 3217 C C . ASP B 1 159 ? -10.664 -23.188 3.721 1 95.19 159 ASP B C 1
ATOM 3219 O O . ASP B 1 159 ? -11.445 -24.016 4.195 1 95.19 159 ASP B O 1
ATOM 3223 N N . PRO B 1 160 ? -10.703 -21.844 3.99 1 94.88 160 PRO B N 1
ATOM 3224 C CA . PRO B 1 160 ? -11.977 -21.359 4.543 1 94.88 160 PRO B CA 1
ATOM 3225 C C . PRO B 1 160 ? -13.156 -21.609 3.602 1 94.88 160 PRO B C 1
ATOM 3227 O O . PRO B 1 160 ? -12.969 -21.734 2.391 1 94.88 160 PRO B O 1
ATOM 3230 N N . TYR B 1 161 ? -14.344 -21.672 4.121 1 92.81 161 TYR B N 1
ATOM 3231 C CA . TYR B 1 161 ? -15.523 -21.984 3.328 1 92.81 161 TYR B CA 1
ATOM 3232 C C . TYR B 1 161 ? -15.992 -20.766 2.539 1 92.81 161 TYR B C 1
ATOM 3234 O O . TYR B 1 161 ? -17.156 -20.359 2.637 1 92.81 161 TYR B O 1
ATOM 3242 N N . MET B 1 162 ? -15.172 -20.172 1.809 1 93.25 162 MET B N 1
ATOM 3243 C CA . MET B 1 162 ? -15.445 -19.016 0.963 1 93.25 162 MET B CA 1
ATOM 3244 C C . MET B 1 162 ? -14.312 -18.797 -0.037 1 93.25 162 MET B C 1
ATOM 3246 O O . MET B 1 162 ? -13.188 -19.234 0.191 1 93.25 162 MET B O 1
ATOM 3250 N N . ARG B 1 163 ? -14.664 -18.203 -1.19 1 96 163 ARG B N 1
ATOM 3251 C CA . ARG B 1 163 ? -13.594 -17.625 -1.991 1 96 163 ARG B CA 1
ATOM 3252 C C . ARG B 1 163 ? -12.75 -16.641 -1.164 1 96 163 ARG B C 1
ATOM 3254 O O . ARG B 1 163 ? -13.297 -15.859 -0.389 1 96 163 ARG B O 1
ATOM 3261 N N . HIS B 1 164 ? -11.477 -16.781 -1.298 1 98 164 HIS B N 1
ATOM 3262 C CA . HIS B 1 164 ? -10.703 -15.969 -0.372 1 98 164 HIS B CA 1
ATOM 3263 C C . HIS B 1 164 ? -9.406 -15.484 -1.016 1 98 164 HIS B C 1
ATOM 3265 O O . HIS B 1 164 ? -8.977 -16.016 -2.041 1 98 164 HIS B O 1
ATOM 3271 N N . ILE B 1 165 ? -8.93 -14.414 -0.506 1 98.69 165 ILE B N 1
ATOM 3272 C CA . ILE B 1 165 ? -7.559 -13.945 -0.65 1 98.69 165 ILE B CA 1
ATOM 3273 C C . ILE B 1 165 ? -6.734 -14.383 0.557 1 98.69 165 ILE B C 1
ATOM 3275 O O . ILE B 1 165 ? -7.184 -14.273 1.699 1 98.69 165 ILE B O 1
ATOM 3279 N N . GLY B 1 166 ? -5.555 -14.953 0.308 1 98.69 166 GLY B N 1
ATOM 3280 C CA . GLY B 1 166 ? -4.77 -15.469 1.418 1 98.69 166 GLY B CA 1
ATOM 3281 C C . GLY B 1 166 ? -3.285 -15.195 1.278 1 98.69 166 GLY B C 1
ATOM 3282 O O . GLY B 1 166 ? -2.748 -15.211 0.169 1 98.69 166 GLY B O 1
ATOM 3283 N N . ILE B 1 167 ? -2.652 -14.898 2.379 1 98.88 167 ILE B N 1
ATOM 3284 C CA . ILE B 1 167 ? -1.195 -14.875 2.432 1 98.88 167 ILE B CA 1
ATOM 3285 C C . ILE B 1 167 ? -0.663 -16.266 2.729 1 98.88 167 ILE B C 1
ATOM 3287 O O . ILE B 1 167 ? -1.055 -16.891 3.719 1 98.88 167 ILE B O 1
ATOM 3291 N N . ASP B 1 168 ? 0.221 -16.719 1.863 1 98.25 168 ASP B N 1
ATOM 3292 C CA . ASP B 1 168 ? 0.746 -18.078 1.925 1 98.25 168 ASP B CA 1
ATOM 3293 C C . ASP B 1 168 ? 2.242 -18.078 2.227 1 98.25 168 ASP B C 1
ATOM 3295 O O . ASP B 1 168 ? 3.004 -17.328 1.618 1 98.25 168 ASP B O 1
ATOM 3299 N N . ILE B 1 169 ? 2.619 -18.922 3.178 1 97.88 169 ILE B N 1
ATOM 3300 C CA . ILE B 1 169 ? 4.023 -19.125 3.516 1 97.88 169 ILE B CA 1
ATOM 3301 C C . ILE B 1 169 ? 4.359 -20.609 3.451 1 97.88 169 ILE B C 1
ATOM 3303 O O . ILE B 1 169 ? 3.943 -21.391 4.316 1 97.88 169 ILE B O 1
ATOM 3307 N N . ASN B 1 170 ? 5.043 -21 2.463 1 96.25 170 ASN B N 1
ATOM 3308 C CA . ASN B 1 170 ? 5.492 -22.359 2.191 1 96.25 170 ASN B CA 1
ATOM 3309 C C . ASN B 1 170 ? 4.316 -23.328 2.113 1 96.25 170 ASN B C 1
ATOM 3311 O O . ASN B 1 170 ? 4.5 -24.547 2.221 1 96.25 170 ASN B O 1
ATOM 3315 N N . SER B 1 171 ? 3.154 -22.828 2.035 1 95.25 171 SER B N 1
ATOM 3316 C CA . SER B 1 171 ? 1.938 -23.625 2.012 1 95.25 171 SER B CA 1
ATOM 3317 C C . SER B 1 171 ? 0.769 -22.844 1.424 1 95.25 171 SER B C 1
ATOM 3319 O O . SER B 1 171 ? 0.769 -21.609 1.442 1 95.25 171 SER B O 1
ATOM 3321 N N . LEU B 1 172 ? -0.163 -23.594 0.862 1 95.94 172 LEU B N 1
ATOM 3322 C CA . LEU B 1 172 ? -1.374 -22.953 0.367 1 95.94 172 LEU B CA 1
ATOM 3323 C C . LEU B 1 172 ? -2.445 -22.906 1.452 1 95.94 172 LEU B C 1
ATOM 3325 O O . LEU B 1 172 ? -3.547 -22.391 1.22 1 95.94 172 LEU B O 1
ATOM 3329 N N . ILE B 1 173 ? -2.141 -23.531 2.6 1 96.25 173 ILE B N 1
ATOM 3330 C CA . ILE B 1 173 ? -2.922 -23.188 3.783 1 96.25 173 ILE B CA 1
ATOM 3331 C C . ILE B 1 173 ? -2.559 -21.781 4.25 1 96.25 173 ILE B C 1
ATOM 3333 O O . ILE B 1 173 ? -1.546 -21.578 4.926 1 96.25 173 ILE B O 1
ATOM 3337 N N . SER B 1 174 ? -3.4 -20.875 3.918 1 97.56 174 SER B N 1
ATOM 3338 C CA . SER B 1 174 ? -3.104 -19.469 4.129 1 97.56 174 SER B CA 1
ATOM 3339 C C . SER B 1 174 ? -2.967 -19.141 5.613 1 97.56 174 SER B C 1
ATOM 3341 O O . SER B 1 174 ? -3.729 -19.656 6.438 1 97.56 174 SER B O 1
ATOM 3343 N N . THR B 1 175 ? -2.02 -18.344 5.984 1 97.94 175 THR B N 1
ATOM 3344 C CA . THR B 1 175 ? -1.814 -17.906 7.363 1 97.94 175 THR B CA 1
ATOM 3345 C C . THR B 1 175 ? -2.803 -16.797 7.734 1 97.94 175 THR B C 1
ATOM 3347 O O . THR B 1 175 ? -3.074 -16.578 8.914 1 97.94 175 THR B O 1
ATOM 3350 N N . LYS B 1 176 ? -3.256 -16.062 6.816 1 98.19 176 LYS B N 1
ATOM 3351 C CA . LYS B 1 176 ? -4.281 -15.031 6.922 1 98.19 176 LYS B CA 1
ATOM 3352 C C . LYS B 1 176 ? -5.188 -15.031 5.695 1 98.19 176 LYS B C 1
ATOM 3354 O O . LYS B 1 176 ? -4.723 -15.211 4.57 1 98.19 176 LYS B O 1
ATOM 3359 N N . THR B 1 177 ? -6.508 -14.852 5.922 1 98.25 177 THR B N 1
ATOM 3360 C CA . THR B 1 177 ? -7.441 -14.844 4.805 1 98.25 177 THR B CA 1
ATOM 3361 C C . THR B 1 177 ? -8.438 -13.695 4.941 1 98.25 177 THR B C 1
ATOM 3363 O O . THR B 1 177 ? -8.703 -13.227 6.047 1 98.25 177 THR B O 1
ATOM 3366 N N . VAL B 1 178 ? -8.875 -13.234 3.83 1 97.62 178 VAL B N 1
ATOM 3367 C CA . VAL B 1 178 ? -10.031 -12.359 3.732 1 97.62 178 VAL B CA 1
ATOM 3368 C C . VAL B 1 178 ? -10.93 -12.812 2.578 1 97.62 178 VAL B C 1
ATOM 3370 O O . VAL B 1 178 ? -10.469 -13.516 1.674 1 97.62 178 VAL B O 1
ATOM 3373 N N . ARG B 1 179 ? -12.18 -12.484 2.656 1 95.94 179 ARG B N 1
ATOM 3374 C CA . ARG B 1 179 ? -13.102 -12.859 1.594 1 95.94 179 ARG B CA 1
ATOM 3375 C C . ARG B 1 179 ? -12.711 -12.219 0.27 1 95.94 179 ARG B C 1
ATOM 3377 O O . ARG B 1 179 ? -12.336 -11.039 0.233 1 95.94 179 ARG B O 1
ATOM 3384 N N . TYR B 1 180 ? -12.789 -12.938 -0.782 1 97.31 180 TYR B N 1
ATOM 3385 C CA . TYR B 1 180 ? -12.57 -12.438 -2.133 1 97.31 180 TYR B CA 1
ATOM 3386 C C . TYR B 1 180 ? -13.891 -12.109 -2.818 1 97.31 180 TYR B C 1
ATOM 3388 O O . TYR B 1 180 ? -14.633 -13.016 -3.205 1 97.31 180 TYR B O 1
ATOM 3396 N N . ASN B 1 181 ? -14.172 -10.773 -3.064 1 95 181 ASN B N 1
ATOM 3397 C CA . ASN B 1 181 ? -15.398 -10.344 -3.732 1 95 181 ASN B CA 1
ATOM 3398 C C . ASN B 1 181 ? -15.258 -10.414 -5.25 1 95 181 ASN B C 1
ATOM 3400 O O . ASN B 1 181 ? -15.344 -9.398 -5.934 1 95 181 ASN B O 1
ATOM 3404 N N . PHE B 1 182 ? -15.25 -11.664 -5.668 1 95.62 182 PHE B N 1
ATOM 3405 C CA . PHE B 1 182 ? -14.977 -11.969 -7.066 1 95.62 182 PHE B CA 1
ATOM 3406 C C . PHE B 1 182 ? -16.188 -11.672 -7.938 1 95.62 182 PHE B C 1
ATOM 3408 O O . PHE B 1 182 ? -17.312 -12.078 -7.609 1 95.62 182 PHE B O 1
ATOM 3415 N N . VAL B 1 183 ? -15.945 -10.977 -9.023 1 95.31 183 VAL B N 1
ATOM 3416 C CA . VAL B 1 183 ? -16.891 -10.789 -10.117 1 95.31 183 VAL B CA 1
ATOM 3417 C C . VAL B 1 183 ? -16.203 -11.094 -11.445 1 95.31 183 VAL B C 1
ATOM 3419 O O . VAL B 1 183 ? -15.258 -10.414 -11.836 1 95.31 183 VAL B O 1
ATOM 3422 N N . SER B 1 184 ? -16.719 -12.102 -12.172 1 95 184 SER B N 1
ATOM 3423 C CA . SER B 1 184 ? -16.125 -12.477 -13.453 1 95 184 SER B CA 1
ATOM 3424 C C . SER B 1 184 ? -16.047 -11.281 -14.398 1 95 184 SER B C 1
ATOM 3426 O O . SER B 1 184 ? -17.031 -10.547 -14.555 1 95 184 SER B O 1
ATOM 3428 N N . GLY B 1 185 ? -14.891 -11.117 -14.969 1 95.75 185 GLY B N 1
ATOM 3429 C CA . GLY B 1 185 ? -14.742 -10.102 -15.992 1 95.75 185 GLY B CA 1
ATOM 3430 C C . GLY B 1 185 ? -14.422 -8.727 -15.43 1 95.75 185 GLY B C 1
ATOM 3431 O O . GLY B 1 185 ? -14.156 -7.789 -16.188 1 95.75 185 GLY B O 1
ATOM 3432 N N . SER B 1 186 ? -14.422 -8.641 -14.125 1 97.44 186 SER B N 1
ATOM 3433 C CA . SER B 1 186 ? -14.156 -7.352 -13.492 1 97.44 186 SER B CA 1
ATOM 3434 C C . SER B 1 186 ? -12.664 -7.156 -13.25 1 97.44 186 SER B C 1
ATOM 3436 O O . SER B 1 186 ? -11.969 -8.086 -12.844 1 97.44 186 SER B O 1
ATOM 3438 N N . LEU B 1 187 ? -12.25 -5.934 -13.539 1 98.31 187 LEU B N 1
ATOM 3439 C CA . LEU B 1 187 ? -10.844 -5.594 -13.305 1 98.31 187 LEU B CA 1
ATOM 3440 C C . LEU B 1 187 ? -10.555 -5.5 -11.805 1 98.31 187 LEU B C 1
ATOM 3442 O O . LEU B 1 187 ? -11.281 -4.836 -11.07 1 98.31 187 LEU B O 1
ATOM 3446 N N . THR B 1 188 ? -9.539 -6.172 -11.344 1 98.56 188 THR B N 1
ATOM 3447 C CA . THR B 1 188 ? -9.031 -6.113 -9.977 1 98.56 188 THR B CA 1
ATOM 3448 C C . THR B 1 188 ? -7.629 -5.516 -9.945 1 98.56 188 THR B C 1
ATOM 3450 O O . THR B 1 188 ? -6.754 -5.93 -10.703 1 98.56 188 THR B O 1
ATOM 3453 N N . LYS B 1 189 ? -7.43 -4.504 -9.094 1 98.75 189 LYS B N 1
ATOM 3454 C CA . LYS B 1 189 ? -6.113 -3.904 -8.898 1 98.75 189 LYS B CA 1
ATOM 3455 C C . LYS B 1 189 ? -5.547 -4.266 -7.527 1 98.75 189 LYS B C 1
ATOM 3457 O O . LYS B 1 189 ? -6.277 -4.293 -6.535 1 98.75 189 LYS B O 1
ATOM 3462 N N . VAL B 1 190 ? -4.266 -4.555 -7.516 1 98.94 190 VAL B N 1
ATOM 3463 C CA . VAL B 1 190 ? -3.631 -5.004 -6.277 1 98.94 190 VAL B CA 1
ATOM 3464 C C . VAL B 1 190 ? -2.334 -4.227 -6.051 1 98.94 190 VAL B C 1
ATOM 3466 O O . VAL B 1 190 ? -1.568 -3.998 -6.992 1 98.94 190 VAL B O 1
ATOM 3469 N N . THR B 1 191 ? -2.121 -3.758 -4.863 1 98.94 191 THR B N 1
ATOM 3470 C CA . THR B 1 191 ? -0.82 -3.279 -4.406 1 98.94 191 THR B CA 1
ATOM 3471 C C . THR B 1 191 ? -0.36 -4.055 -3.178 1 98.94 191 THR B C 1
ATOM 3473 O O . THR B 1 191 ? -1.122 -4.227 -2.225 1 98.94 191 THR B O 1
ATOM 3476 N N . ILE B 1 192 ? 0.847 -4.566 -3.225 1 98.94 192 ILE B N 1
ATOM 3477 C CA . ILE B 1 192 ? 1.483 -5.262 -2.111 1 98.94 192 ILE B CA 1
ATOM 3478 C C . ILE B 1 192 ? 2.709 -4.48 -1.645 1 98.94 192 ILE B C 1
ATOM 3480 O O . ILE B 1 192 ? 3.549 -4.09 -2.457 1 98.94 192 ILE B O 1
ATOM 3484 N N . ILE B 1 193 ? 2.785 -4.191 -0.349 1 98.94 193 ILE B N 1
ATOM 3485 C CA . ILE B 1 193 ? 3.939 -3.537 0.259 1 98.94 193 ILE B CA 1
ATOM 3486 C C . ILE B 1 193 ? 4.594 -4.477 1.27 1 98.94 193 ILE B C 1
ATOM 3488 O O . ILE B 1 193 ? 3.906 -5.086 2.094 1 98.94 193 ILE B O 1
ATOM 3492 N N . TYR B 1 194 ? 5.863 -4.652 1.154 1 98.94 194 TYR B N 1
ATOM 3493 C CA . TYR B 1 194 ? 6.633 -5.316 2.201 1 98.94 194 TYR B CA 1
ATOM 3494 C C . TYR B 1 194 ? 7.57 -4.336 2.891 1 98.94 194 TYR B C 1
ATOM 3496 O O . TYR B 1 194 ? 8.453 -3.756 2.252 1 98.94 194 TYR B O 1
ATOM 3504 N N . ASP B 1 195 ? 7.328 -4.148 4.141 1 98.81 195 ASP B N 1
ATOM 3505 C CA . ASP B 1 195 ? 8.203 -3.357 4.996 1 98.81 195 ASP B CA 1
ATOM 3506 C C . ASP B 1 195 ? 9.195 -4.25 5.742 1 98.81 195 ASP B C 1
ATOM 3508 O O . ASP B 1 195 ? 8.844 -4.859 6.758 1 98.81 195 ASP B O 1
ATOM 3512 N N . SER B 1 196 ? 10.414 -4.199 5.312 1 97.94 196 SER B N 1
ATOM 3513 C CA . SER B 1 196 ? 11.383 -5.152 5.84 1 97.94 196 SER B CA 1
ATOM 3514 C C . SER B 1 196 ? 11.711 -4.863 7.301 1 97.94 196 SER B C 1
ATOM 3516 O O . SER B 1 196 ? 11.836 -5.785 8.109 1 97.94 196 SER B O 1
ATOM 3518 N N . PRO B 1 197 ? 11.797 -3.609 7.684 1 95.88 197 PRO B N 1
ATOM 3519 C CA . PRO B 1 197 ? 12.156 -3.383 9.086 1 95.88 197 PRO B CA 1
ATOM 3520 C C . PRO B 1 197 ? 11.156 -3.996 10.062 1 95.88 197 PRO B C 1
ATOM 3522 O O . PRO B 1 197 ? 11.547 -4.461 11.133 1 95.88 197 PRO B O 1
ATOM 3525 N N . SER B 1 198 ? 9.906 -4.027 9.664 1 97.12 198 SER B N 1
ATOM 3526 C CA . SER B 1 198 ? 8.898 -4.578 10.562 1 97.12 198 SER B CA 1
ATOM 3527 C C . SER B 1 198 ? 8.484 -5.984 10.141 1 97.12 198 SER B C 1
ATOM 3529 O O . SER B 1 198 ? 7.641 -6.609 10.781 1 97.12 198 SER B O 1
ATOM 3531 N N . ASN B 1 199 ? 9.031 -6.5 9.078 1 98.19 199 ASN B N 1
ATOM 3532 C CA . ASN B 1 199 ? 8.641 -7.785 8.5 1 98.19 199 ASN B CA 1
ATOM 3533 C C . ASN B 1 199 ? 7.148 -7.836 8.211 1 98.19 199 ASN B C 1
ATOM 3535 O O . ASN B 1 199 ? 6.484 -8.828 8.531 1 98.19 199 ASN B O 1
ATOM 3539 N N . THR B 1 200 ? 6.66 -6.785 7.629 1 98.75 200 THR B N 1
ATOM 3540 C CA . THR B 1 200 ? 5.215 -6.719 7.438 1 98.75 200 THR B CA 1
ATOM 3541 C C . THR B 1 200 ? 4.867 -6.734 5.949 1 98.75 200 THR B C 1
ATOM 3543 O O . THR B 1 200 ? 5.344 -5.895 5.188 1 98.75 200 THR B O 1
ATOM 3546 N N . LEU B 1 201 ? 4.062 -7.691 5.602 1 98.94 201 LEU B N 1
ATOM 3547 C CA . LEU B 1 201 ? 3.479 -7.762 4.266 1 98.94 201 LEU B CA 1
ATOM 3548 C C . LEU B 1 201 ? 2.027 -7.289 4.281 1 98.94 201 LEU B C 1
ATOM 3550 O O . LEU B 1 201 ? 1.2 -7.836 5.012 1 98.94 201 LEU B O 1
ATOM 3554 N N . THR B 1 202 ? 1.722 -6.254 3.531 1 98.94 202 THR B N 1
ATOM 3555 C CA . THR B 1 202 ? 0.376 -5.699 3.455 1 98.94 202 THR B CA 1
ATOM 3556 C C . THR B 1 202 ? -0.075 -5.566 2.004 1 98.94 202 THR B C 1
ATOM 3558 O O . THR B 1 202 ? 0.713 -5.184 1.136 1 98.94 202 THR B O 1
ATOM 3561 N N . ALA B 1 203 ? -1.364 -5.859 1.78 1 98.94 203 ALA B N 1
ATOM 3562 C CA . ALA B 1 203 ? -1.924 -5.707 0.439 1 98.94 203 ALA B CA 1
ATOM 3563 C C . ALA B 1 203 ? -3.279 -5.008 0.486 1 98.94 203 ALA B C 1
ATOM 3565 O O . ALA B 1 203 ? -4.027 -5.148 1.456 1 98.94 203 ALA B O 1
ATOM 3566 N N . VAL B 1 204 ? -3.488 -4.285 -0.553 1 98.94 204 VAL B N 1
ATOM 3567 C CA . VAL B 1 204 ? -4.82 -3.744 -0.797 1 98.94 204 VAL B CA 1
ATOM 3568 C C . VAL B 1 204 ? -5.324 -4.211 -2.16 1 98.94 204 VAL B C 1
ATOM 3570 O O . VAL B 1 204 ? -4.562 -4.25 -3.131 1 98.94 204 VAL B O 1
ATOM 3573 N N . ILE B 1 205 ? -6.523 -4.688 -2.143 1 98.81 205 ILE B N 1
ATOM 3574 C CA . ILE B 1 205 ? -7.242 -5.102 -3.344 1 98.81 205 ILE B CA 1
ATOM 3575 C C . ILE B 1 205 ? -8.367 -4.109 -3.641 1 98.81 205 ILE B C 1
ATOM 3577 O O . ILE B 1 205 ? -9.227 -3.869 -2.793 1 98.81 205 ILE B O 1
ATOM 3581 N N . THR B 1 206 ? -8.328 -3.539 -4.801 1 98.44 206 THR B N 1
ATOM 3582 C CA . THR B 1 206 ? -9.375 -2.621 -5.234 1 98.44 206 THR B CA 1
ATOM 3583 C C . THR B 1 206 ? -10.203 -3.24 -6.355 1 98.44 206 THR B C 1
ATOM 3585 O O . THR B 1 206 ? -9.68 -3.543 -7.43 1 98.44 206 THR B O 1
ATOM 3588 N N . TYR B 1 207 ? -11.453 -3.326 -6.059 1 97.69 207 TYR B N 1
ATOM 3589 C CA . TYR B 1 207 ? -12.367 -3.916 -7.031 1 97.69 207 TYR B CA 1
ATOM 3590 C C . TYR B 1 207 ? -12.906 -2.859 -7.984 1 97.69 207 TYR B C 1
ATOM 3592 O O . TYR B 1 207 ? -12.797 -1.66 -7.719 1 97.69 207 TYR B O 1
ATOM 3600 N N . GLU B 1 208 ? -13.477 -3.344 -9.047 1 97 208 GLU B N 1
ATOM 3601 C CA . GLU B 1 208 ? -13.961 -2.434 -10.078 1 97 208 GLU B CA 1
ATOM 3602 C C . GLU B 1 208 ? -15.07 -1.537 -9.539 1 97 208 GLU B C 1
ATOM 3604 O O . GLU B 1 208 ? -15.219 -0.393 -9.977 1 97 208 GLU B O 1
ATOM 3609 N N . ASN B 1 209 ? -15.836 -1.976 -8.609 1 93.88 209 ASN B N 1
ATOM 3610 C CA . ASN B 1 209 ? -16.938 -1.193 -8.055 1 93.88 209 ASN B CA 1
ATOM 3611 C C . ASN B 1 209 ? -16.438 -0.179 -7.027 1 93.88 209 ASN B C 1
ATOM 3613 O O . ASN B 1 209 ? -17.234 0.527 -6.41 1 93.88 209 ASN B O 1
ATOM 3617 N N . GLY B 1 210 ? -15.141 -0.201 -6.789 1 92.81 210 GLY B N 1
ATOM 3618 C CA . GLY B 1 210 ? -14.562 0.798 -5.906 1 92.81 210 GLY B CA 1
ATOM 3619 C C . GLY B 1 210 ? -14.344 0.29 -4.492 1 92.81 210 GLY B C 1
ATOM 3620 O O . GLY B 1 210 ? -13.648 0.928 -3.699 1 92.81 210 GLY B O 1
ATOM 3621 N N . GLN B 1 211 ? -14.859 -0.8 -4.141 1 94.62 211 GLN B N 1
ATOM 3622 C CA . GLN B 1 211 ? -14.625 -1.381 -2.822 1 94.62 211 GLN B CA 1
ATOM 3623 C C . GLN B 1 211 ? -13.195 -1.895 -2.686 1 9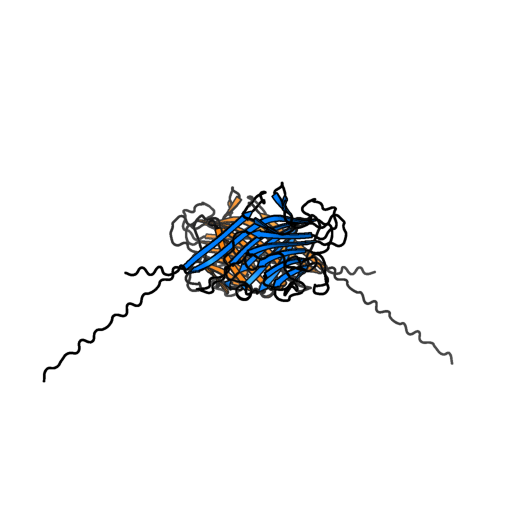4.62 211 GLN B C 1
ATOM 3625 O O . GLN B 1 211 ? -12.523 -2.137 -3.689 1 94.62 211 GLN B O 1
ATOM 3630 N N . ILE B 1 212 ? -12.812 -1.965 -1.384 1 97.81 212 ILE B N 1
ATOM 3631 C CA . ILE B 1 212 ? -11.453 -2.471 -1.188 1 97.81 212 ILE B CA 1
ATOM 3632 C C . ILE B 1 212 ? -11.477 -3.615 -0.177 1 97.81 212 ILE B C 1
ATOM 3634 O O . ILE B 1 212 ? -12.414 -3.738 0.615 1 97.81 212 ILE B O 1
ATOM 3638 N N . SER B 1 213 ? -10.523 -4.512 -0.263 1 97.62 213 SER B N 1
ATOM 3639 C CA . SER B 1 213 ? -10.094 -5.449 0.772 1 97.62 213 SER B CA 1
ATOM 3640 C C . SER B 1 213 ? -8.625 -5.23 1.14 1 97.62 213 SER B C 1
ATOM 3642 O O . SER B 1 213 ? -7.816 -4.863 0.288 1 97.62 213 SER B O 1
ATOM 3644 N N . THR B 1 214 ? -8.352 -5.367 2.424 1 98.62 214 THR B N 1
ATOM 3645 C CA . THR B 1 214 ? -6.965 -5.305 2.871 1 98.62 214 THR B CA 1
ATOM 3646 C C . THR B 1 214 ? -6.594 -6.562 3.656 1 98.62 214 THR B C 1
ATOM 3648 O O . THR B 1 214 ? -7.461 -7.219 4.23 1 98.62 214 THR B O 1
ATOM 3651 N N . ILE B 1 215 ? -5.336 -6.859 3.621 1 98.81 215 ILE B N 1
ATOM 3652 C CA . ILE B 1 215 ? -4.809 -8 4.359 1 98.81 215 ILE B CA 1
ATOM 3653 C C . ILE B 1 215 ? -3.357 -7.738 4.75 1 98.81 215 ILE B C 1
ATOM 3655 O O . ILE B 1 215 ? -2.59 -7.172 3.969 1 98.81 215 ILE B O 1
ATOM 3659 N N . SER B 1 216 ? -2.979 -8.094 5.98 1 98.81 216 SER B N 1
ATOM 3660 C CA . SER B 1 216 ? -1.628 -7.863 6.48 1 98.81 216 SER B CA 1
ATOM 3661 C C . SER B 1 216 ? -1.169 -9.008 7.379 1 98.81 216 SER B C 1
ATOM 3663 O O . SER B 1 216 ? -1.969 -9.578 8.125 1 98.81 216 SER B O 1
ATOM 3665 N N . GLN B 1 217 ? 0.092 -9.281 7.254 1 98.19 217 GLN B N 1
ATOM 3666 C CA . GLN B 1 217 ? 0.699 -10.336 8.055 1 98.19 217 GLN B CA 1
ATOM 3667 C C . GLN B 1 217 ? 2.191 -10.086 8.25 1 98.19 217 GLN B C 1
ATOM 3669 O O . GLN B 1 217 ? 2.867 -9.594 7.352 1 98.19 217 GLN B O 1
ATOM 3674 N N . ASN B 1 218 ? 2.625 -10.414 9.477 1 98.06 218 ASN B N 1
ATOM 3675 C CA . ASN B 1 218 ? 4.07 -10.484 9.656 1 98.06 218 ASN B CA 1
ATOM 3676 C C . ASN B 1 218 ? 4.672 -11.672 8.914 1 98.06 218 ASN B C 1
ATOM 3678 O O . ASN B 1 218 ? 4.219 -12.805 9.086 1 98.06 218 ASN B O 1
ATOM 3682 N N . VAL B 1 219 ? 5.621 -11.391 8.086 1 98.44 219 VAL B N 1
ATOM 3683 C CA . VAL B 1 219 ? 6.316 -12.43 7.324 1 98.44 219 VAL B CA 1
ATOM 3684 C C . VAL B 1 219 ? 7.82 -12.18 7.371 1 98.44 219 VAL B C 1
ATOM 3686 O O . VAL B 1 219 ? 8.312 -11.172 6.859 1 98.44 219 VAL B O 1
ATOM 3689 N N . ASP B 1 220 ? 8.57 -13.102 7.941 1 98.44 220 ASP B N 1
ATOM 3690 C CA . ASP B 1 220 ? 10.031 -13.047 7.891 1 98.44 220 ASP B CA 1
ATOM 3691 C C . ASP B 1 220 ? 10.555 -13.648 6.586 1 98.44 220 ASP B C 1
ATOM 3693 O O . ASP B 1 220 ? 10.82 -14.852 6.512 1 98.44 220 ASP B O 1
ATOM 3697 N N . LEU B 1 221 ? 10.789 -12.82 5.621 1 98.62 221 LEU B N 1
ATOM 3698 C CA . LEU B 1 221 ? 11.133 -13.312 4.293 1 98.62 221 LEU B CA 1
ATOM 3699 C C . LEU B 1 221 ? 12.5 -14 4.305 1 98.62 221 LEU B C 1
ATOM 3701 O O . LEU B 1 221 ? 12.719 -14.977 3.586 1 98.62 221 LEU B O 1
ATOM 3705 N N . LYS B 1 222 ? 13.398 -13.461 5.051 1 97.81 222 LYS B N 1
ATOM 3706 C CA . LYS B 1 222 ? 14.742 -14.023 5.09 1 97.81 222 LYS B CA 1
ATOM 3707 C C . LYS B 1 222 ? 14.727 -15.445 5.656 1 97.81 222 LYS B C 1
ATOM 3709 O O . LYS B 1 222 ? 15.539 -16.281 5.266 1 97.81 222 LYS B O 1
ATOM 3714 N N . ALA B 1 223 ? 13.812 -15.727 6.531 1 97.56 223 ALA B N 1
ATOM 3715 C CA . ALA B 1 223 ? 13.703 -17.047 7.129 1 97.56 223 ALA B CA 1
ATOM 3716 C C . ALA B 1 223 ? 13.141 -18.062 6.129 1 97.56 223 ALA B C 1
ATOM 3718 O O . ALA B 1 223 ? 13.328 -19.266 6.281 1 97.56 223 ALA B O 1
ATOM 3719 N N . VAL B 1 224 ? 12.516 -17.578 5.09 1 97.19 224 VAL B N 1
ATOM 3720 C CA . VAL B 1 224 ? 11.766 -18.453 4.199 1 97.19 224 VAL B CA 1
ATOM 3721 C C . VAL B 1 224 ? 12.492 -18.578 2.859 1 97.19 224 VAL B C 1
ATOM 3723 O O . VAL B 1 224 ? 12.477 -19.625 2.227 1 97.19 224 VAL B O 1
ATOM 3726 N N . LEU B 1 225 ? 13.109 -17.484 2.422 1 98.38 225 LEU B N 1
ATOM 3727 C CA . LEU B 1 225 ? 13.578 -17.391 1.042 1 98.38 225 LEU B CA 1
ATOM 3728 C C . LEU B 1 225 ? 15.078 -17.156 0.989 1 98.38 225 LEU B C 1
ATOM 3730 O O . LEU B 1 225 ? 15.656 -16.594 1.927 1 98.38 225 LEU B O 1
ATOM 3734 N N . PRO B 1 226 ? 15.719 -17.578 -0.172 1 98.06 226 PRO B N 1
ATOM 3735 C CA . PRO B 1 226 ? 17.141 -17.281 -0.348 1 98.06 226 PRO B CA 1
ATOM 3736 C C . PRO B 1 226 ? 17.406 -15.82 -0.693 1 98.06 226 PRO B C 1
ATOM 3738 O O . PRO B 1 226 ? 16.469 -15.031 -0.813 1 98.06 226 PRO B O 1
ATOM 3741 N N . LYS B 1 227 ? 18.672 -15.461 -0.834 1 97.31 227 LYS B N 1
ATOM 3742 C CA . LYS B 1 227 ? 19.094 -14.07 -1.009 1 97.31 227 LYS B CA 1
ATOM 3743 C C . LYS B 1 227 ? 18.562 -13.5 -2.324 1 97.31 227 LYS B C 1
ATOM 3745 O O . LYS B 1 227 ? 18.281 -12.305 -2.42 1 97.31 227 LYS B O 1
ATOM 3750 N N . ASP B 1 228 ? 18.562 -14.359 -3.355 1 97.88 228 ASP B N 1
ATOM 3751 C CA . ASP B 1 228 ? 17.969 -13.984 -4.637 1 97.88 228 ASP B CA 1
ATOM 3752 C C . ASP B 1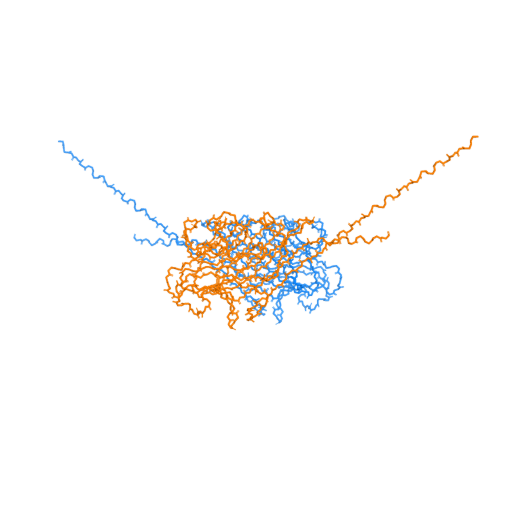 228 ? 16.672 -14.766 -4.895 1 97.88 228 ASP B C 1
ATOM 3754 O O . ASP B 1 228 ? 16.594 -15.945 -4.566 1 97.88 228 ASP B O 1
ATOM 3758 N N . VAL B 1 229 ? 15.742 -14 -5.531 1 98.69 229 VAL B N 1
ATOM 3759 C CA . VAL B 1 229 ? 14.461 -14.672 -5.691 1 98.69 229 VAL B CA 1
ATOM 3760 C C . VAL B 1 229 ? 13.883 -14.359 -7.074 1 98.69 229 VAL B C 1
ATOM 3762 O O . VAL B 1 229 ? 14.336 -13.43 -7.746 1 98.69 229 VAL B O 1
ATOM 3765 N N . SER B 1 230 ? 12.938 -15.195 -7.465 1 98.44 230 SER B N 1
ATOM 3766 C CA . SER B 1 230 ? 12.031 -14.93 -8.578 1 98.44 230 SER B CA 1
ATOM 3767 C C . SER B 1 230 ? 10.695 -14.391 -8.078 1 98.44 230 SER B C 1
ATOM 3769 O O . SER B 1 230 ? 10.188 -14.836 -7.051 1 98.44 230 SER B O 1
ATOM 3771 N N . VAL B 1 231 ? 10.148 -13.453 -8.805 1 98.81 231 VAL B N 1
ATOM 3772 C CA . VAL B 1 231 ? 8.805 -12.953 -8.531 1 98.81 231 VAL B CA 1
ATOM 3773 C C . VAL B 1 231 ? 7.918 -13.164 -9.75 1 98.81 231 VAL B C 1
ATOM 3775 O O . VAL B 1 231 ? 8.375 -13.031 -10.891 1 98.81 231 VAL B O 1
ATOM 3778 N N . GLY B 1 232 ? 6.676 -13.523 -9.5 1 98.81 232 GLY B N 1
ATOM 3779 C CA . GLY B 1 232 ? 5.797 -13.727 -10.641 1 98.81 232 GLY B CA 1
ATOM 3780 C C . GLY B 1 232 ? 4.41 -14.203 -10.25 1 98.81 232 GLY B C 1
ATOM 3781 O O . GLY B 1 232 ? 3.957 -13.961 -9.133 1 98.81 232 GLY B O 1
ATOM 3782 N N . PHE B 1 233 ? 3.752 -14.758 -11.258 1 98.88 233 PHE B N 1
ATOM 3783 C CA . PHE B 1 233 ? 2.371 -15.211 -11.133 1 98.88 233 PHE B CA 1
ATOM 3784 C C . PHE B 1 233 ? 2.25 -16.688 -11.469 1 98.88 233 PHE B C 1
ATOM 3786 O O . PHE B 1 233 ? 2.988 -17.203 -12.312 1 98.88 233 PHE B O 1
ATOM 3793 N N . SER B 1 234 ? 1.31 -17.297 -10.773 1 98.75 234 SER B N 1
ATOM 3794 C CA . SER B 1 234 ? 0.9 -18.656 -11.109 1 98.75 234 SER B CA 1
ATOM 3795 C C . SER B 1 234 ? -0.616 -18.797 -11.047 1 98.75 234 SER B C 1
ATOM 3797 O O . SER B 1 234 ? -1.27 -18.234 -10.172 1 98.75 234 SER B O 1
ATOM 3799 N N . ALA B 1 235 ? -1.107 -19.547 -12.008 1 98.12 235 ALA B N 1
ATOM 3800 C CA . ALA B 1 235 ? -2.549 -19.797 -12.008 1 98.12 235 ALA B CA 1
ATOM 3801 C C . ALA B 1 235 ? -2.871 -21.203 -12.492 1 98.12 235 ALA B C 1
ATOM 3803 O O . ALA B 1 235 ? -2.113 -21.781 -13.273 1 98.12 235 ALA B O 1
ATOM 3804 N N . THR B 1 236 ? -3.959 -21.672 -11.945 1 96.56 236 THR B N 1
ATOM 3805 C CA . THR B 1 236 ? -4.5 -22.953 -12.406 1 96.56 236 THR B CA 1
ATOM 3806 C C . THR B 1 236 ? -6 -22.828 -12.664 1 96.56 236 THR B C 1
ATOM 3808 O O . THR B 1 236 ? -6.676 -21.984 -12.078 1 96.56 236 THR B O 1
ATOM 3811 N N . SER B 1 237 ? -6.445 -23.578 -13.562 1 92.75 237 SER B N 1
ATOM 3812 C CA . SER B 1 237 ? -7.871 -23.734 -13.844 1 92.75 237 SER B CA 1
ATOM 3813 C C . SER B 1 237 ? -8.211 -25.172 -14.219 1 92.75 237 SER B C 1
ATOM 3815 O O . SER B 1 237 ? -7.426 -25.844 -14.898 1 92.75 237 SER B O 1
ATOM 3817 N N . THR B 1 238 ? -9.367 -25.688 -13.695 1 85.81 238 THR B N 1
ATOM 3818 C CA . THR B 1 238 ? -9.82 -27.031 -14.086 1 85.81 238 THR B CA 1
ATOM 3819 C C . THR B 1 238 ? -10.938 -26.938 -15.117 1 85.81 238 THR B C 1
ATOM 3821 O O . THR B 1 238 ? -11.328 -27.953 -15.703 1 85.81 238 THR B O 1
ATOM 3824 N N . ILE B 1 239 ? -11.469 -25.812 -15.242 1 83.44 239 ILE B N 1
ATOM 3825 C CA . ILE B 1 239 ? -12.523 -25.562 -16.219 1 83.44 239 ILE B CA 1
ATOM 3826 C C . ILE B 1 239 ? -12.164 -24.328 -17.062 1 83.44 239 ILE B C 1
ATOM 3828 O O . ILE B 1 239 ? -11.016 -23.875 -17.047 1 83.44 239 ILE B O 1
ATOM 3832 N N . ALA B 1 240 ? -13.148 -23.797 -17.812 1 85.81 240 ALA B N 1
ATOM 3833 C CA . ALA B 1 240 ? -12.914 -22.703 -18.75 1 85.81 240 ALA B CA 1
ATOM 3834 C C . ALA B 1 240 ? -12.852 -21.359 -18.016 1 85.81 240 ALA B C 1
ATOM 3836 O O . ALA B 1 240 ? -13.695 -20.484 -18.234 1 85.81 240 ALA B O 1
ATOM 3837 N N . VAL B 1 241 ? -11.852 -21.266 -17.172 1 92.19 241 VAL B N 1
ATOM 3838 C CA . VAL B 1 241 ? -11.57 -19.984 -16.5 1 92.19 241 VAL B CA 1
ATOM 3839 C C . VAL B 1 241 ? -10.211 -19.453 -16.969 1 92.19 241 VAL B C 1
ATOM 3841 O O . VAL B 1 241 ? -9.25 -20.219 -17.094 1 92.19 241 VAL B O 1
ATOM 3844 N N . SER B 1 242 ? -10.148 -18.219 -17.328 1 94.25 242 SER B N 1
ATOM 3845 C CA . SER B 1 242 ? -8.875 -17.625 -17.719 1 94.25 242 SER B CA 1
ATOM 3846 C C . SER B 1 242 ? -8.422 -16.594 -16.688 1 94.25 242 SER B C 1
ATOM 3848 O O . SER B 1 242 ? -9.25 -15.906 -16.078 1 94.25 242 SER B O 1
ATOM 3850 N N . HIS B 1 243 ? -7.203 -16.516 -16.469 1 97 243 HIS B N 1
ATOM 3851 C CA . HIS B 1 243 ? -6.535 -15.57 -15.586 1 97 243 HIS B CA 1
ATOM 3852 C C . HIS B 1 243 ? -5.605 -14.648 -16.359 1 97 243 HIS B C 1
ATOM 3854 O O . HIS B 1 243 ? -4.559 -15.086 -16.844 1 97 243 HIS B O 1
ATOM 3860 N N . ASN B 1 244 ? -5.949 -13.352 -16.406 1 97.19 244 ASN B N 1
ATOM 3861 C CA . ASN B 1 244 ? -5.309 -12.438 -17.344 1 97.19 244 ASN B CA 1
ATOM 3862 C C . ASN B 1 244 ? -4.727 -11.219 -16.625 1 97.19 244 ASN B C 1
ATOM 3864 O O . ASN B 1 244 ? -5.469 -10.398 -16.094 1 97.19 244 ASN B O 1
ATOM 3868 N N . ILE B 1 245 ? -3.412 -11.102 -16.656 1 98.5 245 ILE B N 1
ATOM 3869 C CA . ILE B 1 245 ? -2.723 -9.969 -16.062 1 98.5 245 ILE B CA 1
ATOM 3870 C C . ILE B 1 245 ? -2.654 -8.82 -17.062 1 98.5 245 ILE B C 1
ATOM 3872 O O . ILE B 1 245 ? -2.229 -9.016 -18.203 1 98.5 245 ILE B O 1
ATOM 3876 N N . HIS B 1 246 ? -3.004 -7.645 -16.625 1 97.94 246 HIS B N 1
ATOM 3877 C CA . HIS B 1 246 ? -3.102 -6.516 -17.547 1 97.94 246 HIS B CA 1
ATOM 3878 C C . HIS B 1 246 ? -1.945 -5.543 -17.344 1 97.94 246 HIS B C 1
ATOM 3880 O O . HIS B 1 246 ? -1.542 -4.852 -18.281 1 97.94 246 HIS B O 1
ATOM 3886 N N . SER B 1 247 ? -1.497 -5.414 -16.203 1 98.38 247 SER B N 1
ATOM 3887 C CA . SER B 1 247 ? -0.36 -4.559 -15.875 1 98.38 247 SER B CA 1
ATOM 3888 C C . SER B 1 247 ? 0.42 -5.113 -14.688 1 98.38 247 SER B C 1
ATOM 3890 O O . SER B 1 247 ? -0.118 -5.883 -13.883 1 98.38 247 SER B O 1
ATOM 3892 N N . TRP B 1 248 ? 1.727 -4.742 -14.617 1 98.5 248 TRP B N 1
ATOM 3893 C CA . TRP B 1 248 ? 2.561 -5.258 -13.539 1 98.5 248 TRP B CA 1
ATOM 3894 C C . TRP B 1 248 ? 3.77 -4.359 -13.312 1 98.5 248 TRP B C 1
ATOM 3896 O O . TRP B 1 248 ? 4.516 -4.059 -14.242 1 98.5 248 TRP B O 1
ATOM 3906 N N . SER B 1 249 ? 3.902 -3.875 -12.086 1 98.44 249 SER B N 1
ATOM 3907 C CA . SER B 1 249 ? 5.09 -3.119 -11.703 1 98.44 249 SER B CA 1
ATOM 3908 C C . SER B 1 249 ? 5.691 -3.652 -10.406 1 98.44 249 SER B C 1
ATOM 3910 O O . SER B 1 249 ? 4.996 -4.285 -9.609 1 98.44 249 SER B O 1
ATOM 3912 N N . PHE B 1 250 ? 6.965 -3.41 -10.242 1 98.56 250 PHE B N 1
ATOM 3913 C CA . PHE B 1 250 ? 7.723 -3.871 -9.086 1 98.56 250 PHE B CA 1
ATOM 3914 C C . PHE B 1 250 ? 8.914 -2.959 -8.82 1 98.56 250 PHE B C 1
ATOM 3916 O O . PHE B 1 250 ? 9.625 -2.572 -9.75 1 98.56 250 PHE B O 1
ATOM 3923 N N . THR B 1 251 ? 9.055 -2.547 -7.547 1 98.5 251 THR B N 1
ATOM 3924 C CA . THR B 1 251 ? 10.227 -1.802 -7.113 1 98.5 251 THR B CA 1
ATOM 3925 C C . THR B 1 251 ? 10.727 -2.314 -5.766 1 98.5 251 THR B C 1
ATOM 3927 O O . THR B 1 251 ? 9.938 -2.506 -4.84 1 98.5 251 THR B O 1
ATOM 3930 N N . SER B 1 252 ? 11.992 -2.572 -5.641 1 97.88 252 SER B N 1
ATOM 3931 C CA . SER B 1 252 ? 12.609 -3 -4.387 1 97.88 252 SER B CA 1
ATOM 3932 C C . SER B 1 252 ? 13.891 -2.23 -4.109 1 97.88 252 SER B C 1
ATOM 3934 O O . SER B 1 252 ? 14.562 -1.775 -5.035 1 97.88 252 SER B O 1
ATOM 3936 N N . ASN B 1 253 ? 14.172 -2.004 -2.826 1 95.56 253 ASN B N 1
ATOM 3937 C CA . ASN B 1 253 ? 15.422 -1.425 -2.338 1 95.56 253 ASN B CA 1
ATOM 3938 C C . ASN B 1 253 ? 16.078 -2.311 -1.281 1 95.56 253 ASN B C 1
ATOM 3940 O O . ASN B 1 253 ? 15.438 -2.668 -0.287 1 95.56 253 ASN B O 1
ATOM 3944 N N . LEU B 1 254 ? 17.281 -2.574 -1.513 1 95.06 254 LEU B N 1
ATOM 3945 C CA . LEU B 1 254 ? 18.094 -3.342 -0.565 1 95.06 254 LEU B CA 1
ATOM 3946 C C . LEU B 1 254 ? 19.344 -2.568 -0.159 1 95.06 254 LEU B C 1
ATOM 3948 O O . LEU B 1 254 ? 20.141 -2.176 -1.015 1 95.06 254 LEU B O 1
ATOM 3952 N N . GLU B 1 255 ? 19.422 -2.285 1.077 1 89.06 255 GLU B N 1
ATOM 3953 C CA . GLU B 1 255 ? 20.672 -1.71 1.575 1 89.06 255 GLU B CA 1
ATOM 3954 C C . GLU B 1 255 ? 21.75 -2.773 1.709 1 89.06 255 GLU B C 1
ATOM 3956 O O . GLU B 1 255 ? 21.688 -3.627 2.598 1 89.06 255 GLU B O 1
ATOM 3961 N N . ALA B 1 256 ? 22.688 -2.711 0.74 1 84 256 ALA B N 1
ATOM 3962 C CA . ALA B 1 256 ? 23.75 -3.715 0.72 1 84 256 ALA B CA 1
ATOM 3963 C C . ALA B 1 256 ? 25.125 -3.07 0.927 1 84 256 ALA B C 1
ATOM 3965 O O . ALA B 1 256 ? 25.281 -1.865 0.727 1 84 256 ALA B O 1
ATOM 3966 N N . THR B 1 257 ? 26.062 -3.777 1.618 1 72.44 257 THR B N 1
ATOM 3967 C CA . THR B 1 257 ? 27.422 -3.287 1.778 1 72.44 257 THR B CA 1
ATOM 3968 C C . THR B 1 257 ? 28.25 -3.551 0.518 1 72.44 257 THR B C 1
ATOM 3970 O O . THR B 1 257 ? 28.062 -4.57 -0.151 1 72.44 257 THR B O 1
ATOM 3973 N N . THR B 1 258 ? 28.875 -2.506 -0.045 1 60.75 258 THR B N 1
ATOM 3974 C CA . THR B 1 258 ? 29.844 -2.746 -1.11 1 60.75 258 THR B CA 1
ATOM 3975 C C . THR B 1 258 ? 31.141 -3.324 -0.544 1 60.75 258 THR B C 1
ATOM 3977 O O . THR B 1 258 ? 31.609 -2.889 0.508 1 60.75 258 THR B O 1
ATOM 3980 N N . GLY B 1 259 ? 31.516 -4.457 -0.838 1 48.56 259 GLY B N 1
ATOM 3981 C CA . GLY B 1 259 ? 32.781 -5.078 -0.503 1 48.56 259 GLY B CA 1
ATOM 3982 C C . GLY B 1 259 ? 33.969 -4.129 -0.631 1 48.56 259 GLY B C 1
ATOM 3983 O O . GLY B 1 259 ? 33.969 -3.25 -1.495 1 48.56 259 GLY B O 1
ATOM 3984 N N . ASN B 1 260 ? 34.688 -3.93 0.435 1 43.59 260 ASN B N 1
ATOM 3985 C CA . ASN B 1 260 ? 35.969 -3.252 0.482 1 43.59 260 ASN B CA 1
ATOM 3986 C C . ASN B 1 260 ? 36.938 -3.803 -0.566 1 43.59 260 ASN B C 1
ATOM 3988 O O . ASN B 1 260 ? 37.219 -5.004 -0.588 1 43.59 260 ASN B O 1
ATOM 3992 N N . ILE B 1 261 ? 37.031 -3.209 -1.77 1 37.22 261 ILE B N 1
ATOM 3993 C CA . ILE B 1 261 ? 38.281 -3.471 -2.445 1 37.22 261 ILE B CA 1
ATOM 3994 C C . ILE B 1 261 ? 39.438 -2.922 -1.608 1 37.22 261 ILE B C 1
ATOM 3996 O O . ILE B 1 261 ? 39.5 -1.723 -1.324 1 37.22 261 ILE B O 1
ATOM 4000 N N . VAL B 1 262 ? 40.031 -3.713 -0.753 1 36.09 262 VAL B N 1
ATOM 4001 C CA . VAL B 1 262 ? 41.312 -3.422 -0.104 1 36.09 262 VAL B CA 1
ATOM 4002 C C . VAL B 1 262 ? 42.312 -2.949 -1.144 1 36.09 262 VAL B C 1
ATOM 4004 O O . VAL B 1 262 ? 42.688 -3.703 -2.047 1 36.09 262 VAL B O 1
ATOM 4007 N N . SER B 1 263 ? 42.219 -1.676 -1.473 1 32.47 263 SER B N 1
ATOM 4008 C CA . SER B 1 263 ? 43.438 -1.263 -2.148 1 32.47 263 SER B CA 1
ATOM 4009 C C . SER B 1 263 ? 44.656 -1.383 -1.228 1 32.47 263 SER B C 1
ATOM 4011 O O . SER B 1 263 ? 44.625 -0.93 -0.081 1 32.47 263 SER B O 1
ATOM 4013 N N . GLN B 1 264 ? 45.375 -2.424 -1.316 1 31.84 264 GLN B N 1
ATOM 4014 C CA . GLN B 1 264 ? 46.719 -2.49 -0.752 1 31.84 264 GLN B CA 1
ATOM 4015 C C . GLN B 1 264 ? 47.531 -1.226 -1.068 1 31.84 264 GLN B C 1
ATOM 4017 O O . GLN B 1 264 ? 47.719 -0.877 -2.236 1 31.84 264 GLN B O 1
ATOM 4022 N N . VAL B 1 265 ? 47.438 -0.229 -0.242 1 22.77 265 VAL B N 1
ATOM 4023 C CA . VAL B 1 265 ? 48.469 0.795 -0.317 1 22.77 265 VAL B CA 1
ATOM 4024 C C . VAL B 1 265 ? 49.719 0.34 0.459 1 22.77 265 VAL B C 1
ATOM 4026 O O . VAL B 1 265 ? 49.594 -0.182 1.571 1 22.77 265 VAL B O 1
#

Sequence (530 aa):
MALYRTKELVSLVSIMFVLLATNIEALSFNFPKITPGNTAITLQGNAKILANGVLALTNSTQIPPTTTFPSTGRALYSTPVPLWDSATGNVASFVTSFSFVILNPSGRVPTDGLVFFIAPPDTEIPNNSQSQYLGVVDSKTSINRFVGLEFDLYANSFDPYMRHIGIDINSLISTKTVRYNFVSGSLTKVTIIYDSPSNTLTAVITYENGQISTISQNVDLKAVLPKDVSVGFSATSTIAVSHNIHSWSFTSNLEATTGNIVSQVMALYRTKELVSLVSIMFVLLATNIEALSFNFPKITPGNTAITLQGNAKILANGVLALTNSTQIPPTTTFPSTGRALYSTPVPLWDSATGNVASFVTSFSFVILNPSGRVPTDGLVFFIAPPDTEIPNNSQSQYLGVVDSKTSINRFVGLEFDLYANSFDPYMRHIGIDINSLISTKTVRYNFVSGSLTKVTIIYDSPSNTLTAVITYENGQISTISQNVDLKAVLPKDVSVGFSATSTIAVSHNIHSWSFTSNLEATTGNIVSQV

pLDDT: mean 88.65, std 16.93, range [22.77, 98.94]

Radius of gyration: 28.22 Å; Cα contacts (8 Å, |Δi|>4): 1417; chains: 2; bounding box: 143×70×71 Å

InterPro domains:
  IPR001220 Legume lectin domain [PF00139] (27-257)
  IPR001220 Legume lectin domain [cd06899] (27-254)
  IPR013320 Concanavalin A-like lectin/glucanase domain superfamily [SSF49899] (25-262)
  IPR016363 Legume lectin [PIRSF002690] (12-258)
  IPR050258 Leguminous Lectin [PTHR32401] (15-255)

Foldseek 3Di:
DDDPPPPPPPPPPPPPPPPQDWDKDKDKDWPLFADAPPPQKDKAWPWHQDHRRKTWFFCPVDVQHDWQAKGKMKMWGQDWDFAAEPVPRWGKKKKKKWKKAKADPVPPQWFWWKKWKKAAPPDHQDPCCATPNQSQDHPVDQAGFMWIWIQGRDADPLGDHAGWIAIDGSDPSGPDIDHDPDDHGWMKMKMWTADQVQQKIKMWIATNVGDIDIDMDRHNNVVRHDRIIMIIMMIIGSTSMIMIINIMIMMMITTYGDDDPPPPD/DDPPPPPPPPPPPPPPPPPQDWDKDKDKDKPLFADAPPPQKDKAWPWHQDHRRKTWFFCPVDVQHDWQAKGKMKMWGQDWDFAAEPVPRWGKKKKKKWKKAKADPVPPQWFWWKKWKKAAPPDHQDPCCATPNQSQDHPVDQAGFMWIWIQGRDADPLGPHAGWIAIDGSDPSGPDIDHDPDDHGWMKMKMWTADRVQQKIKMWIATNVGDIDIDMDRHNNVVRHDRIIMIIMMIIGSTSMIMIINIMIMMMITTYGDDDPPPPD